Protein AF-A0A4R3YUJ3-F1 (afdb_monomer_lite)

Structure (mmCIF, N/CA/C/O backbone):
data_AF-A0A4R3YUJ3-F1
#
_entry.id   AF-A0A4R3YUJ3-F1
#
loop_
_atom_site.group_PDB
_atom_site.id
_atom_site.type_symbol
_atom_site.label_atom_id
_atom_site.label_alt_id
_atom_site.label_comp_id
_atom_site.label_asym_id
_atom_site.label_entity_id
_atom_site.label_seq_id
_atom_site.pdbx_PDB_ins_code
_atom_site.Cartn_x
_atom_site.Cartn_y
_atom_site.Cartn_z
_atom_site.occupancy
_atom_site.B_iso_or_equiv
_atom_site.auth_seq_id
_atom_site.auth_comp_id
_atom_site.auth_asym_id
_atom_site.auth_atom_id
_atom_site.pdbx_PDB_model_num
ATOM 1 N N . MET A 1 1 ? -29.426 -15.663 34.703 1.00 40.69 1 MET A N 1
ATOM 2 C CA . MET A 1 1 ? -29.293 -14.248 35.122 1.00 40.69 1 MET A CA 1
ATOM 3 C C . MET A 1 1 ? -28.447 -14.045 36.380 1.00 40.69 1 MET A C 1
ATOM 5 O O . MET A 1 1 ? -27.846 -12.992 36.484 1.00 40.69 1 MET A O 1
ATOM 9 N N . VAL A 1 2 ? -28.321 -15.019 37.295 1.00 35.12 2 VAL A N 1
ATOM 10 C CA . VAL A 1 2 ? -27.519 -14.841 38.529 1.00 35.12 2 VAL A CA 1
ATOM 11 C C . VAL A 1 2 ? -25.998 -14.960 38.296 1.00 35.12 2 VAL A C 1
ATOM 13 O O . VAL A 1 2 ? -25.248 -14.209 38.903 1.00 35.12 2 VAL A O 1
ATOM 16 N N . ASN A 1 3 ? -25.533 -15.782 37.344 1.00 33.97 3 ASN A N 1
ATOM 17 C CA . ASN A 1 3 ? -24.090 -15.915 37.060 1.00 33.97 3 ASN A CA 1
ATOM 18 C C . ASN A 1 3 ? -23.460 -14.720 36.321 1.00 33.97 3 ASN A C 1
ATOM 20 O O . ASN A 1 3 ? -22.262 -14.523 36.440 1.00 33.97 3 ASN A O 1
ATOM 24 N N . HIS A 1 4 ? -24.237 -13.906 35.595 1.00 44.59 4 HIS A N 1
ATOM 25 C CA . HIS A 1 4 ? -23.693 -12.732 34.893 1.00 44.59 4 HIS A CA 1
ATOM 26 C C . HIS A 1 4 ? -23.532 -11.504 35.806 1.00 44.59 4 HIS A C 1
ATOM 28 O O . HIS A 1 4 ? -22.666 -10.679 35.553 1.00 44.59 4 HIS A O 1
ATOM 34 N N . MET A 1 5 ? -24.327 -11.397 36.880 1.00 41.81 5 MET A N 1
ATOM 35 C CA . MET A 1 5 ? -24.236 -10.275 37.829 1.00 41.81 5 MET A CA 1
ATOM 36 C C . MET A 1 5 ? -23.053 -10.392 38.796 1.00 41.81 5 MET A C 1
ATOM 38 O O . MET A 1 5 ? -22.586 -9.380 39.309 1.00 41.81 5 MET A O 1
ATOM 42 N N . ILE A 1 6 ? -22.580 -11.614 39.065 1.00 44.22 6 ILE A N 1
ATOM 43 C CA . ILE A 1 6 ? -21.453 -11.852 39.978 1.00 44.22 6 ILE A CA 1
ATOM 44 C C . ILE A 1 6 ? -20.134 -11.410 39.327 1.00 44.22 6 ILE A C 1
ATOM 46 O O . ILE A 1 6 ? -19.320 -10.785 39.998 1.00 44.22 6 ILE A O 1
ATOM 50 N N . ASP A 1 7 ? -19.956 -11.638 38.021 1.00 56.75 7 ASP A N 1
ATOM 51 C CA . ASP A 1 7 ? -18.748 -11.208 37.302 1.00 56.75 7 ASP A CA 1
ATOM 52 C C . ASP A 1 7 ? -18.623 -9.681 37.221 1.00 56.75 7 ASP A C 1
ATOM 54 O O . ASP A 1 7 ? -17.527 -9.156 37.398 1.00 56.75 7 ASP A O 1
ATOM 58 N N . ASP A 1 8 ? -19.725 -8.950 37.019 1.00 57.44 8 ASP A N 1
ATOM 59 C CA . ASP A 1 8 ? -19.699 -7.481 36.951 1.00 57.44 8 ASP A CA 1
ATOM 60 C C . ASP A 1 8 ? -19.295 -6.828 38.282 1.00 57.44 8 ASP A C 1
ATOM 62 O O . ASP A 1 8 ? -18.583 -5.824 38.274 1.00 57.44 8 ASP A O 1
ATOM 66 N N . PHE A 1 9 ? -19.684 -7.419 39.418 1.00 62.03 9 PHE A N 1
ATOM 67 C CA . PHE A 1 9 ? -19.358 -6.907 40.755 1.00 62.03 9 PHE A CA 1
ATOM 68 C C . PHE A 1 9 ? -17.859 -6.996 41.081 1.00 62.03 9 PHE A C 1
ATOM 70 O O . PHE A 1 9 ? -17.323 -6.140 41.780 1.00 62.03 9 PHE A O 1
ATOM 77 N N . PHE A 1 10 ? -17.159 -8.009 40.559 1.00 68.81 10 PHE A N 1
ATOM 78 C CA . PHE A 1 10 ? -15.738 -8.227 40.848 1.00 68.81 10 PHE A CA 1
ATOM 79 C C . PHE A 1 10 ? -14.785 -7.617 39.816 1.00 68.81 10 PHE A C 1
ATOM 81 O O . PHE A 1 10 ? -13.573 -7.677 40.021 1.00 68.81 10 PHE A O 1
ATOM 88 N N . LYS A 1 11 ? -15.280 -6.998 38.735 1.00 73.06 11 LYS A N 1
ATOM 89 C CA . LYS A 1 11 ? -14.425 -6.416 37.680 1.00 73.06 11 LYS A CA 1
ATOM 90 C C . LYS A 1 11 ? -13.395 -5.424 38.218 1.00 73.06 11 LYS A C 1
ATOM 92 O O . LYS A 1 11 ? -12.228 -5.516 37.849 1.00 73.06 11 LYS A O 1
ATOM 97 N N . GLU A 1 12 ? -13.799 -4.537 39.126 1.00 76.62 12 GLU A N 1
ATOM 98 C CA . GLU A 1 12 ? -12.887 -3.563 39.744 1.00 76.62 12 GLU A CA 1
ATOM 99 C C . GLU A 1 12 ? -11.804 -4.252 40.584 1.00 76.62 12 GLU A C 1
ATOM 101 O O . GLU A 1 12 ? -10.620 -3.928 40.474 1.00 76.62 12 GLU A O 1
ATOM 106 N N . VAL A 1 13 ? -12.192 -5.262 41.370 1.00 82.75 13 VAL A N 1
ATOM 107 C CA . VAL A 1 13 ? -11.263 -6.060 42.183 1.00 82.75 13 VAL A CA 1
ATOM 108 C C . VAL A 1 13 ? -10.276 -6.800 41.284 1.00 82.75 13 VAL A C 1
ATOM 110 O O . VAL A 1 13 ? -9.073 -6.769 41.532 1.00 82.75 13 VAL A O 1
ATOM 113 N N . TYR A 1 14 ? -10.747 -7.423 40.203 1.00 84.38 14 TYR A N 1
ATOM 114 C CA . TYR A 1 14 ? -9.870 -8.118 39.270 1.00 84.38 14 TYR A CA 1
ATOM 115 C C . TYR A 1 14 ? -8.894 -7.160 38.576 1.00 84.38 14 TYR A C 1
ATOM 117 O O . TYR A 1 14 ? -7.732 -7.522 38.402 1.00 84.38 14 TYR A O 1
ATOM 125 N N . CYS A 1 15 ? -9.318 -5.947 38.204 1.00 85.69 15 CYS A N 1
ATOM 126 C CA . CYS A 1 15 ? -8.424 -4.942 37.622 1.00 85.69 15 CYS A CA 1
ATOM 127 C C . CYS A 1 15 ? -7.327 -4.521 38.609 1.00 85.69 15 CYS A C 1
ATOM 129 O O . CYS A 1 15 ? -6.163 -4.415 38.221 1.00 85.69 15 CYS A O 1
ATOM 131 N N . GLN A 1 16 ? -7.663 -4.357 39.893 1.00 87.19 16 GLN A N 1
ATOM 132 C CA . GLN A 1 16 ? -6.674 -4.081 40.939 1.00 87.19 16 GLN A CA 1
ATOM 133 C C . GLN A 1 16 ? -5.693 -5.245 41.129 1.00 87.19 16 GLN A C 1
ATOM 135 O O . GLN A 1 16 ? -4.483 -5.027 41.202 1.00 87.19 16 GLN A O 1
ATOM 140 N N . VAL A 1 17 ? -6.191 -6.486 41.161 1.00 90.31 17 VAL A N 1
ATOM 141 C CA . VAL A 1 17 ? -5.346 -7.687 41.264 1.00 90.31 17 VAL A CA 1
ATOM 142 C C . VAL A 1 17 ? -4.420 -7.804 40.053 1.00 90.31 17 VAL A C 1
ATOM 144 O O . VAL A 1 17 ? -3.238 -8.094 40.214 1.00 90.31 17 VAL A O 1
ATOM 147 N N . TYR A 1 18 ? -4.920 -7.525 38.850 1.00 92.62 18 TYR A N 1
ATOM 148 C CA . TYR A 1 18 ? -4.125 -7.541 37.625 1.00 92.62 18 TYR A CA 1
ATOM 149 C C . TYR A 1 18 ? -3.037 -6.459 37.632 1.00 92.62 18 TYR A C 1
ATOM 151 O O . TYR A 1 18 ? -1.883 -6.753 37.325 1.00 92.62 18 TYR A O 1
ATOM 159 N N . LYS A 1 19 ? -3.348 -5.238 38.090 1.00 92.88 19 LYS A N 1
ATOM 160 C CA . LYS A 1 19 ? -2.344 -4.181 38.290 1.00 92.88 19 LYS A CA 1
ATOM 161 C C . LYS A 1 19 ? -1.228 -4.628 39.239 1.00 92.88 19 LYS A C 1
ATOM 163 O O . LYS A 1 19 ? -0.049 -4.454 38.933 1.00 92.88 19 LYS A O 1
ATOM 168 N N . LEU A 1 20 ? -1.590 -5.203 40.387 1.00 92.38 20 LEU A N 1
ATOM 169 C CA . LEU A 1 20 ? -0.619 -5.713 41.359 1.00 92.38 20 LEU A CA 1
ATOM 170 C C . LEU A 1 20 ? 0.207 -6.866 40.783 1.00 92.38 20 LEU A C 1
ATOM 172 O O . LEU A 1 20 ? 1.405 -6.940 41.044 1.00 92.38 20 LEU A O 1
ATOM 176 N N . TRP A 1 21 ? -0.409 -7.738 39.984 1.00 95.44 21 TRP A N 1
ATOM 177 C CA . TRP A 1 21 ? 0.287 -8.818 39.295 1.00 95.44 21 TRP A CA 1
ATOM 178 C C . TRP A 1 21 ? 1.342 -8.273 38.321 1.00 95.44 21 TRP A C 1
ATOM 180 O O . TRP A 1 21 ? 2.494 -8.692 38.404 1.00 95.44 21 TRP A O 1
ATOM 190 N N . ILE A 1 22 ? 1.001 -7.270 37.499 1.00 95.44 22 ILE A N 1
ATOM 191 C CA . ILE A 1 22 ? 1.961 -6.604 36.599 1.00 95.44 22 ILE A CA 1
ATOM 192 C C . ILE A 1 22 ? 3.126 -5.998 37.391 1.00 95.44 22 ILE A C 1
ATOM 194 O O . ILE A 1 22 ? 4.281 -6.176 37.019 1.00 95.44 22 ILE A O 1
ATOM 198 N N . LEU A 1 23 ? 2.847 -5.298 38.495 1.00 94.56 23 LEU A N 1
ATOM 199 C CA . LEU A 1 23 ? 3.885 -4.662 39.319 1.00 94.56 23 LEU A CA 1
ATOM 200 C C . LEU A 1 23 ? 4.858 -5.664 39.961 1.00 94.56 23 LEU A C 1
ATOM 202 O O . LEU A 1 23 ? 5.977 -5.285 40.297 1.00 94.56 23 LEU A O 1
ATOM 206 N N . ASN A 1 24 ? 4.441 -6.919 40.137 1.00 93.56 24 ASN A N 1
ATOM 207 C CA . ASN A 1 24 ? 5.285 -7.999 40.653 1.00 93.56 24 ASN A CA 1
ATOM 208 C C . ASN A 1 24 ? 5.921 -8.848 39.545 1.00 93.56 24 ASN A C 1
ATOM 210 O O . ASN A 1 24 ? 6.686 -9.766 39.846 1.00 93.56 24 ASN A O 1
ATOM 214 N N . TYR A 1 25 ? 5.622 -8.567 38.276 1.00 93.81 25 TYR A N 1
ATOM 215 C CA . TYR A 1 25 ? 6.251 -9.252 37.160 1.00 93.81 25 TYR A CA 1
ATOM 216 C C . TYR A 1 25 ? 7.744 -8.907 37.108 1.00 93.81 25 TYR A C 1
ATOM 218 O O . TYR A 1 25 ? 8.136 -7.745 37.213 1.00 93.81 25 TYR A O 1
ATOM 226 N N . GLN A 1 26 ? 8.587 -9.925 36.947 1.00 88.75 26 GLN A N 1
ATOM 227 C CA . GLN A 1 26 ? 10.034 -9.761 36.853 1.00 88.75 26 GLN A CA 1
ATOM 228 C C . GLN A 1 26 ? 10.530 -10.256 35.505 1.00 88.75 26 GLN A C 1
ATOM 230 O O . GLN A 1 26 ? 10.209 -11.366 35.080 1.00 88.75 26 GLN A O 1
ATOM 235 N N . LYS A 1 27 ? 11.341 -9.425 34.852 1.00 83.50 27 LYS A N 1
ATOM 236 C CA . LYS A 1 27 ? 12.001 -9.752 33.595 1.00 83.50 27 LYS A CA 1
ATOM 237 C C . LYS A 1 27 ? 13.341 -9.038 33.505 1.00 83.50 27 LYS A C 1
ATOM 239 O O . LYS A 1 27 ? 13.432 -7.851 33.813 1.00 83.50 27 LYS A O 1
ATOM 244 N N . GLU A 1 28 ? 14.377 -9.772 33.116 1.00 81.19 28 GLU A N 1
ATOM 245 C CA . GLU A 1 28 ? 15.723 -9.224 32.960 1.00 81.19 28 GLU A CA 1
ATOM 246 C C . GLU A 1 28 ? 15.729 -8.105 31.904 1.00 81.19 28 GLU A C 1
ATOM 248 O O . GLU A 1 28 ? 15.028 -8.182 30.897 1.00 81.19 28 GLU A O 1
ATOM 253 N N . GLY A 1 29 ? 16.453 -7.013 32.168 1.00 79.56 29 GLY A N 1
ATOM 254 C CA . GLY A 1 29 ? 16.486 -5.838 31.286 1.00 79.56 29 GLY A CA 1
ATOM 255 C C . GLY A 1 29 ? 15.230 -4.950 31.302 1.00 79.56 29 GLY A C 1
ATOM 256 O O . GLY A 1 29 ? 15.224 -3.915 30.637 1.00 79.56 29 GLY A O 1
ATOM 257 N N . CYS A 1 30 ? 14.195 -5.298 32.078 1.00 87.88 30 CYS A N 1
ATOM 258 C CA . CYS A 1 30 ? 12.968 -4.510 32.225 1.00 87.88 30 CYS A CA 1
ATOM 259 C C . CYS A 1 30 ? 12.827 -3.937 33.640 1.00 87.88 30 CYS A C 1
ATOM 261 O O . CYS A 1 30 ? 12.844 -4.664 34.634 1.00 87.88 30 CYS A O 1
ATOM 263 N N . ARG A 1 31 ? 12.597 -2.627 33.743 1.00 91.69 31 ARG A N 1
ATOM 264 C CA . ARG A 1 31 ? 12.236 -1.952 34.991 1.00 91.69 31 ARG A CA 1
ATOM 265 C C . ARG A 1 31 ? 10.735 -1.683 35.019 1.00 91.69 31 ARG A C 1
ATOM 267 O O . ARG A 1 31 ? 10.247 -0.859 34.254 1.00 91.69 31 ARG A O 1
ATOM 274 N N . ILE A 1 32 ? 10.015 -2.322 35.938 1.00 95.19 32 ILE A N 1
ATOM 275 C CA . ILE A 1 32 ? 8.566 -2.130 36.104 1.00 95.19 32 ILE A CA 1
ATOM 276 C C . ILE A 1 32 ? 8.286 -1.281 37.341 1.00 95.19 32 ILE A C 1
ATOM 278 O O . ILE A 1 32 ? 8.838 -1.535 38.411 1.00 95.19 32 ILE A O 1
ATOM 282 N N . TYR A 1 33 ? 7.464 -0.241 37.198 1.00 94.06 33 TYR A N 1
ATOM 283 C CA . TYR A 1 33 ? 7.117 0.663 38.297 1.00 94.06 33 TYR A CA 1
ATOM 284 C C . TYR A 1 33 ? 5.779 1.374 38.068 1.00 94.06 33 TYR A C 1
ATOM 286 O O . TYR A 1 33 ? 5.358 1.588 36.936 1.00 94.06 33 TYR A O 1
ATOM 294 N N . SER A 1 34 ? 5.107 1.785 39.146 1.00 93.12 34 SER A N 1
ATOM 295 C CA . SER A 1 34 ? 3.914 2.640 39.050 1.00 93.12 34 SER A CA 1
ATOM 296 C C . SER A 1 34 ? 4.350 4.090 38.844 1.00 93.12 34 SER A C 1
ATOM 298 O O . SER A 1 34 ? 5.168 4.595 39.613 1.00 93.12 34 SER A O 1
ATOM 300 N N . ARG A 1 35 ? 3.814 4.769 37.825 1.00 87.88 35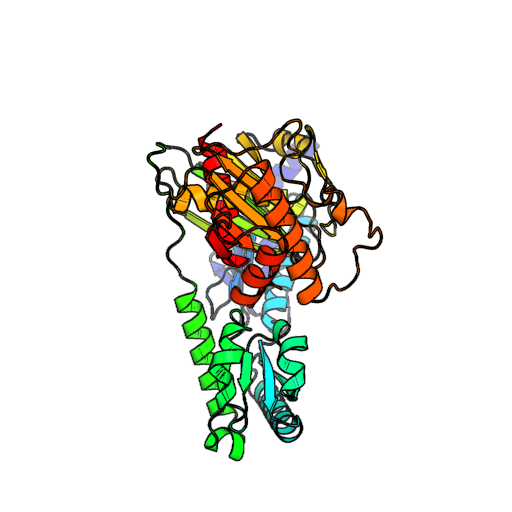 ARG A N 1
ATOM 301 C CA . ARG A 1 35 ? 4.037 6.214 37.614 1.00 87.88 35 ARG A CA 1
ATOM 302 C C . ARG A 1 35 ? 2.930 7.061 38.237 1.00 87.88 35 ARG A C 1
ATOM 304 O O . ARG A 1 35 ? 3.210 8.149 38.729 1.00 87.88 35 ARG A O 1
ATOM 311 N N . ALA A 1 36 ? 1.708 6.539 38.229 1.00 85.44 36 ALA A N 1
ATOM 312 C CA . ALA A 1 36 ? 0.522 7.109 38.859 1.00 85.44 36 ALA A CA 1
ATOM 313 C C . ALA A 1 36 ? -0.360 5.979 39.427 1.00 85.44 36 ALA A C 1
ATOM 315 O O . ALA A 1 36 ? -0.047 4.791 39.260 1.00 85.44 36 ALA A O 1
ATOM 316 N N . ASP A 1 37 ? -1.458 6.333 40.096 1.00 81.12 37 ASP A N 1
ATOM 317 C CA . ASP A 1 37 ? -2.413 5.365 40.657 1.00 81.12 37 ASP A CA 1
ATOM 318 C C . ASP A 1 37 ? -3.147 4.550 39.583 1.00 81.12 37 ASP A C 1
ATOM 320 O O . ASP A 1 37 ? -3.626 3.452 39.854 1.00 81.12 37 ASP A O 1
ATOM 324 N N . ASP A 1 38 ? -3.156 5.018 38.346 1.00 87.88 38 ASP A N 1
ATOM 325 C CA . ASP A 1 38 ? -3.818 4.420 37.191 1.00 87.88 38 ASP A CA 1
ATOM 326 C C . ASP A 1 38 ? -2.833 4.021 36.083 1.00 87.88 38 ASP A C 1
ATOM 328 O O . ASP A 1 38 ? -3.255 3.604 35.010 1.00 87.88 38 ASP A O 1
ATOM 332 N N . GLN A 1 39 ? -1.519 4.107 36.319 1.00 93.38 39 GLN A N 1
ATOM 333 C CA . GLN A 1 39 ? -0.528 3.818 35.284 1.00 93.38 39 GLN A CA 1
ATOM 334 C C . GLN A 1 39 ? 0.665 3.022 35.808 1.00 93.38 39 GLN A C 1
ATOM 336 O O . GLN A 1 39 ? 1.395 3.456 36.707 1.00 93.38 39 GLN A O 1
ATOM 341 N N . VAL A 1 40 ? 0.908 1.880 35.166 1.00 96.38 40 VAL A N 1
ATOM 342 C CA . VAL A 1 40 ? 2.117 1.072 35.337 1.00 96.38 40 VAL A CA 1
ATOM 343 C C . VAL A 1 40 ? 3.023 1.265 34.127 1.00 96.38 40 VAL A C 1
ATOM 345 O O . VAL A 1 40 ? 2.557 1.238 32.995 1.00 96.38 40 VAL A O 1
ATOM 348 N N . MET A 1 41 ? 4.315 1.462 34.364 1.00 96.00 41 MET A N 1
ATOM 349 C CA . MET A 1 41 ? 5.344 1.629 33.342 1.00 96.00 41 MET A CA 1
ATOM 350 C C . MET A 1 41 ? 6.243 0.398 33.304 1.00 96.00 41 MET A C 1
ATOM 352 O O . MET A 1 41 ? 6.596 -0.144 34.351 1.00 96.00 41 MET A O 1
ATOM 356 N N . ILE A 1 42 ? 6.635 -0.001 32.098 1.00 94.88 42 ILE A N 1
ATOM 357 C CA . ILE A 1 42 ? 7.616 -1.047 31.820 1.00 94.88 42 ILE A CA 1
ATOM 358 C C . ILE A 1 42 ? 8.710 -0.400 30.976 1.00 94.88 42 ILE A C 1
ATOM 360 O O . ILE A 1 42 ? 8.521 -0.116 29.798 1.00 94.88 42 ILE A O 1
ATOM 364 N N . GLU A 1 43 ? 9.848 -0.109 31.583 1.00 90.88 43 GLU A N 1
ATOM 365 C CA . GLU A 1 43 ? 10.921 0.650 30.957 1.00 90.88 43 GLU A CA 1
ATOM 366 C C . GLU A 1 43 ? 12.120 -0.241 30.631 1.00 90.88 43 GLU A C 1
ATOM 368 O O . GLU A 1 43 ? 12.617 -0.968 31.490 1.00 90.88 43 GLU A O 1
ATOM 373 N N . THR A 1 44 ? 12.618 -0.142 29.400 1.00 86.56 44 THR A N 1
ATOM 374 C CA . THR A 1 44 ? 13.887 -0.743 28.965 1.00 86.56 44 THR A CA 1
ATOM 375 C C . THR A 1 44 ? 14.810 0.337 28.400 1.00 86.56 44 THR A C 1
ATOM 377 O O . THR A 1 44 ? 14.471 1.525 28.404 1.00 86.56 44 THR A O 1
ATOM 380 N N . GLU A 1 45 ? 15.997 -0.039 27.921 1.00 75.06 45 GLU A N 1
ATOM 381 C CA . GLU A 1 45 ? 16.914 0.893 27.252 1.00 75.06 45 GLU A CA 1
ATOM 382 C C . GLU A 1 45 ? 16.281 1.525 25.996 1.00 75.06 45 GLU A C 1
ATOM 384 O O . GLU A 1 45 ? 16.372 2.738 25.797 1.00 75.06 45 GLU A O 1
ATOM 389 N N . TYR A 1 46 ? 15.549 0.734 25.203 1.00 74.19 46 TYR A N 1
ATOM 390 C CA . TYR A 1 46 ? 15.035 1.143 23.887 1.00 74.19 46 TYR A CA 1
ATOM 391 C C . TYR A 1 46 ? 13.522 1.391 23.846 1.00 74.19 46 TYR A C 1
ATOM 393 O O . TYR A 1 46 ? 13.044 2.190 23.031 1.00 74.19 46 TYR A O 1
ATOM 401 N N . GLY A 1 47 ? 12.766 0.731 24.725 1.00 84.19 47 GLY A N 1
ATOM 402 C CA . GLY A 1 47 ? 11.308 0.761 24.767 1.00 84.19 47 GLY A CA 1
ATOM 403 C C . GLY A 1 47 ? 10.761 1.365 26.058 1.00 84.19 47 GLY A C 1
ATOM 404 O O . GLY A 1 47 ? 11.370 1.300 27.127 1.00 84.19 47 GLY A O 1
ATOM 405 N N . LEU A 1 48 ? 9.578 1.958 25.951 1.00 91.75 48 LEU A N 1
ATOM 406 C CA . LEU A 1 48 ? 8.764 2.396 27.072 1.00 91.75 48 LEU A CA 1
ATOM 407 C C . LEU A 1 48 ? 7.358 1.822 26.909 1.00 91.75 48 LEU A C 1
ATOM 409 O O . LEU A 1 48 ? 6.552 2.335 26.137 1.00 91.75 48 LEU A O 1
ATOM 413 N N . GLY A 1 49 ? 7.089 0.743 27.631 1.00 94.12 49 GLY A N 1
ATOM 414 C CA . GLY A 1 49 ? 5.762 0.185 27.821 1.00 94.12 49 GLY A CA 1
ATOM 415 C C . GLY A 1 49 ? 4.979 0.932 28.895 1.00 94.12 49 GLY A C 1
ATOM 416 O O . GLY A 1 49 ? 5.544 1.385 29.893 1.00 94.12 49 GLY A O 1
ATOM 417 N N . SER A 1 50 ? 3.666 1.012 28.737 1.00 95.88 50 SER A N 1
ATOM 418 C CA . SER A 1 50 ? 2.754 1.461 29.778 1.00 95.88 50 SER A CA 1
ATOM 419 C C . SER A 1 50 ? 1.440 0.699 29.733 1.00 95.88 50 SER A C 1
ATOM 421 O O . SER A 1 50 ? 0.904 0.465 28.654 1.00 95.88 50 SER A O 1
ATOM 423 N N . VAL A 1 51 ? 0.908 0.391 30.911 1.00 96.25 51 VAL A N 1
ATOM 424 C CA . VAL A 1 51 ? -0.455 -0.094 31.125 1.00 96.25 51 VAL A CA 1
ATOM 425 C C . VAL A 1 51 ? -1.229 0.997 31.851 1.00 96.25 51 VAL A C 1
ATOM 427 O O . VAL A 1 51 ? -0.918 1.300 33.005 1.00 96.25 51 VAL A O 1
ATOM 430 N N . MET A 1 52 ? -2.203 1.602 31.179 1.00 93.38 52 MET A N 1
ATOM 431 C CA . MET A 1 52 ? -3.090 2.615 31.747 1.00 93.38 52 MET A CA 1
ATOM 432 C C . MET A 1 52 ? -4.445 1.997 32.085 1.00 93.38 52 MET A C 1
ATOM 434 O O . MET A 1 52 ? -4.989 1.219 31.307 1.00 93.38 52 MET A O 1
ATOM 438 N N . PHE A 1 53 ? -4.973 2.330 33.255 1.00 91.31 53 PHE A N 1
ATOM 439 C CA . PHE A 1 53 ? -6.220 1.814 33.802 1.00 91.31 53 PHE A CA 1
ATOM 440 C C . PHE A 1 53 ? -7.264 2.929 33.787 1.00 91.31 53 PHE A C 1
ATOM 442 O O . PHE A 1 53 ? -7.282 3.799 34.652 1.00 91.31 53 PHE A O 1
ATOM 449 N N . HIS A 1 54 ? -8.143 2.898 32.795 1.00 85.31 54 HIS A N 1
ATOM 450 C CA . HIS A 1 54 ? -9.195 3.889 32.600 1.00 85.31 54 HIS A CA 1
ATOM 451 C C . HIS A 1 54 ? -10.474 3.535 33.385 1.00 85.31 54 HIS A C 1
ATOM 453 O O . HIS A 1 54 ? -10.676 2.374 33.772 1.00 85.31 54 HIS A O 1
ATOM 459 N N . PRO A 1 55 ? -11.397 4.501 33.581 1.00 77.81 55 PRO A N 1
ATOM 460 C CA . PRO A 1 55 ? -12.743 4.220 34.078 1.00 77.81 55 PRO A CA 1
ATOM 461 C C . PRO A 1 55 ? -13.453 3.129 33.260 1.00 77.81 55 PRO A C 1
ATOM 463 O O . PRO A 1 55 ? -13.137 2.895 32.096 1.00 77.81 55 PRO A O 1
ATOM 466 N N . LEU A 1 56 ? -14.451 2.469 33.861 1.00 78.19 56 LEU A N 1
ATOM 467 C CA . LEU A 1 56 ? -15.175 1.330 33.265 1.00 78.19 56 LEU A CA 1
ATOM 468 C C . LEU A 1 56 ? -14.311 0.072 33.026 1.00 78.19 56 LEU A C 1
ATOM 470 O O . LEU A 1 56 ? -14.710 -0.815 32.265 1.00 78.19 56 LEU A O 1
ATOM 474 N N . ASN A 1 57 ? -13.174 -0.053 33.722 1.00 79.25 57 ASN A N 1
ATOM 475 C CA . ASN A 1 57 ? -12.283 -1.221 33.677 1.00 79.25 57 ASN A CA 1
ATOM 476 C C . ASN A 1 57 ? -11.658 -1.468 32.293 1.00 79.25 57 ASN A C 1
ATOM 478 O O . ASN A 1 57 ? -11.422 -2.614 31.897 1.00 79.25 57 ASN A O 1
ATOM 482 N N . ILE A 1 58 ? -11.417 -0.387 31.548 1.00 83.44 58 ILE A N 1
ATOM 483 C CA . ILE A 1 58 ? -10.693 -0.423 30.278 1.00 83.44 58 ILE A CA 1
ATOM 484 C C . ILE A 1 58 ? -9.205 -0.281 30.585 1.00 83.44 58 ILE A C 1
ATOM 486 O O . ILE A 1 58 ? -8.799 0.621 31.311 1.00 83.44 58 ILE A O 1
ATOM 490 N N . MET A 1 59 ? -8.391 -1.167 30.028 1.00 92.06 59 MET A N 1
ATOM 491 C CA . MET A 1 59 ? -6.939 -1.076 30.110 1.00 92.06 59 MET A CA 1
ATOM 492 C C . MET A 1 59 ? -6.379 -0.740 28.743 1.00 92.06 59 MET A C 1
ATOM 494 O O . MET A 1 59 ? -6.833 -1.288 27.745 1.00 92.06 59 MET A O 1
ATOM 498 N N . GLU A 1 60 ? -5.384 0.130 28.709 1.00 91.75 60 GLU A N 1
ATOM 499 C CA . GLU A 1 60 ? -4.645 0.510 27.512 1.00 91.75 60 GLU A CA 1
ATOM 500 C C . GLU A 1 60 ? -3.193 0.058 27.675 1.00 91.75 60 GLU A C 1
ATOM 502 O O . GLU A 1 60 ? -2.531 0.439 28.640 1.00 91.75 60 GLU A O 1
ATOM 507 N N . LEU A 1 61 ? -2.709 -0.769 26.751 1.00 93.88 61 LEU A N 1
ATOM 508 C CA . LEU A 1 61 ? -1.312 -1.163 26.648 1.00 93.88 61 LEU A CA 1
ATOM 509 C C . LEU A 1 61 ? -0.675 -0.389 25.500 1.00 93.88 61 LEU A C 1
ATOM 511 O O . LEU A 1 61 ? -1.097 -0.495 24.350 1.00 93.88 61 LEU A O 1
ATOM 515 N N . THR A 1 62 ? 0.378 0.345 25.820 1.00 92.19 62 THR A N 1
ATOM 516 C CA . THR A 1 62 ? 1.123 1.153 24.859 1.00 92.19 62 THR A CA 1
ATOM 517 C C . THR A 1 62 ? 2.597 0.803 24.964 1.00 92.19 62 THR A C 1
ATOM 519 O O . THR A 1 62 ? 3.120 0.703 26.068 1.00 92.19 62 THR A O 1
ATOM 522 N N . VAL A 1 63 ? 3.286 0.638 23.839 1.00 91.12 63 VAL A N 1
ATOM 523 C CA . VAL A 1 63 ? 4.746 0.513 23.776 1.00 91.12 63 VAL A CA 1
ATOM 524 C C . VAL A 1 63 ? 5.271 1.569 22.822 1.00 91.12 63 VAL A C 1
ATOM 526 O O . VAL A 1 63 ? 4.904 1.599 21.651 1.00 91.12 63 VAL A O 1
ATOM 529 N N . ILE A 1 64 ? 6.139 2.440 23.327 1.00 81.00 64 ILE A N 1
ATOM 530 C CA . ILE A 1 64 ? 6.769 3.515 22.563 1.00 81.00 64 ILE A CA 1
ATOM 531 C C . ILE A 1 64 ? 8.260 3.238 22.449 1.00 81.00 64 ILE A C 1
ATOM 533 O O . ILE A 1 64 ? 8.938 2.947 23.434 1.00 81.00 64 ILE A O 1
ATOM 537 N N . HIS A 1 65 ? 8.800 3.400 21.251 1.00 74.00 65 HIS A N 1
ATOM 538 C CA . HIS A 1 65 ? 10.233 3.408 21.038 1.00 74.00 65 HIS A CA 1
ATOM 539 C C . HIS A 1 65 ? 10.833 4.746 21.497 1.00 74.00 65 HIS A C 1
ATOM 541 O O . HIS A 1 65 ? 10.500 5.810 20.976 1.00 74.00 65 HIS A O 1
ATOM 547 N N . LYS A 1 66 ? 11.779 4.707 22.441 1.00 74.19 66 LYS A N 1
ATOM 548 C CA . LYS A 1 66 ? 12.346 5.912 23.071 1.00 74.19 66 LYS A CA 1
ATOM 549 C C . LYS A 1 66 ? 13.063 6.864 22.107 1.00 74.19 66 LYS A C 1
ATOM 551 O O . LYS A 1 66 ? 12.902 8.075 22.237 1.00 74.19 66 LYS A O 1
ATOM 556 N N . SER A 1 67 ? 13.838 6.359 21.144 1.00 57.09 67 SER A N 1
ATOM 557 C CA . SER A 1 67 ? 14.596 7.223 20.224 1.00 57.09 67 SER A CA 1
ATOM 558 C C . SER A 1 67 ? 13.751 7.756 19.066 1.00 57.09 67 SER A C 1
ATOM 560 O O . SER A 1 67 ? 13.906 8.912 18.679 1.00 57.09 67 SER A O 1
ATOM 562 N N . THR A 1 68 ? 12.847 6.946 18.510 1.00 55.97 68 THR A N 1
ATOM 563 C CA . THR A 1 68 ? 12.040 7.340 17.342 1.00 55.97 68 THR A CA 1
ATOM 564 C C . THR A 1 68 ? 10.702 7.968 17.710 1.00 55.97 68 THR A C 1
ATOM 566 O O . THR A 1 68 ? 10.085 8.593 16.851 1.00 55.97 68 THR A O 1
ATOM 569 N N . GLN A 1 69 ? 10.252 7.801 18.958 1.00 67.94 69 GLN A N 1
ATOM 570 C CA . GLN A 1 69 ? 8.910 8.157 19.433 1.00 67.94 69 GLN A CA 1
ATOM 571 C C . GLN A 1 69 ? 7.779 7.433 18.677 1.00 67.94 69 GLN A C 1
ATOM 573 O O . GLN A 1 69 ? 6.619 7.833 18.762 1.00 67.94 69 GLN A O 1
ATOM 578 N N . LYS A 1 70 ? 8.095 6.359 17.939 1.00 61.84 70 LYS A N 1
ATOM 579 C CA . LYS A 1 70 ? 7.105 5.523 17.254 1.00 61.84 70 LYS A CA 1
ATOM 580 C C . LYS A 1 70 ? 6.348 4.673 18.273 1.00 61.84 70 LYS A C 1
ATOM 582 O O . LYS A 1 70 ? 6.952 4.114 19.186 1.00 61.84 70 LYS A O 1
ATOM 587 N N . ILE A 1 71 ? 5.035 4.573 18.094 1.00 75.94 71 ILE A N 1
ATOM 588 C CA . ILE A 1 71 ? 4.182 3.646 18.837 1.00 75.94 71 ILE A CA 1
ATOM 589 C C . ILE A 1 71 ? 4.298 2.277 18.160 1.00 75.94 71 ILE A C 1
ATOM 591 O O . ILE A 1 71 ? 3.949 2.128 16.991 1.00 75.94 71 ILE A O 1
ATOM 595 N N . GLU A 1 72 ? 4.844 1.308 18.882 1.00 73.62 72 GLU A N 1
ATOM 596 C CA . GLU A 1 72 ? 5.139 -0.049 18.403 1.00 73.62 72 GLU A CA 1
ATOM 597 C C . GLU A 1 72 ? 4.052 -1.042 18.820 1.00 73.62 72 GLU A C 1
ATOM 599 O O . GLU A 1 72 ? 3.812 -2.034 18.139 1.00 73.62 72 GLU A O 1
ATOM 604 N N . LEU A 1 73 ? 3.347 -0.733 19.908 1.00 76.38 73 LEU A N 1
ATOM 605 C CA . LEU A 1 73 ? 2.122 -1.401 20.316 1.00 76.38 73 LEU A CA 1
ATOM 606 C C . LEU A 1 73 ? 1.156 -0.353 20.849 1.00 76.38 73 LEU A C 1
ATOM 608 O O . LEU A 1 73 ? 1.550 0.500 21.644 1.00 76.38 73 LEU A O 1
ATOM 612 N N . TYR A 1 74 ? -0.097 -0.437 20.431 1.00 84.94 74 TYR A N 1
ATOM 613 C CA . TYR A 1 74 ? -1.199 0.270 21.063 1.00 84.94 74 TYR A CA 1
ATOM 614 C C . TYR A 1 74 ? -2.418 -0.626 20.993 1.00 84.94 74 TYR A C 1
ATOM 616 O O . TYR A 1 74 ? -2.895 -0.941 19.905 1.00 84.94 74 TYR A O 1
ATOM 624 N N . LEU A 1 75 ? -2.896 -1.061 22.147 1.00 79.94 75 LEU A N 1
ATOM 625 C CA . LEU A 1 75 ? -4.123 -1.828 22.255 1.00 79.94 75 LEU A CA 1
ATOM 626 C C . LEU A 1 75 ? -4.871 -1.377 23.497 1.00 79.94 75 LEU A C 1
ATOM 628 O O . LEU A 1 75 ? -4.273 -0.992 24.498 1.00 79.94 75 LEU A O 1
ATOM 632 N N . HIS A 1 76 ? -6.188 -1.470 23.462 1.00 86.12 76 HIS A N 1
ATOM 633 C CA . HIS A 1 76 ? -6.992 -1.312 24.657 1.00 86.12 76 HIS A CA 1
ATOM 634 C C . HIS A 1 76 ? -8.015 -2.435 24.731 1.00 86.12 76 HIS A C 1
ATOM 636 O O . HIS A 1 76 ? -8.517 -2.916 23.717 1.00 86.12 76 HIS A O 1
ATOM 642 N N . PHE A 1 77 ? -8.329 -2.875 25.941 1.00 83.88 77 PHE A N 1
ATOM 643 C CA . PHE A 1 77 ? -9.252 -3.976 26.154 1.00 83.88 77 PHE A CA 1
ATOM 644 C C . PHE A 1 77 ? -9.976 -3.833 27.485 1.00 83.88 77 PHE A C 1
ATOM 646 O O . PHE A 1 77 ? -9.447 -3.302 28.460 1.00 83.88 77 PHE A O 1
ATOM 653 N N . GLN A 1 78 ? -11.198 -4.353 27.538 1.00 84.50 78 GLN A N 1
ATOM 654 C CA . GLN A 1 78 ? -11.882 -4.590 28.799 1.00 84.50 78 GLN A CA 1
ATOM 655 C C . GLN A 1 78 ? -11.619 -6.032 29.228 1.00 84.50 78 GLN A C 1
ATOM 657 O O . GLN A 1 78 ? -11.706 -6.962 28.418 1.00 84.50 78 GLN A O 1
ATOM 662 N N . MET A 1 79 ? -11.292 -6.240 30.500 1.00 78.25 79 MET A N 1
ATOM 663 C CA . MET A 1 79 ? -11.002 -7.585 30.982 1.00 78.25 79 MET A CA 1
ATOM 664 C C . MET A 1 79 ? -12.250 -8.469 30.925 1.00 78.25 79 MET A C 1
ATOM 666 O O . MET A 1 79 ? -13.226 -8.233 31.635 1.00 78.25 79 MET A O 1
ATOM 670 N N . LYS A 1 80 ? -12.194 -9.524 30.107 1.00 77.69 80 LYS A N 1
ATOM 671 C CA . LYS A 1 80 ? -13.203 -10.593 30.102 1.00 77.69 80 LYS A CA 1
ATOM 672 C C . LYS A 1 80 ? -12.920 -11.633 31.183 1.00 77.69 80 LYS A C 1
ATOM 674 O O . LYS A 1 80 ? -13.827 -12.082 31.866 1.00 77.69 80 LYS A O 1
ATOM 679 N N . ASN A 1 81 ? -11.654 -12.017 31.317 1.00 81.62 81 ASN A N 1
ATOM 680 C CA . ASN A 1 81 ? -11.141 -12.892 32.363 1.00 81.62 81 ASN A CA 1
ATOM 681 C C . ASN A 1 81 ? -9.640 -12.622 32.561 1.00 81.62 81 ASN A C 1
ATOM 683 O O . ASN A 1 81 ? -9.003 -11.976 31.727 1.00 81.62 81 ASN A O 1
ATOM 687 N N . PHE A 1 82 ? -9.083 -13.125 33.663 1.00 84.56 82 PHE A N 1
ATOM 688 C CA . PHE A 1 82 ? -7.698 -12.851 34.054 1.00 84.56 82 PHE A CA 1
ATOM 689 C C . PHE A 1 82 ? -6.670 -13.424 33.069 1.00 84.56 82 PHE A C 1
ATOM 691 O O . PHE A 1 82 ? -5.660 -12.785 32.796 1.00 84.56 82 PHE A O 1
ATOM 698 N N . LYS A 1 83 ? -6.948 -14.601 32.490 1.00 83.50 83 LYS A N 1
ATOM 699 C CA . LYS A 1 83 ? -6.068 -15.231 31.498 1.00 83.50 83 LYS A CA 1
ATOM 700 C C . LYS A 1 83 ? -5.914 -14.353 30.256 1.00 83.50 83 LYS A C 1
ATOM 702 O O . LYS A 1 83 ? -4.797 -14.059 29.870 1.00 83.50 83 LYS A O 1
ATOM 707 N N . HIS A 1 84 ? -7.022 -13.867 29.704 1.00 85.56 84 HIS A N 1
ATOM 708 C CA . HIS A 1 84 ? -7.017 -12.960 28.557 1.00 85.56 84 HIS A CA 1
ATOM 709 C C . HIS A 1 84 ? -6.207 -11.683 28.825 1.00 85.56 84 HIS A C 1
ATOM 711 O O . HIS A 1 84 ? -5.474 -11.228 27.956 1.00 85.56 84 HIS A O 1
ATOM 717 N N . ALA A 1 85 ? -6.311 -11.113 30.031 1.00 88.44 85 ALA A N 1
ATOM 718 C CA . ALA A 1 85 ? -5.515 -9.945 30.402 1.00 88.44 85 ALA A CA 1
ATOM 719 C C . ALA A 1 85 ? -4.013 -10.268 30.464 1.00 88.44 85 ALA A C 1
ATOM 721 O O . ALA A 1 85 ? -3.208 -9.509 29.937 1.00 88.44 85 ALA A O 1
ATOM 722 N N . ILE A 1 86 ? -3.645 -11.411 31.051 1.00 90.94 86 ILE A N 1
ATOM 723 C CA . ILE A 1 86 ? -2.256 -11.891 31.083 1.00 90.94 86 ILE A CA 1
ATOM 724 C C . ILE A 1 86 ? -1.717 -12.148 29.672 1.00 90.94 86 ILE A C 1
ATOM 726 O O . ILE A 1 86 ? -0.591 -11.756 29.387 1.00 90.94 86 ILE A O 1
ATOM 730 N N . ASP A 1 87 ? -2.498 -12.775 28.792 1.00 87.00 87 ASP A N 1
ATOM 731 C CA . ASP A 1 87 ? -2.073 -13.066 27.420 1.00 87.00 87 ASP A CA 1
ATOM 732 C C . ASP A 1 87 ? -1.739 -11.754 26.675 1.00 87.00 87 ASP A C 1
ATOM 734 O O . ASP A 1 87 ? -0.663 -11.627 26.096 1.00 87.00 87 ASP A O 1
ATOM 738 N N . LEU A 1 88 ? -2.581 -10.720 26.809 1.00 89.62 88 LEU A N 1
ATOM 739 C CA . LEU A 1 88 ? -2.317 -9.385 26.250 1.00 89.62 88 LEU A CA 1
ATOM 740 C C . LEU A 1 88 ? -1.139 -8.665 26.926 1.00 89.62 88 LEU A C 1
ATOM 742 O O . LEU A 1 88 ? -0.399 -7.925 26.277 1.00 89.62 88 LEU A O 1
ATOM 746 N N . PHE A 1 89 ? -0.924 -8.877 28.228 1.00 94.06 89 PHE A N 1
ATOM 747 C CA . PHE A 1 89 ? 0.286 -8.388 28.887 1.00 94.06 89 PHE A CA 1
ATOM 748 C C . PHE A 1 89 ? 1.544 -9.016 28.292 1.00 94.06 89 PHE A C 1
ATOM 750 O O . PHE A 1 89 ? 2.534 -8.317 28.081 1.00 94.06 89 PHE A O 1
ATOM 757 N N . TYR A 1 90 ? 1.513 -10.321 28.017 1.00 92.06 90 TYR A N 1
ATOM 758 C CA . TYR A 1 90 ? 2.630 -10.994 27.374 1.00 92.06 90 TYR A CA 1
ATOM 759 C C . TYR A 1 90 ? 2.865 -10.470 25.962 1.00 92.06 90 TYR A C 1
ATOM 761 O O . TYR A 1 90 ? 4.018 -10.273 25.613 1.00 92.06 90 TYR A O 1
ATOM 769 N N . GLU A 1 91 ? 1.833 -10.098 25.203 1.00 84.62 91 GLU A N 1
ATOM 770 C CA . GLU A 1 91 ? 2.027 -9.397 23.924 1.00 84.62 91 GLU A CA 1
ATOM 771 C C . GLU A 1 91 ? 2.743 -8.043 24.087 1.00 84.62 91 GLU A C 1
ATOM 773 O O . GLU A 1 91 ? 3.617 -7.698 23.282 1.00 84.62 91 GLU A O 1
ATOM 778 N N . LEU A 1 92 ? 2.429 -7.281 25.145 1.00 92.50 92 LEU A N 1
ATOM 779 C CA . LEU A 1 92 ? 3.174 -6.063 25.490 1.00 92.50 92 LEU A CA 1
ATOM 780 C C . LEU A 1 92 ? 4.634 -6.375 25.814 1.00 92.50 92 LEU A C 1
ATOM 782 O O . LEU A 1 92 ? 5.528 -5.696 25.306 1.00 92.50 92 LEU A O 1
ATOM 786 N N . ILE A 1 93 ? 4.888 -7.403 26.621 1.00 91.69 93 ILE A N 1
ATOM 787 C CA . ILE A 1 93 ? 6.245 -7.809 26.985 1.00 91.69 93 ILE A CA 1
ATOM 788 C C . ILE A 1 93 ? 7.023 -8.303 25.763 1.00 91.69 93 ILE A C 1
ATOM 790 O O . ILE A 1 93 ? 8.155 -7.871 25.572 1.00 91.69 93 ILE A O 1
ATOM 794 N N . ASP A 1 94 ? 6.423 -9.128 24.912 1.00 83.69 94 ASP A N 1
ATOM 795 C CA . ASP A 1 94 ? 7.026 -9.636 23.681 1.00 83.69 94 ASP A CA 1
ATOM 796 C C . ASP A 1 94 ? 7.332 -8.496 22.708 1.00 83.69 94 ASP A C 1
ATOM 798 O O . ASP A 1 94 ? 8.355 -8.505 22.026 1.00 83.69 94 ASP A O 1
ATOM 802 N N . THR A 1 95 ? 6.476 -7.472 22.644 1.00 79.31 95 THR A N 1
ATOM 803 C CA . THR A 1 95 ? 6.740 -6.292 21.813 1.00 79.31 95 THR A CA 1
ATOM 804 C C . THR A 1 95 ? 7.899 -5.467 22.367 1.00 79.31 95 THR A C 1
ATOM 806 O O . THR A 1 95 ? 8.764 -5.035 21.608 1.00 79.31 95 THR A O 1
ATOM 809 N N . ILE A 1 96 ? 7.976 -5.294 23.689 1.00 84.38 96 ILE A N 1
ATOM 810 C CA . ILE A 1 96 ? 9.123 -4.655 24.348 1.00 84.38 96 ILE A CA 1
ATOM 811 C C . ILE A 1 96 ? 10.401 -5.472 24.125 1.00 84.38 96 ILE A C 1
ATOM 813 O O . ILE A 1 96 ? 11.446 -4.892 23.840 1.00 84.38 96 ILE A O 1
ATOM 817 N N . GLU A 1 97 ? 10.331 -6.800 24.179 1.00 78.44 97 GLU A N 1
ATOM 818 C CA . GLU A 1 97 ? 11.460 -7.676 23.864 1.00 78.44 97 GLU A CA 1
ATOM 819 C C . GLU A 1 97 ? 11.880 -7.591 22.406 1.00 78.44 97 GLU A C 1
ATOM 821 O O . GLU A 1 97 ? 13.071 -7.571 22.129 1.00 78.44 97 GLU A O 1
ATOM 826 N N . LYS A 1 98 ? 10.945 -7.482 21.462 1.00 70.19 98 LYS A N 1
ATOM 827 C CA . LYS A 1 98 ? 11.271 -7.214 20.054 1.00 70.19 98 LYS A CA 1
ATOM 828 C C . LYS A 1 98 ? 11.951 -5.856 19.876 1.00 70.19 98 LYS A C 1
ATOM 830 O O . LYS A 1 98 ? 12.730 -5.700 18.943 1.00 70.19 98 LYS A O 1
ATOM 835 N N . LEU A 1 99 ? 11.710 -4.891 20.769 1.00 67.75 99 LEU A N 1
ATOM 836 C CA . LEU A 1 99 ? 12.478 -3.641 20.809 1.00 67.75 99 LEU A CA 1
ATOM 837 C C . LEU A 1 99 ? 13.852 -3.795 21.463 1.00 67.75 99 LEU A C 1
ATOM 839 O O . LEU A 1 99 ? 14.776 -3.087 21.076 1.00 67.75 99 LEU A O 1
ATOM 843 N N . MET A 1 100 ? 14.003 -4.703 22.429 1.00 62.41 100 MET A N 1
ATOM 844 C CA . MET A 1 100 ? 15.314 -5.087 22.971 1.00 62.41 100 MET A CA 1
ATOM 845 C C . MET A 1 100 ? 16.136 -5.889 21.950 1.00 62.41 100 MET A C 1
ATOM 847 O O . MET A 1 100 ? 17.351 -5.754 21.901 1.00 62.41 100 MET A O 1
ATOM 851 N N . ASN A 1 101 ? 15.458 -6.670 21.110 1.00 60.34 101 ASN A N 1
ATOM 852 C CA . ASN A 1 101 ? 16.011 -7.542 20.078 1.00 60.34 101 ASN A CA 1
ATOM 853 C C . ASN A 1 101 ? 15.740 -6.992 18.673 1.00 60.34 101 ASN A C 1
ATOM 855 O O . ASN A 1 101 ? 15.435 -7.776 17.771 1.00 60.34 101 ASN A O 1
ATOM 859 N N . GLN A 1 102 ? 15.767 -5.664 18.486 1.00 54.53 102 GLN A N 1
ATOM 860 C CA . GLN A 1 102 ? 15.435 -5.082 17.184 1.00 54.53 102 GLN A CA 1
ATOM 861 C C . GLN A 1 102 ? 16.206 -5.777 16.058 1.00 54.53 102 GLN A C 1
ATOM 863 O O . GLN A 1 102 ? 17.369 -6.143 16.252 1.00 54.53 102 GLN A O 1
ATOM 868 N N . PRO A 1 103 ? 15.597 -5.919 14.865 1.00 55.41 103 PRO A N 1
ATOM 869 C CA . PRO A 1 103 ? 16.360 -6.297 13.692 1.00 55.41 103 PRO A CA 1
ATOM 870 C C . PRO A 1 103 ? 17.525 -5.317 13.576 1.00 55.41 103 PRO A C 1
ATOM 872 O O . PRO A 1 103 ? 17.335 -4.095 13.622 1.00 55.41 103 PRO A O 1
ATOM 875 N N . LYS A 1 104 ? 18.739 -5.860 13.523 1.00 68.44 104 LYS A N 1
ATOM 876 C CA . LYS A 1 104 ? 19.937 -5.054 13.345 1.00 68.44 104 LYS A CA 1
ATOM 877 C C . LYS A 1 104 ? 19.792 -4.271 12.050 1.00 68.44 104 LYS A C 1
ATOM 879 O O . LYS A 1 104 ? 19.307 -4.815 11.061 1.00 68.44 104 LYS A O 1
ATOM 884 N N . ILE A 1 105 ? 20.205 -3.006 12.054 1.00 81.38 105 ILE A N 1
ATOM 885 C CA . ILE A 1 105 ? 20.324 -2.238 10.817 1.00 81.38 105 ILE A CA 1
ATOM 886 C C . ILE A 1 105 ? 21.360 -2.967 9.970 1.00 81.38 105 ILE A C 1
ATOM 888 O O . ILE A 1 105 ? 22.543 -3.013 10.326 1.00 81.38 105 ILE A O 1
ATOM 892 N N . LYS A 1 106 ? 20.896 -3.559 8.872 1.00 86.00 106 LYS A N 1
ATOM 893 C CA . LYS A 1 106 ? 21.717 -4.387 7.998 1.00 86.00 106 LYS A CA 1
ATOM 894 C C . LYS A 1 106 ? 22.499 -3.490 7.049 1.00 86.00 106 LYS A C 1
ATOM 896 O O . LYS A 1 106 ? 21.936 -2.728 6.263 1.00 86.00 106 LYS A O 1
ATOM 901 N N . ILE A 1 107 ? 23.818 -3.585 7.123 1.00 94.06 107 ILE A N 1
ATOM 902 C CA . ILE A 1 107 ? 24.783 -2.801 6.364 1.00 94.06 107 ILE A CA 1
ATOM 903 C C . ILE A 1 107 ? 25.481 -3.722 5.364 1.00 94.06 107 ILE A C 1
ATOM 905 O O . ILE A 1 107 ? 26.203 -4.641 5.740 1.00 94.06 107 ILE A O 1
ATOM 909 N N . LEU A 1 108 ? 25.323 -3.437 4.078 1.00 94.19 108 LEU A N 1
ATOM 910 C CA . LEU A 1 108 ? 26.056 -4.113 3.017 1.00 94.19 108 LEU A CA 1
ATOM 911 C C . LEU A 1 108 ? 27.283 -3.294 2.631 1.00 94.19 108 LEU A C 1
ATOM 913 O O . LEU A 1 108 ? 27.156 -2.194 2.092 1.00 94.19 108 LEU A O 1
ATOM 917 N N . LEU A 1 109 ? 28.479 -3.829 2.844 1.00 93.38 109 LEU A N 1
ATOM 918 C CA . LEU A 1 109 ? 29.712 -3.261 2.314 1.00 93.38 109 LEU A CA 1
ATOM 919 C C . LEU A 1 109 ? 30.024 -3.879 0.955 1.00 93.38 109 LEU A C 1
ATOM 921 O O . LEU A 1 109 ? 29.888 -5.085 0.750 1.00 93.38 109 LEU A O 1
ATOM 925 N N . SER A 1 110 ? 30.499 -3.062 0.019 1.00 89.00 110 SER A N 1
ATOM 926 C CA . SER A 1 110 ? 30.874 -3.569 -1.297 1.00 89.00 110 SER A CA 1
ATOM 927 C C . SER A 1 110 ? 32.146 -2.944 -1.855 1.00 89.00 110 SER A C 1
ATOM 929 O O . SER A 1 110 ? 32.367 -1.735 -1.768 1.00 89.00 110 SER A O 1
ATOM 931 N N . CYS A 1 111 ? 33.000 -3.792 -2.432 1.00 83.38 111 CYS A N 1
ATOM 932 C CA . CYS A 1 111 ? 34.176 -3.402 -3.212 1.00 83.38 111 CYS A CA 1
ATOM 933 C C . CYS A 1 111 ? 34.341 -4.310 -4.444 1.00 83.38 111 CYS A C 1
ATOM 935 O O . CYS A 1 111 ? 33.485 -5.143 -4.745 1.00 83.38 111 CYS A O 1
ATOM 937 N N . SER A 1 112 ? 35.451 -4.170 -5.176 1.00 70.94 112 SER A N 1
ATOM 938 C CA . SER A 1 112 ? 35.698 -4.934 -6.405 1.00 70.94 112 SER A CA 1
ATOM 939 C C . SER A 1 112 ? 35.792 -6.453 -6.192 1.00 70.94 112 SER A C 1
ATOM 941 O O . SER A 1 112 ? 35.377 -7.198 -7.073 1.00 70.94 112 SER A O 1
ATOM 943 N N . GLY A 1 113 ? 36.302 -6.913 -5.041 1.00 64.25 113 GLY A N 1
ATOM 944 C CA . GLY A 1 113 ? 36.558 -8.337 -4.768 1.00 64.25 113 GLY A CA 1
ATOM 945 C C . GLY A 1 113 ? 36.091 -8.861 -3.404 1.00 64.25 113 GLY A C 1
ATOM 946 O O . GLY A 1 113 ? 36.408 -9.992 -3.057 1.00 64.25 113 GLY A O 1
ATOM 947 N N . GLY A 1 114 ? 35.381 -8.064 -2.602 1.00 61.75 114 GLY A N 1
ATOM 948 C CA . GLY A 1 114 ? 34.771 -8.475 -1.325 1.00 61.75 114 GLY A CA 1
ATOM 949 C C . GLY A 1 114 ? 35.715 -8.645 -0.118 1.00 61.75 114 GLY A C 1
ATOM 950 O O . GLY A 1 114 ? 35.280 -8.422 1.008 1.00 61.75 114 GLY A O 1
ATOM 951 N N . LEU A 1 115 ? 36.999 -8.969 -0.320 1.00 72.38 115 LEU A N 1
ATOM 952 C CA . LEU A 1 115 ? 37.941 -9.328 0.760 1.00 72.38 115 LEU A CA 1
ATOM 953 C C . LEU A 1 115 ? 38.207 -8.203 1.778 1.00 72.38 115 LEU A C 1
ATOM 955 O O . LEU A 1 115 ? 38.025 -8.392 2.975 1.00 72.38 115 LEU A O 1
ATOM 959 N N . THR A 1 116 ? 38.623 -7.014 1.331 1.00 72.44 116 THR A N 1
ATOM 960 C CA . THR A 1 116 ? 38.948 -5.900 2.249 1.00 72.44 116 THR A CA 1
ATOM 961 C C . THR A 1 116 ? 37.704 -5.352 2.952 1.00 72.44 116 THR A C 1
ATOM 963 O O . THR A 1 116 ? 37.770 -4.906 4.093 1.00 72.44 116 THR A O 1
ATOM 966 N N . THR A 1 117 ? 36.547 -5.412 2.290 1.00 81.25 117 THR A N 1
ATOM 967 C CA . THR A 1 117 ? 35.262 -5.018 2.879 1.00 81.25 117 THR A CA 1
ATOM 968 C C . THR A 1 117 ? 34.748 -6.019 3.905 1.00 81.25 117 THR A C 1
ATOM 970 O O . THR A 1 117 ? 34.119 -5.588 4.861 1.00 81.25 117 THR A O 1
ATOM 973 N N . MET A 1 118 ? 35.051 -7.315 3.760 1.00 85.69 118 MET A N 1
ATOM 974 C CA . MET A 1 118 ? 34.714 -8.338 4.758 1.00 85.69 118 MET A CA 1
ATOM 975 C C . MET A 1 118 ? 35.406 -8.050 6.090 1.00 85.69 118 MET A C 1
ATOM 977 O O . MET A 1 118 ? 34.748 -8.017 7.123 1.00 85.69 118 MET A O 1
ATOM 981 N N . PHE A 1 119 ? 36.697 -7.710 6.060 1.00 83.62 119 PHE A N 1
ATOM 982 C CA . PHE A 1 119 ? 37.423 -7.329 7.275 1.00 83.62 119 PHE A CA 1
ATOM 983 C C . PHE A 1 119 ? 36.850 -6.064 7.936 1.00 83.62 119 PHE A C 1
ATOM 985 O O . PHE A 1 119 ? 36.762 -5.974 9.160 1.00 83.62 119 PHE A O 1
ATOM 992 N N . PHE A 1 120 ? 36.416 -5.077 7.144 1.00 88.75 120 PHE A N 1
ATOM 993 C CA . PHE A 1 120 ? 35.779 -3.888 7.713 1.00 88.75 120 PHE A CA 1
ATOM 994 C C . PHE A 1 120 ? 34.384 -4.196 8.289 1.00 88.75 120 PHE A C 1
ATOM 996 O O . PHE A 1 120 ? 34.031 -3.665 9.339 1.00 88.75 120 PHE A O 1
ATOM 1003 N N . ALA A 1 121 ? 33.619 -5.090 7.655 1.00 90.81 121 ALA A N 1
ATOM 1004 C CA . ALA A 1 121 ? 32.341 -5.576 8.173 1.00 90.81 121 ALA A CA 1
ATOM 1005 C C . ALA A 1 121 ? 32.512 -6.290 9.528 1.00 90.81 121 ALA A C 1
ATOM 1007 O O . ALA A 1 121 ? 31.782 -5.999 10.472 1.00 90.81 121 ALA A O 1
ATOM 1008 N N . GLU A 1 122 ? 33.538 -7.138 9.672 1.00 88.19 122 GLU A N 1
ATOM 1009 C CA . GLU A 1 122 ? 33.886 -7.770 10.953 1.00 88.19 122 GLU A CA 1
ATOM 1010 C C . GLU A 1 122 ? 34.180 -6.733 12.045 1.00 88.19 122 GLU A C 1
ATOM 1012 O O . GLU A 1 122 ? 33.667 -6.848 13.158 1.00 88.19 122 GLU A O 1
ATOM 1017 N N . LYS A 1 123 ? 34.948 -5.681 11.726 1.00 87.62 123 LYS A N 1
ATOM 1018 C CA . LYS A 1 123 ? 35.249 -4.590 12.669 1.00 87.62 123 LYS A CA 1
ATOM 1019 C C . LYS A 1 123 ? 34.011 -3.793 13.069 1.00 87.62 123 LYS A C 1
ATOM 1021 O O . LYS A 1 123 ? 33.886 -3.413 14.232 1.00 87.62 123 LYS A O 1
ATOM 1026 N N . ILE A 1 124 ? 33.094 -3.563 12.128 1.00 92.00 124 ILE A N 1
ATOM 1027 C CA . ILE A 1 124 ? 31.792 -2.958 12.412 1.00 92.00 124 ILE A CA 1
ATOM 1028 C C . ILE A 1 124 ? 31.002 -3.843 13.379 1.00 92.00 124 ILE A C 1
ATOM 1030 O O . ILE A 1 124 ? 30.525 -3.335 14.389 1.00 92.00 124 ILE A O 1
ATOM 1034 N N . ASN A 1 125 ? 30.913 -5.150 13.131 1.00 88.50 125 ASN A N 1
ATOM 1035 C CA . ASN A 1 125 ? 30.184 -6.082 13.995 1.00 88.50 125 ASN A CA 1
ATOM 1036 C C . ASN A 1 125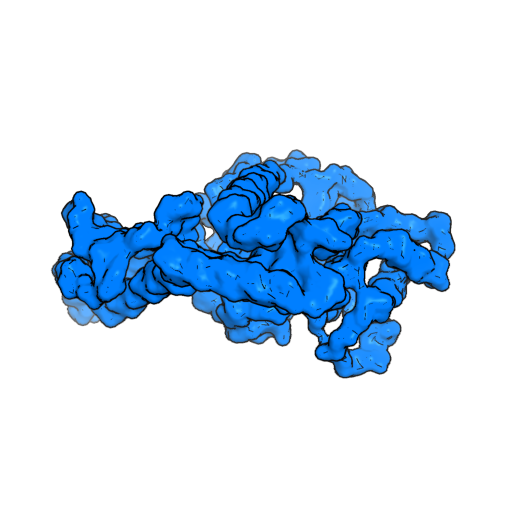 ? 30.792 -6.175 15.403 1.00 88.50 125 ASN A C 1
ATOM 1038 O O . ASN A 1 125 ? 30.063 -6.137 16.392 1.00 88.50 125 ASN A O 1
ATOM 1042 N N . GLU A 1 126 ? 32.122 -6.241 15.513 1.00 85.25 126 GLU A N 1
ATOM 1043 C CA . GLU A 1 126 ? 32.842 -6.258 16.793 1.00 85.25 126 GLU A CA 1
ATOM 1044 C C . GLU A 1 126 ? 32.555 -4.990 17.612 1.00 85.25 126 GLU A C 1
ATOM 1046 O O . GLU A 1 126 ? 32.139 -5.073 18.768 1.00 85.25 126 GLU A O 1
ATOM 1051 N N . ALA A 1 127 ? 32.710 -3.814 16.999 1.00 81.31 127 ALA A N 1
ATOM 1052 C CA . ALA A 1 127 ? 32.428 -2.542 17.656 1.00 81.31 127 ALA A CA 1
ATOM 1053 C C . ALA A 1 127 ? 30.943 -2.387 18.009 1.00 81.31 127 ALA A C 1
ATOM 1055 O O . ALA A 1 127 ? 30.631 -1.871 19.078 1.00 81.31 127 ALA A O 1
ATOM 1056 N N . SER A 1 128 ? 30.037 -2.862 17.148 1.00 78.44 128 SER A N 1
ATOM 1057 C CA . SER A 1 128 ? 28.591 -2.818 17.396 1.00 78.44 128 SER A CA 1
ATOM 1058 C C . SER A 1 128 ? 28.217 -3.646 18.618 1.00 78.44 128 SER A C 1
ATOM 1060 O O . SER A 1 128 ? 27.498 -3.160 19.483 1.00 78.44 128 SER A O 1
ATOM 1062 N N . ASN A 1 129 ? 28.792 -4.844 18.754 1.00 73.12 129 ASN A N 1
ATOM 1063 C CA . ASN A 1 129 ? 28.581 -5.694 19.924 1.00 73.12 129 ASN A CA 1
ATOM 1064 C C . ASN A 1 129 ? 29.175 -5.079 21.205 1.00 73.12 129 ASN A C 1
ATOM 1066 O O . ASN A 1 129 ? 28.532 -5.109 22.248 1.00 73.12 129 ASN A O 1
ATOM 1070 N N . ILE A 1 130 ? 30.386 -4.506 21.146 1.00 71.88 130 ILE A N 1
ATOM 1071 C CA . ILE A 1 130 ? 31.049 -3.898 22.319 1.00 71.88 130 ILE A CA 1
ATOM 1072 C C . ILE A 1 130 ? 30.320 -2.633 22.787 1.00 71.88 130 ILE A C 1
ATOM 1074 O O . ILE A 1 130 ? 30.195 -2.396 23.987 1.00 71.88 130 ILE A O 1
ATOM 1078 N N . MET A 1 131 ? 29.877 -1.801 21.845 1.00 70.81 131 MET A N 1
ATOM 1079 C CA . MET A 1 131 ? 29.245 -0.508 22.123 1.00 70.81 131 MET A CA 1
ATOM 1080 C C . MET A 1 131 ? 27.717 -0.594 22.217 1.00 70.81 131 MET A C 1
ATOM 1082 O O . MET A 1 131 ? 27.070 0.436 22.383 1.00 70.81 131 MET A O 1
ATOM 1086 N N . ASN A 1 132 ? 27.148 -1.800 22.119 1.00 60.22 132 ASN A N 1
ATOM 1087 C CA . ASN A 1 132 ? 25.707 -2.056 22.120 1.00 60.22 132 ASN A CA 1
ATOM 1088 C C . ASN A 1 132 ? 24.941 -1.257 21.039 1.00 60.22 132 ASN A C 1
ATOM 1090 O O . ASN A 1 132 ? 23.834 -0.763 21.263 1.00 60.22 132 ASN A O 1
ATOM 1094 N N . PHE A 1 133 ? 25.549 -1.096 19.857 1.00 70.75 133 PHE A N 1
ATOM 1095 C CA . PHE A 1 133 ? 24.886 -0.517 18.689 1.00 70.75 133 PHE A CA 1
ATOM 1096 C C . PHE A 1 133 ? 24.143 -1.588 17.892 1.00 70.75 133 PHE A C 1
ATOM 1098 O O . PHE A 1 133 ? 24.626 -2.704 17.707 1.00 70.75 133 PHE A O 1
ATOM 1105 N N . ASN A 1 134 ? 22.986 -1.214 17.350 1.00 71.94 134 ASN A N 1
ATOM 1106 C CA . ASN A 1 134 ? 22.110 -2.122 16.619 1.00 71.94 134 ASN A CA 1
ATOM 1107 C C . ASN A 1 134 ? 22.472 -2.219 15.121 1.00 71.94 134 ASN A C 1
ATOM 1109 O O . ASN A 1 134 ? 21.640 -1.943 14.259 1.00 71.94 134 ASN A O 1
ATOM 1113 N N . TYR A 1 135 ? 23.724 -2.564 14.809 1.00 84.81 135 TYR A N 1
ATOM 1114 C CA . TYR A 1 135 ? 24.230 -2.714 13.439 1.00 84.81 135 TYR A CA 1
ATOM 1115 C C . TYR A 1 135 ? 24.676 -4.153 13.154 1.00 84.81 135 TYR A C 1
ATOM 1117 O O . TYR A 1 135 ? 25.256 -4.823 14.009 1.00 84.81 135 TYR A O 1
ATOM 1125 N N . GLU A 1 136 ? 24.438 -4.608 11.927 1.00 88.12 136 GLU A N 1
ATOM 1126 C CA . GLU A 1 136 ? 24.957 -5.864 11.382 1.00 88.12 136 GLU A CA 1
ATOM 1127 C C . GLU A 1 136 ? 25.537 -5.605 10.007 1.00 88.12 136 GLU A C 1
ATOM 1129 O O . GLU A 1 136 ? 24.846 -5.091 9.137 1.00 88.12 136 GLU A O 1
ATOM 1134 N N . ALA A 1 137 ? 26.802 -5.940 9.806 1.00 92.94 137 ALA A N 1
ATOM 1135 C CA . ALA A 1 137 ? 27.501 -5.698 8.563 1.00 92.94 137 ALA A CA 1
ATOM 1136 C C . ALA A 1 137 ? 27.904 -7.001 7.875 1.00 92.94 137 ALA A C 1
ATOM 1138 O O . ALA A 1 137 ? 28.533 -7.870 8.479 1.00 92.94 137 ALA A O 1
ATOM 1139 N N . GLU A 1 138 ? 27.631 -7.073 6.577 1.00 92.19 138 GLU A N 1
ATOM 1140 C CA . GLU A 1 138 ? 28.146 -8.099 5.673 1.00 92.19 138 GLU A CA 1
ATOM 1141 C C . GLU A 1 138 ? 28.855 -7.445 4.486 1.00 92.19 138 GLU A C 1
ATOM 1143 O O . GLU A 1 138 ? 28.712 -6.248 4.228 1.00 92.19 138 GLU A O 1
ATOM 1148 N N . ALA A 1 139 ? 29.648 -8.225 3.750 1.00 89.75 139 ALA A N 1
ATOM 1149 C CA . ALA A 1 139 ? 30.378 -7.725 2.596 1.00 89.75 139 ALA A CA 1
ATOM 1150 C C . ALA A 1 139 ? 30.237 -8.629 1.376 1.00 89.75 139 ALA A C 1
ATOM 1152 O O . ALA A 1 139 ? 30.420 -9.843 1.454 1.00 89.75 139 ALA A O 1
ATOM 1153 N N . VAL A 1 140 ? 30.012 -8.012 0.217 1.00 84.44 140 VAL A N 1
ATOM 1154 C CA . VAL A 1 140 ? 29.925 -8.704 -1.073 1.00 84.44 140 VAL A CA 1
ATOM 1155 C C . VAL A 1 140 ? 30.766 -8.007 -2.140 1.00 84.44 140 VAL A C 1
ATOM 1157 O O . VAL A 1 140 ? 31.202 -6.865 -1.992 1.00 84.44 140 VAL A O 1
ATOM 1160 N N . ALA A 1 141 ? 31.021 -8.708 -3.243 1.00 80.06 141 ALA A N 1
ATOM 1161 C CA . ALA A 1 141 ? 31.571 -8.076 -4.437 1.00 80.06 141 ALA A CA 1
ATOM 1162 C C . ALA A 1 141 ? 30.512 -7.190 -5.113 1.00 80.06 141 ALA A C 1
ATOM 1164 O O . ALA A 1 141 ? 29.315 -7.474 -5.041 1.00 80.06 141 ALA A O 1
ATOM 1165 N N . TYR A 1 142 ? 30.950 -6.152 -5.829 1.00 79.62 142 TYR A N 1
ATOM 1166 C CA . TYR A 1 142 ? 30.045 -5.201 -6.489 1.00 79.62 142 TYR A CA 1
ATOM 1167 C C . TYR A 1 142 ? 29.028 -5.858 -7.433 1.00 79.62 142 TYR A C 1
ATOM 1169 O O . TYR A 1 142 ? 27.899 -5.385 -7.541 1.00 79.62 142 TYR A O 1
ATOM 1177 N N . THR A 1 143 ? 29.399 -6.969 -8.072 1.00 73.38 143 THR A N 1
ATOM 1178 C CA . THR A 1 143 ? 28.527 -7.722 -8.981 1.00 73.38 143 THR A CA 1
ATOM 1179 C C . THR A 1 143 ? 27.281 -8.276 -8.297 1.00 73.38 143 THR A C 1
ATOM 1181 O O . THR A 1 143 ? 26.275 -8.465 -8.965 1.00 73.38 143 THR A O 1
ATOM 1184 N N . LYS A 1 144 ? 27.327 -8.491 -6.976 1.00 77.44 144 LYS A N 1
ATOM 1185 C CA . LYS A 1 144 ? 26.225 -9.054 -6.187 1.00 77.44 144 LYS A CA 1
ATOM 1186 C C . LYS A 1 144 ? 25.349 -8.010 -5.504 1.00 77.44 144 LYS A C 1
ATOM 1188 O O . LYS A 1 144 ? 24.335 -8.384 -4.930 1.00 77.44 144 LYS A O 1
ATOM 1193 N N . ILE A 1 145 ? 25.703 -6.717 -5.554 1.00 81.56 145 ILE A N 1
ATOM 1194 C CA . ILE A 1 145 ? 24.926 -5.657 -4.880 1.00 81.56 145 ILE A CA 1
ATOM 1195 C C . ILE A 1 145 ? 23.452 -5.755 -5.280 1.00 81.56 145 ILE A C 1
ATOM 1197 O O . ILE A 1 145 ? 22.587 -5.758 -4.420 1.00 81.56 145 ILE A O 1
ATOM 1201 N N . TYR A 1 146 ? 23.161 -5.885 -6.573 1.00 76.62 146 TYR A N 1
ATOM 1202 C CA . TYR A 1 146 ? 21.786 -5.866 -7.074 1.00 76.62 146 TYR A CA 1
ATOM 1203 C C . TYR A 1 146 ? 20.973 -7.122 -6.740 1.00 76.62 146 TYR A C 1
ATOM 1205 O O . TYR A 1 146 ? 19.754 -7.089 -6.848 1.00 76.62 146 TYR A O 1
ATOM 1213 N N . GLU A 1 147 ? 21.632 -8.213 -6.349 1.00 72.00 147 GLU A N 1
ATOM 1214 C CA . GLU A 1 147 ? 20.968 -9.461 -5.962 1.00 72.00 147 GLU A CA 1
ATOM 1215 C C . GLU A 1 147 ? 20.515 -9.425 -4.502 1.00 72.00 147 GLU A C 1
ATOM 1217 O O . GLU A 1 147 ? 19.469 -9.977 -4.179 1.00 72.00 147 GLU A O 1
ATOM 1222 N N . VAL A 1 148 ? 21.309 -8.787 -3.632 1.00 75.50 148 VAL A N 1
ATOM 1223 C CA . VAL A 1 148 ? 21.148 -8.904 -2.173 1.00 75.50 148 VAL A CA 1
ATOM 1224 C C . VAL A 1 148 ? 20.838 -7.590 -1.472 1.00 75.50 148 VAL A C 1
ATOM 1226 O O . VAL A 1 148 ? 20.364 -7.623 -0.348 1.00 75.50 148 VAL A O 1
ATOM 1229 N N . ALA A 1 149 ? 21.087 -6.426 -2.084 1.00 76.50 149 ALA A N 1
ATOM 1230 C CA . ALA A 1 149 ? 20.948 -5.129 -1.407 1.00 76.50 149 ALA A CA 1
ATOM 1231 C C . ALA A 1 149 ? 19.526 -4.824 -0.917 1.00 76.50 149 ALA A C 1
ATOM 1233 O O . ALA A 1 149 ? 19.355 -3.943 -0.078 1.00 76.50 149 ALA A O 1
ATOM 1234 N N . ASP A 1 150 ? 18.521 -5.544 -1.413 1.00 72.06 150 ASP A N 1
ATOM 1235 C CA . ASP A 1 150 ? 17.149 -5.450 -0.922 1.00 72.06 150 ASP A CA 1
ATOM 1236 C C . ASP A 1 150 ? 16.965 -5.943 0.511 1.00 72.06 150 ASP A C 1
ATOM 1238 O O . ASP A 1 150 ? 16.087 -5.437 1.206 1.00 72.06 150 ASP A O 1
ATOM 1242 N N . ASP A 1 151 ? 17.852 -6.819 0.979 1.00 76.00 151 ASP A N 1
ATOM 1243 C CA . ASP A 1 151 ? 17.834 -7.354 2.340 1.00 76.00 151 ASP A CA 1
ATOM 1244 C C . ASP A 1 151 ? 18.569 -6.444 3.343 1.00 76.00 151 ASP A C 1
ATOM 1246 O O . ASP A 1 151 ? 18.722 -6.807 4.511 1.00 76.00 151 ASP A O 1
ATOM 1250 N N . TYR A 1 152 ? 19.051 -5.275 2.898 1.00 84.62 152 TYR A N 1
ATOM 1251 C CA . TYR A 1 152 ? 19.888 -4.362 3.677 1.00 84.62 152 TYR A CA 1
ATOM 1252 C C . TYR A 1 152 ? 19.308 -2.947 3.729 1.00 84.62 152 TYR A C 1
ATOM 1254 O O . TYR A 1 152 ? 18.797 -2.417 2.744 1.00 84.62 152 TYR A O 1
ATOM 1262 N N . ASP A 1 153 ? 19.462 -2.284 4.872 1.00 83.75 153 ASP A N 1
ATOM 1263 C CA . ASP A 1 153 ? 19.000 -0.911 5.093 1.00 83.75 153 ASP A CA 1
ATOM 1264 C C . ASP A 1 153 ? 19.961 0.130 4.500 1.00 83.75 153 ASP A C 1
ATOM 1266 O O . ASP A 1 153 ? 19.556 1.204 4.022 1.00 83.75 153 ASP A O 1
ATOM 1270 N N . VAL A 1 154 ? 21.260 -0.183 4.555 1.00 92.38 154 VAL A N 1
ATOM 1271 C CA . VAL A 1 154 ? 22.362 0.704 4.177 1.00 92.38 154 VAL A CA 1
ATOM 1272 C C . VAL A 1 154 ? 23.339 -0.041 3.276 1.00 92.38 154 VAL A C 1
ATOM 1274 O O . VAL A 1 154 ? 23.800 -1.125 3.610 1.00 92.38 154 VAL A O 1
ATOM 1277 N N . VAL A 1 155 ? 23.721 0.573 2.159 1.00 94.12 155 VAL A N 1
ATOM 1278 C CA . VAL A 1 155 ? 24.776 0.084 1.267 1.00 94.12 155 VAL A CA 1
ATOM 1279 C C . VAL A 1 155 ? 25.950 1.056 1.302 1.00 94.12 155 VAL A C 1
ATOM 1281 O O . VAL A 1 155 ? 25.824 2.226 0.934 1.00 94.12 155 VAL A O 1
ATOM 1284 N N . LEU A 1 156 ? 27.110 0.568 1.733 1.00 95.44 156 LEU A N 1
ATOM 1285 C CA . LEU A 1 156 ? 28.355 1.319 1.810 1.00 95.44 156 LEU A CA 1
ATOM 1286 C C . LEU A 1 156 ? 29.311 0.896 0.691 1.00 95.44 156 LEU A C 1
ATOM 1288 O O . LEU A 1 156 ? 29.829 -0.222 0.653 1.00 95.44 156 LEU A O 1
ATOM 1292 N N . LEU A 1 157 ? 29.587 1.827 -0.214 1.00 93.94 157 LEU A N 1
ATOM 1293 C CA . LEU A 1 157 ? 30.495 1.635 -1.335 1.00 93.94 157 LEU A CA 1
ATOM 1294 C C . LEU A 1 157 ? 31.923 1.987 -0.921 1.00 93.94 157 LEU A C 1
ATOM 1296 O O . LEU A 1 157 ? 32.198 3.117 -0.506 1.00 93.94 157 LEU A O 1
ATOM 1300 N N . ALA A 1 158 ? 32.847 1.041 -1.068 1.00 90.19 158 ALA A N 1
ATOM 1301 C CA . ALA A 1 158 ? 34.262 1.293 -0.839 1.00 90.19 158 ALA A CA 1
ATOM 1302 C C . ALA A 1 158 ? 34.809 2.355 -1.822 1.00 90.19 158 ALA A C 1
ATOM 1304 O O . ALA A 1 158 ? 34.275 2.515 -2.929 1.00 90.19 158 ALA A O 1
ATOM 1305 N N . PRO A 1 159 ? 35.899 3.066 -1.469 1.00 89.12 159 PRO A N 1
ATOM 1306 C CA . PRO A 1 159 ? 36.421 4.179 -2.265 1.00 89.12 159 PRO A CA 1
ATOM 1307 C C . PRO A 1 159 ? 36.668 3.826 -3.739 1.00 89.12 159 PRO A C 1
ATOM 1309 O O . PRO A 1 159 ? 36.410 4.645 -4.621 1.00 89.12 159 PRO A O 1
ATOM 1312 N N . GLN A 1 160 ? 37.115 2.595 -4.011 1.00 86.38 160 GLN A N 1
ATOM 1313 C CA . GLN A 1 160 ? 37.470 2.108 -5.349 1.00 86.38 160 GLN A CA 1
ATOM 1314 C C . GLN A 1 160 ? 36.270 2.028 -6.307 1.00 86.38 160 GLN A C 1
ATOM 1316 O O . GLN A 1 160 ? 36.462 2.084 -7.518 1.00 86.38 160 GLN A O 1
ATOM 1321 N N . ILE A 1 161 ? 35.046 1.903 -5.784 1.00 87.50 161 ILE A N 1
ATOM 1322 C CA . ILE A 1 161 ? 33.809 1.804 -6.581 1.00 87.50 161 ILE A CA 1
ATOM 1323 C C . ILE A 1 161 ? 32.876 3.007 -6.371 1.00 87.50 161 ILE A C 1
ATOM 1325 O O . ILE A 1 161 ? 31.735 3.006 -6.826 1.00 87.50 161 ILE A O 1
ATOM 1329 N N . SER A 1 162 ? 33.359 4.061 -5.705 1.00 89.44 162 SER A N 1
ATOM 1330 C CA . SER A 1 162 ? 32.566 5.250 -5.357 1.00 89.44 162 SER A CA 1
ATOM 1331 C C . SER A 1 162 ? 31.953 5.969 -6.567 1.00 89.44 162 SER A C 1
ATOM 1333 O O . SER A 1 162 ? 30.868 6.537 -6.458 1.00 89.44 162 SER A O 1
ATOM 1335 N N . TYR A 1 163 ? 32.591 5.883 -7.739 1.00 85.00 163 TYR A N 1
ATOM 1336 C CA . TYR A 1 163 ? 32.083 6.443 -8.997 1.00 85.00 163 TYR A CA 1
ATOM 1337 C C . TYR A 1 163 ? 30.731 5.847 -9.436 1.00 85.00 163 TYR A C 1
ATOM 1339 O O . TYR A 1 163 ? 30.013 6.473 -10.212 1.00 85.00 163 TYR A O 1
ATOM 1347 N N . MET A 1 164 ? 30.362 4.663 -8.932 1.00 82.25 164 MET A N 1
ATOM 1348 C CA . MET A 1 164 ? 29.098 3.984 -9.242 1.00 82.25 164 MET A CA 1
ATOM 1349 C C . MET A 1 164 ? 27.914 4.495 -8.412 1.00 82.25 164 MET A C 1
ATOM 1351 O O . MET A 1 164 ? 26.774 4.116 -8.681 1.00 82.25 164 MET A O 1
ATOM 1355 N N . LEU A 1 165 ? 28.155 5.363 -7.422 1.00 85.38 165 LEU A N 1
ATOM 1356 C CA . LEU A 1 165 ? 27.124 5.886 -6.524 1.00 85.38 165 LEU A CA 1
ATOM 1357 C C . LEU A 1 165 ? 25.876 6.412 -7.263 1.00 85.38 165 LEU A C 1
ATOM 1359 O O . LEU A 1 165 ? 24.781 5.999 -6.883 1.00 85.38 165 LEU A O 1
ATOM 1363 N N . PRO A 1 166 ? 25.979 7.239 -8.329 1.00 79.62 166 PRO A N 1
ATOM 1364 C CA . PRO A 1 166 ? 24.791 7.767 -9.005 1.00 79.62 166 PRO A CA 1
ATOM 1365 C C . PRO A 1 166 ? 23.938 6.685 -9.674 1.00 79.62 166 PRO A C 1
ATOM 1367 O O . PRO A 1 166 ? 22.726 6.843 -9.792 1.00 79.62 166 PRO A O 1
ATOM 1370 N N . GLN A 1 167 ? 24.559 5.595 -10.133 1.00 78.50 167 GLN A N 1
ATOM 1371 C CA . GLN A 1 167 ? 23.856 4.466 -10.738 1.00 78.50 167 GLN A CA 1
ATOM 1372 C C . GLN A 1 167 ? 23.169 3.625 -9.661 1.00 78.50 167 GLN A C 1
ATOM 1374 O O . GLN A 1 167 ? 21.981 3.338 -9.770 1.00 78.50 167 GLN A O 1
ATOM 1379 N N . ILE A 1 168 ? 23.896 3.285 -8.597 1.00 80.00 168 ILE A N 1
ATOM 1380 C CA . ILE A 1 168 ? 23.381 2.438 -7.518 1.00 80.00 168 ILE A CA 1
ATOM 1381 C C . ILE A 1 168 ? 22.262 3.160 -6.756 1.00 80.00 168 ILE A C 1
ATOM 1383 O O . ILE A 1 168 ? 21.249 2.545 -6.458 1.00 80.00 168 ILE A O 1
ATOM 1387 N N . GLN A 1 169 ? 22.373 4.472 -6.526 1.00 79.69 169 GLN A N 1
ATOM 1388 C CA . GLN A 1 169 ? 21.311 5.269 -5.894 1.00 79.69 169 GLN A CA 1
ATOM 1389 C C . GLN A 1 169 ? 20.008 5.306 -6.698 1.00 79.69 169 GLN A C 1
ATOM 1391 O O . GLN A 1 169 ? 18.939 5.362 -6.101 1.00 79.69 169 GLN A O 1
ATOM 1396 N N . LYS A 1 170 ? 20.080 5.269 -8.035 1.00 72.38 170 LYS A N 1
ATOM 1397 C CA . LYS A 1 170 ? 18.881 5.162 -8.883 1.00 72.38 170 LYS A CA 1
ATOM 1398 C C . LYS A 1 170 ? 18.223 3.788 -8.788 1.00 72.38 170 LYS A C 1
ATOM 1400 O O . LYS A 1 170 ? 17.021 3.682 -8.962 1.00 72.38 170 LYS A O 1
ATOM 1405 N N . MET A 1 171 ? 19.013 2.740 -8.566 1.00 66.50 171 MET A N 1
ATOM 1406 C CA . MET A 1 171 ? 18.519 1.362 -8.503 1.00 66.50 171 MET A CA 1
ATOM 1407 C C . MET A 1 171 ? 18.025 0.988 -7.101 1.00 66.50 171 MET A C 1
ATOM 1409 O O . MET A 1 171 ? 17.095 0.202 -6.966 1.00 66.50 171 MET A O 1
ATOM 1413 N N . LEU A 1 172 ? 18.628 1.575 -6.069 1.00 75.56 172 LEU A N 1
ATOM 1414 C CA . LEU A 1 172 ? 18.358 1.320 -4.658 1.00 75.56 172 LEU A CA 1
ATOM 1415 C C . LEU A 1 172 ? 17.700 2.541 -3.999 1.00 75.56 172 LEU A C 1
ATOM 1417 O O . LEU A 1 172 ? 18.218 3.109 -3.038 1.00 75.56 172 LEU A O 1
ATOM 1421 N N . GLU A 1 173 ? 16.554 2.977 -4.530 1.00 65.50 173 GLU A N 1
ATOM 1422 C CA . GLU A 1 173 ? 15.837 4.164 -4.027 1.00 65.50 173 GLU A CA 1
ATOM 1423 C C . GLU A 1 173 ? 15.334 3.993 -2.582 1.00 65.50 173 GLU A C 1
ATOM 1425 O O . GLU A 1 173 ? 15.089 4.972 -1.870 1.00 65.50 173 GLU A O 1
ATOM 1430 N N . GLN A 1 174 ? 15.171 2.740 -2.146 1.00 63.22 174 GLN A N 1
ATOM 1431 C CA . GLN A 1 174 ? 14.706 2.390 -0.810 1.00 63.22 174 GLN A CA 1
ATOM 1432 C C . GLN A 1 174 ? 15.832 2.198 0.194 1.00 63.22 174 GLN A C 1
ATOM 1434 O O . GLN A 1 174 ? 15.537 2.206 1.383 1.00 63.22 174 GLN A O 1
ATOM 1439 N N . GLN A 1 175 ? 17.090 2.082 -0.223 1.00 79.88 175 GLN A N 1
ATOM 1440 C CA . GLN A 1 175 ? 18.235 1.891 0.662 1.00 79.88 175 GLN A CA 1
ATOM 1441 C C . GLN A 1 175 ? 19.009 3.193 0.816 1.00 79.88 175 GLN A C 1
ATOM 1443 O O . GLN A 1 175 ? 18.938 4.114 0.003 1.00 79.88 175 GLN A O 1
ATOM 1448 N N . ILE A 1 176 ? 19.734 3.318 1.919 1.00 89.44 176 ILE A N 1
ATOM 1449 C CA . ILE A 1 176 ? 20.689 4.411 2.071 1.00 89.44 176 ILE A CA 1
ATOM 1450 C C . ILE A 1 176 ? 21.980 3.990 1.387 1.00 89.44 176 ILE A C 1
ATOM 1452 O O . ILE A 1 176 ? 22.706 3.157 1.911 1.00 89.44 176 ILE A O 1
ATOM 1456 N N . VAL A 1 177 ? 22.280 4.565 0.224 1.00 92.06 177 VAL A N 1
ATOM 1457 C CA . VAL A 1 177 ? 23.540 4.288 -0.477 1.00 92.06 177 VAL A CA 1
ATOM 1458 C C . VAL A 1 177 ? 24.530 5.418 -0.220 1.00 92.06 177 VAL A C 1
ATOM 1460 O O . VAL A 1 177 ? 24.277 6.572 -0.582 1.00 92.06 177 VAL A O 1
ATOM 1463 N N . LEU A 1 178 ? 25.664 5.079 0.392 1.00 94.38 178 LEU A N 1
ATOM 1464 C CA . LEU A 1 178 ? 26.732 6.006 0.762 1.00 94.38 178 LEU A CA 1
ATOM 1465 C C . LEU A 1 178 ? 28.074 5.508 0.230 1.00 94.38 178 LEU A C 1
ATOM 1467 O O . LEU A 1 178 ? 28.280 4.317 0.017 1.00 94.38 178 LEU A O 1
ATOM 1471 N N . THR A 1 179 ? 29.024 6.421 0.069 1.00 94.38 179 THR A N 1
ATOM 1472 C CA . THR A 1 179 ? 30.428 6.077 -0.181 1.00 94.38 179 THR A CA 1
ATOM 1473 C C . THR A 1 179 ? 31.236 6.211 1.096 1.00 94.38 179 THR A C 1
ATOM 1475 O O . THR A 1 179 ? 31.074 7.193 1.827 1.00 94.38 179 THR A O 1
ATOM 1478 N N . ILE A 1 180 ? 32.155 5.277 1.321 1.00 93.81 180 ILE A N 1
ATOM 1479 C CA . ILE A 1 180 ? 33.129 5.349 2.405 1.00 93.81 180 ILE A CA 1
ATOM 1480 C C . ILE A 1 180 ? 34.314 6.218 1.951 1.00 93.81 180 ILE A C 1
ATOM 1482 O O . ILE A 1 180 ? 34.933 5.915 0.927 1.00 93.81 180 ILE A O 1
ATOM 1486 N N . PRO A 1 181 ? 34.692 7.272 2.695 1.00 92.75 181 PRO A N 1
ATOM 1487 C CA . PRO A 1 181 ? 35.901 8.041 2.413 1.00 92.75 181 PRO A CA 1
ATOM 1488 C C . PRO A 1 181 ? 37.175 7.190 2.496 1.00 92.75 181 PRO A C 1
ATOM 1490 O O . PRO A 1 181 ? 37.340 6.393 3.417 1.00 92.75 181 PRO A O 1
ATOM 1493 N N . ALA A 1 182 ? 38.132 7.414 1.587 1.00 90.94 182 ALA A N 1
ATOM 1494 C CA . ALA A 1 182 ? 39.372 6.628 1.510 1.00 90.94 182 ALA A CA 1
ATOM 1495 C C . ALA A 1 182 ? 40.171 6.597 2.820 1.00 90.94 182 ALA A C 1
ATOM 1497 O O . ALA A 1 182 ? 40.713 5.557 3.183 1.00 90.94 182 ALA A O 1
ATOM 1498 N N . LYS A 1 183 ? 40.193 7.717 3.553 1.00 91.62 183 LYS A N 1
ATOM 1499 C CA . LYS A 1 183 ? 40.837 7.802 4.868 1.00 91.62 183 LYS A CA 1
ATOM 1500 C C . LYS A 1 183 ? 40.175 6.862 5.880 1.00 91.62 183 LYS A C 1
ATOM 1502 O O . LYS A 1 183 ? 40.877 6.080 6.500 1.00 91.62 183 LYS A O 1
ATOM 1507 N N . ILE A 1 184 ? 38.845 6.910 5.984 1.00 91.19 184 ILE A N 1
ATOM 1508 C CA . ILE A 1 184 ? 38.052 6.079 6.904 1.00 91.19 184 ILE A CA 1
ATOM 1509 C C . ILE A 1 184 ? 38.205 4.595 6.558 1.00 91.19 184 ILE A C 1
ATOM 1511 O O . ILE A 1 184 ? 38.425 3.778 7.446 1.00 91.19 184 ILE A O 1
ATOM 1515 N N . PHE A 1 185 ? 38.151 4.260 5.264 1.00 90.06 185 PHE A N 1
ATOM 1516 C CA . PHE A 1 185 ? 38.338 2.892 4.781 1.00 90.06 185 PHE A CA 1
ATOM 1517 C C . PHE A 1 185 ? 39.745 2.358 5.080 1.00 90.06 185 PHE A C 1
ATOM 1519 O O . PHE A 1 185 ? 39.895 1.222 5.511 1.00 90.06 185 PHE A O 1
ATOM 1526 N N . GLY A 1 186 ? 40.781 3.179 4.873 1.00 84.06 186 GLY A N 1
ATOM 1527 C CA . GLY A 1 186 ? 42.174 2.788 5.100 1.00 84.06 186 GLY A CA 1
ATOM 1528 C C . GLY A 1 186 ? 42.559 2.653 6.575 1.00 84.06 186 GLY A C 1
ATOM 1529 O O . GLY A 1 186 ? 43.487 1.911 6.885 1.00 84.06 186 GLY A O 1
ATOM 1530 N N . THR A 1 187 ? 41.864 3.348 7.481 1.00 89.06 187 THR A N 1
ATOM 1531 C CA . THR A 1 187 ? 42.104 3.274 8.934 1.00 89.06 187 THR A CA 1
ATOM 1532 C C . THR A 1 187 ? 41.091 2.410 9.683 1.00 89.06 187 THR A C 1
ATOM 1534 O O . THR A 1 187 ? 41.220 2.279 10.896 1.00 89.06 187 THR A O 1
ATOM 1537 N N . TYR A 1 188 ? 40.093 1.846 8.994 1.00 88.00 188 TYR A N 1
ATOM 1538 C CA . TYR A 1 188 ? 38.966 1.117 9.591 1.00 88.00 188 TYR A CA 1
ATOM 1539 C C . TYR A 1 188 ? 38.277 1.902 10.718 1.00 88.00 188 TYR A C 1
ATOM 1541 O O . TYR A 1 188 ? 37.964 1.361 11.777 1.00 88.00 188 TYR A O 1
ATOM 1549 N N . ASP A 1 189 ? 38.067 3.204 10.504 1.00 89.19 189 ASP A N 1
ATOM 1550 C CA . ASP A 1 189 ? 37.463 4.086 11.507 1.00 89.19 189 ASP A CA 1
ATOM 1551 C C . ASP A 1 189 ? 35.948 3.838 11.601 1.00 89.19 189 ASP A C 1
ATOM 1553 O O . ASP A 1 189 ? 35.139 4.441 10.891 1.00 89.19 189 ASP A O 1
ATOM 1557 N N . VAL A 1 190 ? 35.573 2.893 12.465 1.00 91.25 190 VAL A N 1
ATOM 1558 C CA . VAL A 1 190 ? 34.181 2.475 12.666 1.00 91.25 190 VAL A CA 1
ATOM 1559 C C . VAL A 1 190 ? 33.331 3.599 13.269 1.00 91.25 190 VAL A C 1
ATOM 1561 O O . VAL A 1 190 ? 32.179 3.769 12.876 1.00 91.25 190 VAL A O 1
ATOM 1564 N N . ALA A 1 191 ? 33.895 4.417 14.164 1.00 84.94 191 ALA A N 1
ATOM 1565 C CA . ALA A 1 191 ? 33.162 5.513 14.798 1.00 84.94 191 ALA A CA 1
ATOM 1566 C C . ALA A 1 191 ? 32.723 6.566 13.767 1.00 84.94 191 ALA A C 1
ATOM 1568 O O . ALA A 1 191 ? 31.579 7.027 13.785 1.00 84.94 191 ALA A O 1
ATOM 1569 N N . ALA A 1 192 ? 33.607 6.905 12.824 1.00 88.62 192 ALA A N 1
ATOM 1570 C CA . ALA A 1 192 ? 33.273 7.817 11.738 1.00 88.62 192 ALA A CA 1
ATOM 1571 C C . ALA A 1 192 ? 32.206 7.237 10.787 1.00 88.62 192 ALA A C 1
ATOM 1573 O O . ALA A 1 192 ? 31.346 7.983 10.312 1.00 88.62 192 ALA A O 1
ATOM 1574 N N . ILE A 1 193 ? 32.220 5.918 10.542 1.00 93.62 193 ILE A N 1
ATOM 1575 C CA . ILE A 1 193 ? 31.173 5.231 9.767 1.00 93.62 193 ILE A CA 1
ATOM 1576 C C . ILE A 1 193 ? 29.822 5.281 10.476 1.00 93.62 193 ILE A C 1
ATOM 1578 O O . ILE A 1 193 ? 28.839 5.648 9.835 1.00 93.62 193 ILE A O 1
ATOM 1582 N N . PHE A 1 194 ? 29.754 4.970 11.772 1.00 89.94 194 PHE A N 1
ATOM 1583 C CA . PHE A 1 194 ? 28.496 5.024 12.525 1.00 89.94 194 PHE A CA 1
ATOM 1584 C C . PHE A 1 194 ? 27.860 6.406 12.457 1.00 89.94 194 PHE A C 1
ATOM 1586 O O . PHE A 1 194 ? 26.712 6.525 12.037 1.00 89.94 194 PHE A O 1
ATOM 1593 N N . HIS A 1 195 ? 28.641 7.462 12.699 1.00 87.06 195 HIS A N 1
ATOM 1594 C CA . HIS A 1 195 ? 28.146 8.831 12.568 1.00 87.06 195 HIS A CA 1
ATOM 1595 C C . HIS A 1 195 ? 27.604 9.130 11.156 1.00 87.06 195 HIS A C 1
ATOM 1597 O O . HIS A 1 195 ? 26.593 9.817 10.998 1.00 87.06 195 HIS A O 1
ATOM 1603 N N . GLN A 1 196 ? 28.259 8.622 10.107 1.00 91.69 196 GLN A N 1
ATOM 1604 C CA . GLN A 1 196 ? 27.806 8.800 8.726 1.00 91.69 196 GLN A CA 1
ATOM 1605 C C . GLN A 1 196 ? 26.476 8.071 8.454 1.00 91.69 196 GLN A C 1
ATOM 1607 O O . GLN A 1 196 ? 25.601 8.630 7.785 1.00 91.69 196 GLN A O 1
ATOM 1612 N N . ILE A 1 197 ? 26.319 6.853 8.977 1.00 90.88 197 ILE A N 1
ATOM 1613 C CA . ILE A 1 197 ? 25.098 6.046 8.857 1.00 90.88 197 ILE A CA 1
ATOM 1614 C C . ILE A 1 197 ? 23.942 6.705 9.614 1.00 90.88 197 ILE A C 1
ATOM 1616 O O . ILE A 1 197 ? 22.890 6.954 9.018 1.00 90.88 197 ILE A O 1
ATOM 1620 N N . ASP A 1 198 ? 24.154 7.067 10.881 1.00 82.06 198 ASP A N 1
ATOM 1621 C CA . ASP A 1 198 ? 23.160 7.723 11.737 1.00 82.06 198 ASP A CA 1
ATOM 1622 C C . ASP A 1 198 ? 22.629 9.009 11.097 1.00 82.06 198 ASP A C 1
ATOM 1624 O O . ASP A 1 198 ? 21.417 9.232 10.997 1.00 82.06 198 ASP A O 1
ATOM 1628 N N . TYR A 1 199 ? 23.538 9.844 10.586 1.00 82.19 199 TYR A N 1
ATOM 1629 C CA . TYR A 1 199 ? 23.185 11.087 9.907 1.00 82.19 199 TYR A CA 1
ATOM 1630 C C . TYR A 1 199 ? 22.327 10.846 8.655 1.00 82.19 199 TYR A C 1
ATOM 1632 O O . TYR A 1 199 ? 21.362 11.574 8.390 1.00 82.19 199 TYR A O 1
ATOM 1640 N N . ALA A 1 200 ? 22.647 9.816 7.870 1.00 83.50 200 ALA A N 1
ATOM 1641 C CA . ALA A 1 200 ? 21.887 9.476 6.674 1.00 83.50 200 ALA A CA 1
ATOM 1642 C C . ALA A 1 200 ? 20.497 8.908 7.011 1.00 83.50 200 ALA A C 1
ATOM 1644 O O . ALA A 1 200 ? 19.509 9.292 6.373 1.00 83.50 200 ALA A O 1
ATOM 1645 N N . LEU A 1 201 ? 20.400 8.058 8.039 1.00 80.38 201 LEU A N 1
ATOM 1646 C CA . LEU A 1 201 ? 19.137 7.516 8.549 1.00 80.38 201 LEU A CA 1
ATOM 1647 C C . LEU A 1 201 ? 18.212 8.634 9.042 1.00 80.38 201 LEU A C 1
ATOM 1649 O O . LEU A 1 201 ? 17.032 8.667 8.678 1.00 80.38 201 LEU A O 1
ATOM 1653 N N . ALA A 1 202 ? 18.749 9.594 9.800 1.00 70.50 202 ALA A N 1
ATOM 1654 C CA . ALA A 1 202 ? 18.001 10.753 10.282 1.00 70.50 202 ALA A CA 1
ATOM 1655 C C . ALA A 1 202 ? 17.460 11.622 9.128 1.00 70.50 202 ALA A C 1
ATOM 1657 O O . ALA A 1 202 ? 16.279 11.981 9.106 1.00 70.50 202 ALA A O 1
ATOM 1658 N N . ASN A 1 203 ? 18.288 11.905 8.117 1.00 72.81 203 ASN A N 1
ATOM 1659 C CA . ASN A 1 203 ? 17.887 12.710 6.958 1.00 72.81 203 ASN A CA 1
ATOM 1660 C C . ASN A 1 203 ? 16.848 12.026 6.064 1.00 72.81 203 ASN A C 1
ATOM 1662 O O . ASN A 1 203 ? 15.967 12.691 5.511 1.00 72.81 203 ASN A O 1
ATOM 1666 N N . LYS A 1 204 ? 16.929 10.703 5.908 1.00 68.19 204 LYS A N 1
ATOM 1667 C CA . LYS A 1 204 ? 15.942 9.941 5.137 1.00 68.19 204 LYS A CA 1
ATOM 1668 C C . LYS A 1 204 ? 14.568 9.970 5.805 1.00 68.19 204 LYS A C 1
ATOM 1670 O O . LYS A 1 204 ? 13.582 10.237 5.120 1.00 68.19 204 LYS A O 1
ATOM 1675 N N . LYS A 1 205 ? 14.508 9.819 7.135 1.00 55.50 205 LYS A N 1
ATOM 1676 C CA . LYS A 1 205 ? 13.266 9.972 7.918 1.00 55.50 205 LYS A CA 1
ATOM 1677 C C . LYS A 1 205 ? 12.656 11.371 7.763 1.00 55.50 205 LYS A C 1
ATOM 1679 O O . LYS A 1 205 ? 11.448 11.499 7.583 1.00 55.50 205 LYS A O 1
ATOM 1684 N N . ALA A 1 206 ? 13.480 12.422 7.753 1.00 48.06 206 ALA A N 1
ATOM 1685 C CA . ALA A 1 206 ? 13.013 13.794 7.532 1.00 48.06 206 ALA A CA 1
ATOM 1686 C C . ALA A 1 206 ? 12.462 14.027 6.108 1.00 48.06 206 ALA A C 1
ATOM 1688 O O . ALA A 1 206 ? 11.458 14.718 5.948 1.00 48.06 206 ALA A O 1
ATOM 1689 N N . LYS A 1 207 ? 13.071 13.421 5.075 1.00 50.72 207 LYS A N 1
ATOM 1690 C CA . LYS A 1 207 ? 12.599 13.498 3.676 1.00 50.72 207 LYS A CA 1
ATOM 1691 C C . LYS A 1 207 ? 11.346 12.657 3.392 1.00 50.72 207 LYS A C 1
ATOM 1693 O O . LYS A 1 207 ? 10.597 12.999 2.480 1.00 50.72 207 LYS A O 1
ATOM 1698 N N . GLN A 1 208 ? 11.112 11.585 4.151 1.00 48.69 208 GLN A N 1
ATOM 1699 C CA . GLN A 1 208 ? 9.918 10.735 4.033 1.00 48.69 208 GLN A CA 1
ATOM 1700 C C . GLN A 1 208 ? 8.644 11.372 4.609 1.00 48.69 208 GLN A C 1
ATOM 1702 O O . GLN A 1 208 ? 7.555 10.966 4.218 1.00 48.69 208 GLN A O 1
ATOM 1707 N N . LYS A 1 209 ? 8.739 12.437 5.422 1.00 42.62 209 LYS A N 1
ATOM 1708 C CA . LYS A 1 209 ? 7.604 13.336 5.724 1.00 42.62 209 LYS A CA 1
ATOM 1709 C C . LYS A 1 209 ? 7.216 14.180 4.492 1.00 42.62 209 LYS A C 1
ATOM 1711 O O . LYS A 1 209 ? 7.200 15.410 4.537 1.00 42.62 209 LYS A O 1
ATOM 1716 N N . LYS A 1 210 ? 6.940 13.538 3.353 1.00 47.16 210 LYS A N 1
ATOM 1717 C CA . LYS A 1 210 ? 6.356 14.202 2.182 1.00 47.16 210 LYS A CA 1
ATOM 1718 C C . LYS A 1 210 ? 4.936 14.653 2.526 1.00 47.16 210 LYS A C 1
ATOM 1720 O O . LYS A 1 210 ? 4.192 13.943 3.193 1.00 47.16 210 LYS A O 1
ATOM 1725 N N . LYS A 1 211 ? 4.562 15.840 2.039 1.00 50.78 211 LYS A N 1
ATOM 1726 C CA . LYS A 1 211 ? 3.190 16.361 2.084 1.00 50.78 211 LYS A CA 1
ATOM 1727 C C . LYS A 1 211 ? 2.266 15.321 1.441 1.00 50.78 211 LYS A C 1
ATOM 1729 O O . LYS A 1 211 ? 2.484 14.971 0.281 1.00 50.78 211 LYS A O 1
ATOM 1734 N N . ALA A 1 212 ? 1.299 14.809 2.198 1.00 60.41 212 ALA A N 1
ATOM 1735 C CA . ALA A 1 212 ? 0.376 13.796 1.706 1.00 60.41 212 ALA A CA 1
ATOM 1736 C C . ALA A 1 212 ? -0.341 14.268 0.432 1.00 60.41 212 ALA A C 1
ATOM 1738 O O . ALA A 1 212 ? -0.599 15.466 0.266 1.00 60.41 212 ALA A O 1
ATOM 1739 N N . LEU A 1 213 ? -0.635 13.330 -0.474 1.00 71.75 213 LEU A N 1
ATOM 1740 C CA . LEU A 1 213 ? -1.356 13.622 -1.711 1.00 71.75 213 LEU A CA 1
ATOM 1741 C C . LEU A 1 213 ? -2.694 14.293 -1.377 1.00 71.75 213 LEU A C 1
ATOM 1743 O O . LEU A 1 213 ? -3.528 13.712 -0.686 1.00 71.75 213 LEU A O 1
ATOM 1747 N N . SER A 1 214 ? -2.896 15.515 -1.867 1.00 73.00 214 SER A N 1
ATOM 1748 C CA . SER A 1 214 ? -4.151 16.244 -1.691 1.00 73.00 214 SER A CA 1
ATOM 1749 C C . SER A 1 214 ? -5.119 15.920 -2.820 1.00 73.00 214 SER A C 1
ATOM 1751 O O . SER A 1 214 ? -4.725 15.900 -3.990 1.00 73.00 214 SER A O 1
ATOM 1753 N N . LEU A 1 215 ? -6.395 15.763 -2.481 1.00 81.06 215 LEU A N 1
ATOM 1754 C CA . LEU A 1 215 ? -7.475 15.680 -3.456 1.00 81.06 215 LEU A CA 1
ATOM 1755 C C . LEU A 1 215 ? -7.549 16.994 -4.256 1.00 81.06 215 LEU A C 1
ATOM 1757 O O . LEU A 1 215 ? -7.657 18.068 -3.667 1.00 81.06 215 LEU A O 1
ATOM 1761 N N . LYS A 1 216 ? -7.482 16.931 -5.590 1.00 79.69 216 LYS A N 1
ATOM 1762 C CA . LYS A 1 216 ? -7.581 18.109 -6.474 1.00 79.69 216 LYS A CA 1
ATOM 1763 C C . LYS A 1 216 ? -8.965 18.230 -7.110 1.00 79.69 216 LYS A C 1
ATOM 1765 O O . LYS A 1 216 ? -9.090 18.478 -8.311 1.00 79.69 216 LYS A O 1
ATOM 1770 N N . THR A 1 217 ? -10.013 18.006 -6.324 1.00 69.38 217 THR A N 1
ATOM 1771 C CA . THR A 1 217 ? -11.397 18.078 -6.806 1.00 69.38 217 THR A CA 1
ATOM 1772 C C . THR A 1 217 ? -12.330 18.696 -5.784 1.00 69.38 217 THR A C 1
ATOM 1774 O O . THR A 1 217 ? -12.211 18.399 -4.599 1.00 69.38 217 THR A O 1
ATOM 1777 N N . ASP A 1 218 ? -13.318 19.440 -6.278 1.00 66.94 218 ASP A N 1
ATOM 1778 C CA . ASP A 1 218 ? -14.404 20.046 -5.502 1.00 66.94 218 ASP A CA 1
ATOM 1779 C C . ASP A 1 218 ? -15.483 19.007 -5.167 1.00 66.94 218 ASP A C 1
ATOM 1781 O O . ASP A 1 218 ? -16.644 19.123 -5.553 1.00 66.94 218 ASP A O 1
ATOM 1785 N N . ILE A 1 219 ? -15.084 17.916 -4.516 1.00 71.12 219 ILE A N 1
ATOM 1786 C CA . ILE A 1 219 ? -16.055 17.034 -3.877 1.00 71.12 219 ILE A CA 1
ATOM 1787 C C . ILE A 1 219 ? -16.302 17.663 -2.508 1.00 71.12 219 ILE A C 1
ATOM 1789 O O . ILE A 1 219 ? -15.359 17.838 -1.741 1.00 71.12 219 ILE A O 1
ATOM 1793 N N . GLU A 1 220 ? -17.531 18.063 -2.203 1.00 68.56 22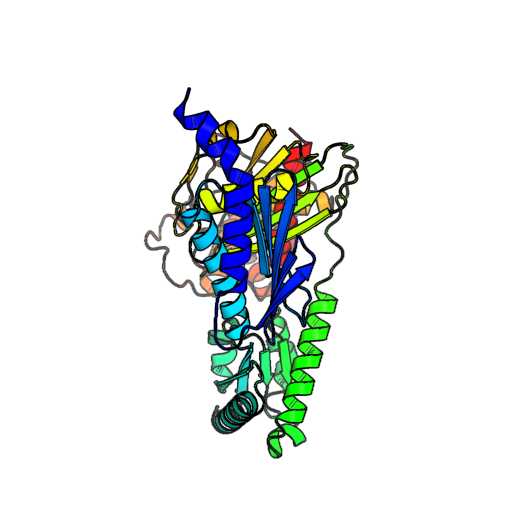0 GLU A N 1
ATOM 1794 C CA . GLU A 1 220 ? -17.889 18.467 -0.843 1.00 68.56 220 GLU A CA 1
ATOM 1795 C C . GLU A 1 220 ? -18.124 17.215 0.000 1.00 68.56 220 GLU A C 1
ATOM 1797 O O . GLU A 1 220 ? -18.830 16.291 -0.415 1.00 68.56 220 GLU A O 1
ATOM 1802 N N . TYR A 1 221 ? -17.515 17.172 1.182 1.00 72.75 221 TYR A N 1
ATOM 1803 C CA . TYR A 1 221 ? -17.689 16.070 2.112 1.00 72.75 221 TYR A CA 1
ATOM 1804 C C . TYR A 1 221 ? -17.632 16.543 3.553 1.00 72.75 221 TYR A C 1
ATOM 1806 O O . TYR A 1 221 ? -16.931 17.497 3.875 1.00 72.75 221 TYR A O 1
ATOM 1814 N N . TYR A 1 222 ? -18.398 15.875 4.413 1.00 80.56 222 TYR A N 1
ATOM 1815 C CA . TYR A 1 222 ? -18.599 16.313 5.793 1.00 80.56 222 TYR A CA 1
ATOM 1816 C C . TYR A 1 222 ? -18.471 15.193 6.827 1.00 80.56 222 TYR A C 1
ATOM 1818 O O . TYR A 1 222 ? -18.776 15.410 7.996 1.00 80.56 222 TYR A O 1
ATOM 1826 N N . GLU A 1 223 ? -18.034 13.998 6.428 1.00 87.94 223 GLU A N 1
ATOM 1827 C CA . GLU A 1 223 ? -17.914 12.862 7.347 1.00 87.94 223 GLU A CA 1
ATOM 1828 C C . GLU A 1 223 ? -16.444 12.474 7.578 1.00 87.94 223 GLU A C 1
ATOM 1830 O O . GLU A 1 223 ? -15.553 12.867 6.827 1.00 87.94 223 GLU A O 1
ATOM 1835 N N . THR A 1 224 ? -16.170 11.694 8.622 1.00 94.06 224 THR A N 1
ATOM 1836 C CA . THR A 1 224 ? -14.843 11.100 8.838 1.00 94.06 224 THR A CA 1
ATOM 1837 C C . THR A 1 224 ? -14.793 9.739 8.134 1.00 94.06 224 THR A C 1
ATOM 1839 O O . THR A 1 224 ? -15.700 8.918 8.303 1.00 94.06 224 THR A O 1
ATOM 1842 N N . ILE A 1 225 ? -13.755 9.478 7.333 1.00 96.44 225 ILE A N 1
ATOM 1843 C CA . ILE A 1 225 ? -13.585 8.217 6.585 1.00 96.44 225 ILE A CA 1
ATOM 1844 C C . ILE A 1 225 ? -12.324 7.497 7.034 1.00 96.44 225 ILE A C 1
ATOM 1846 O O . ILE A 1 225 ? -11.250 8.089 7.073 1.00 96.44 225 ILE A O 1
ATOM 1850 N N . LEU A 1 226 ? -12.430 6.187 7.236 1.00 97.81 226 LEU A N 1
ATOM 1851 C CA . LEU A 1 226 ? -11.281 5.289 7.288 1.00 97.81 226 LEU A CA 1
ATOM 1852 C C . LEU A 1 226 ? -11.063 4.648 5.914 1.00 97.81 226 LEU A C 1
ATOM 1854 O O . LEU A 1 226 ? -11.973 4.038 5.363 1.00 97.81 226 LEU A O 1
ATOM 1858 N N . SER A 1 227 ? -9.863 4.773 5.356 1.00 97.62 227 SER A N 1
ATOM 1859 C CA . SER A 1 227 ? -9.421 4.002 4.190 1.00 97.62 227 SER A CA 1
ATOM 1860 C C . SER A 1 227 ? -8.355 3.004 4.610 1.00 97.62 227 SER A C 1
ATOM 1862 O O . SER A 1 227 ? -7.386 3.384 5.260 1.00 97.62 227 SER A O 1
ATOM 1864 N N . ILE A 1 228 ? -8.525 1.750 4.215 1.00 97.06 228 ILE A N 1
ATOM 1865 C CA . ILE A 1 228 ? -7.611 0.638 4.467 1.00 97.06 228 ILE A CA 1
ATOM 1866 C C . ILE A 1 228 ? -7.169 0.093 3.112 1.00 97.06 228 ILE A C 1
ATOM 1868 O O . ILE A 1 228 ? -8.001 -0.119 2.232 1.00 97.06 228 ILE A O 1
ATOM 1872 N N . ALA A 1 229 ? -5.876 -0.147 2.936 1.00 94.25 229 ALA A N 1
ATOM 1873 C CA . ALA A 1 229 ? -5.303 -0.812 1.781 1.00 94.25 229 ALA A CA 1
ATOM 1874 C C . ALA A 1 229 ? -4.513 -2.043 2.226 1.00 94.25 229 ALA A C 1
ATOM 1876 O O . ALA A 1 229 ? -3.562 -1.940 2.997 1.00 94.25 229 ALA A O 1
ATOM 1877 N N . ILE A 1 230 ? -4.911 -3.206 1.719 1.00 90.88 230 ILE A N 1
ATOM 1878 C CA . ILE A 1 230 ? -4.169 -4.456 1.859 1.00 90.88 230 ILE A CA 1
ATOM 1879 C C . ILE A 1 230 ? -3.220 -4.544 0.668 1.00 90.88 230 ILE A C 1
ATOM 1881 O O . ILE A 1 230 ? -3.658 -4.493 -0.478 1.00 90.88 230 ILE A O 1
ATOM 1885 N N . ILE A 1 231 ? -1.923 -4.654 0.930 1.00 84.00 231 ILE A N 1
ATOM 1886 C CA . ILE A 1 231 ? -0.884 -4.680 -0.100 1.00 84.00 231 ILE A CA 1
ATOM 1887 C C . ILE A 1 231 ? -0.005 -5.900 0.145 1.00 84.00 231 ILE A C 1
ATOM 1889 O O . ILE A 1 231 ? 0.551 -6.067 1.227 1.00 84.00 231 ILE A O 1
ATOM 1893 N N . ARG A 1 232 ? 0.147 -6.757 -0.864 1.00 75.12 232 ARG A N 1
ATOM 1894 C CA . ARG A 1 232 ? 1.072 -7.892 -0.814 1.00 75.12 232 ARG A CA 1
ATOM 1895 C C . ARG A 1 232 ? 2.431 -7.459 -1.362 1.00 75.12 232 ARG A C 1
ATOM 1897 O O . ARG A 1 232 ? 2.521 -6.949 -2.476 1.00 75.12 232 ARG A O 1
ATOM 1904 N N . THR A 1 233 ? 3.484 -7.681 -0.589 1.00 68.38 233 THR A N 1
ATOM 1905 C CA . THR A 1 233 ? 4.872 -7.671 -1.063 1.00 68.38 233 THR A CA 1
ATOM 1906 C C . THR A 1 233 ? 5.364 -9.116 -1.203 1.00 68.38 233 THR A C 1
ATOM 1908 O O . THR A 1 233 ? 4.617 -10.057 -0.934 1.00 68.38 233 THR A O 1
ATOM 1911 N N . LYS A 1 234 ? 6.606 -9.315 -1.664 1.00 65.12 234 LYS A N 1
ATOM 1912 C CA . LYS A 1 234 ? 7.176 -10.655 -1.894 1.00 65.12 234 LYS A CA 1
ATOM 1913 C C . LYS A 1 234 ? 7.082 -11.551 -0.648 1.00 65.12 234 LYS A C 1
ATOM 1915 O O . LYS A 1 234 ? 6.743 -12.723 -0.769 1.00 65.12 234 LYS A O 1
ATOM 1920 N N . GLU A 1 235 ? 7.337 -10.983 0.530 1.00 64.50 235 GLU A N 1
ATOM 1921 C CA . GLU A 1 235 ? 7.452 -11.732 1.792 1.00 64.50 235 GLU A CA 1
ATOM 1922 C C . GLU A 1 235 ? 6.381 -11.348 2.816 1.00 64.50 235 GLU A C 1
ATOM 1924 O O . GLU A 1 235 ? 5.995 -12.170 3.641 1.00 64.50 235 GLU A O 1
ATOM 1929 N N . ASN A 1 236 ? 5.842 -10.130 2.723 1.00 75.38 236 ASN A N 1
ATOM 1930 C CA . ASN A 1 236 ? 4.958 -9.572 3.735 1.00 75.38 236 ASN A CA 1
ATOM 1931 C C . ASN A 1 236 ? 3.630 -9.090 3.153 1.00 75.38 236 ASN A C 1
ATOM 1933 O O . ASN A 1 236 ? 3.462 -8.853 1.958 1.00 75.38 236 ASN A O 1
ATOM 1937 N N . ILE A 1 237 ? 2.668 -8.906 4.041 1.00 80.06 237 ILE A N 1
ATOM 1938 C CA . ILE A 1 237 ? 1.388 -8.266 3.796 1.00 80.06 237 ILE A CA 1
ATOM 1939 C C . ILE A 1 237 ? 1.387 -6.979 4.607 1.00 80.06 237 ILE A C 1
ATOM 1941 O O . ILE A 1 237 ? 1.724 -6.974 5.790 1.00 80.06 237 ILE A O 1
ATOM 1945 N N . VAL A 1 238 ? 1.021 -5.883 3.962 1.00 83.19 238 VAL A N 1
ATOM 1946 C CA . VAL A 1 238 ? 0.925 -4.567 4.580 1.00 83.19 238 VAL A CA 1
ATOM 1947 C C . VAL A 1 238 ? -0.543 -4.175 4.651 1.00 83.19 238 VAL A C 1
ATOM 1949 O O . VAL A 1 238 ? -1.224 -4.140 3.628 1.00 83.19 238 VAL A O 1
ATOM 1952 N N . ILE A 1 239 ? -1.026 -3.872 5.854 1.00 86.88 239 ILE A N 1
ATOM 1953 C CA . ILE A 1 239 ? -2.293 -3.174 6.085 1.00 86.88 239 ILE A CA 1
ATOM 1954 C C . ILE A 1 239 ? -1.946 -1.702 6.268 1.00 86.88 239 ILE A C 1
ATOM 1956 O O . ILE A 1 239 ? -1.580 -1.270 7.360 1.00 86.88 239 ILE A O 1
ATOM 1960 N N . ALA A 1 240 ? -2.023 -0.940 5.187 1.00 88.00 240 ALA A N 1
ATOM 1961 C CA . ALA A 1 240 ? -1.884 0.505 5.238 1.00 88.00 240 ALA A CA 1
ATOM 1962 C C . ALA A 1 240 ? -3.245 1.128 5.545 1.00 88.00 240 ALA A C 1
ATOM 1964 O O . ALA A 1 240 ? -4.257 0.692 4.995 1.00 88.00 240 ALA A O 1
ATOM 1965 N N . TYR A 1 241 ? -3.305 2.158 6.383 1.00 93.25 241 TYR A N 1
ATOM 1966 C CA . TYR A 1 241 ? -4.565 2.845 6.652 1.00 93.25 241 TYR A CA 1
ATOM 1967 C C . TYR A 1 241 ? -4.403 4.347 6.858 1.00 93.25 241 TYR A C 1
ATOM 1969 O O . TYR A 1 241 ? -3.361 4.834 7.295 1.00 93.25 241 TYR A O 1
ATOM 1977 N N . ARG A 1 242 ? -5.476 5.082 6.549 1.00 95.25 242 ARG A N 1
ATOM 1978 C CA . ARG A 1 242 ? -5.611 6.524 6.770 1.00 95.25 242 ARG A CA 1
ATOM 1979 C C . ARG A 1 242 ? -6.997 6.879 7.287 1.00 95.25 242 ARG A C 1
ATOM 1981 O O . ARG A 1 242 ? -7.997 6.406 6.746 1.00 95.25 242 ARG A O 1
ATOM 1988 N N . VAL A 1 243 ? -7.045 7.766 8.276 1.00 93.94 243 VAL A N 1
ATOM 1989 C CA . VAL A 1 243 ? -8.277 8.416 8.737 1.00 93.94 243 VAL A CA 1
ATOM 1990 C C . VAL A 1 243 ? -8.316 9.827 8.171 1.00 93.94 243 VAL A C 1
ATOM 1992 O O . VAL A 1 243 ? -7.412 10.622 8.420 1.00 93.94 243 VAL A O 1
ATOM 1995 N N . TYR A 1 244 ? -9.368 10.131 7.422 1.00 93.00 244 TYR A N 1
ATOM 1996 C CA . TYR A 1 244 ? -9.606 11.428 6.807 1.00 93.00 244 TYR A CA 1
ATOM 1997 C C . TYR A 1 244 ? -10.701 12.172 7.559 1.00 93.00 244 TYR A C 1
ATOM 1999 O O . TYR A 1 244 ? -11.792 11.636 7.761 1.00 93.00 244 TYR A O 1
ATOM 2007 N N . ALA A 1 245 ? -10.415 13.410 7.942 1.00 89.38 245 ALA A N 1
ATOM 2008 C CA . ALA A 1 245 ? -11.393 14.353 8.458 1.00 89.38 245 ALA A CA 1
ATOM 2009 C C . ALA A 1 245 ? -12.364 14.828 7.357 1.00 89.38 245 ALA A C 1
ATOM 2011 O O . ALA A 1 245 ? -12.065 14.691 6.167 1.00 89.38 245 ALA A O 1
ATOM 2012 N N . PRO A 1 246 ? -13.487 15.468 7.737 1.00 87.50 246 PRO A N 1
ATOM 2013 C CA . PRO A 1 246 ? -14.418 16.119 6.810 1.00 87.50 246 PRO A CA 1
ATOM 2014 C C . PRO A 1 246 ? -13.761 17.036 5.764 1.00 87.50 246 PRO A C 1
ATOM 2016 O O . PRO A 1 246 ? -14.180 17.078 4.617 1.00 87.50 246 PRO A O 1
ATOM 2019 N N . ASN A 1 247 ? -12.686 17.736 6.132 1.00 83.25 247 ASN A N 1
ATOM 2020 C CA . ASN A 1 247 ? -11.910 18.618 5.250 1.00 83.25 247 ASN A CA 1
ATOM 2021 C C . ASN A 1 247 ? -10.806 17.890 4.449 1.00 83.25 247 ASN A C 1
ATOM 2023 O O . ASN A 1 247 ? -9.919 18.548 3.906 1.00 83.25 247 ASN A O 1
ATOM 2027 N N . TYR A 1 248 ? -10.823 16.554 4.408 1.00 83.62 248 TYR A N 1
ATOM 2028 C CA . TYR A 1 248 ? -9.806 15.682 3.804 1.00 83.62 248 TYR A CA 1
ATOM 2029 C C . TYR A 1 248 ? -8.428 15.698 4.469 1.00 83.62 248 TYR A C 1
ATOM 2031 O O . TYR A 1 248 ? -7.485 15.098 3.946 1.00 83.62 248 TYR A O 1
ATOM 2039 N N . GLU A 1 249 ? -8.289 16.347 5.624 1.00 85.38 249 GLU A N 1
ATOM 2040 C CA . GLU A 1 249 ? -7.057 16.286 6.398 1.00 85.38 249 GLU A CA 1
ATOM 2041 C C . GLU A 1 249 ? -6.831 14.867 6.924 1.00 85.38 249 GLU A C 1
ATOM 2043 O O . GLU A 1 249 ? -7.759 14.197 7.380 1.00 85.38 249 GLU A O 1
ATOM 2048 N N . ILE A 1 250 ? -5.588 14.398 6.852 1.00 88.00 250 ILE A N 1
ATOM 2049 C CA . ILE A 1 250 ? -5.214 13.097 7.398 1.00 88.00 250 ILE A CA 1
ATOM 2050 C C . ILE A 1 250 ? -5.038 13.260 8.904 1.00 88.00 250 ILE A C 1
ATOM 2052 O O . ILE A 1 250 ? -4.069 13.861 9.359 1.00 88.00 250 ILE A O 1
ATOM 2056 N N . LEU A 1 251 ? -5.975 12.703 9.664 1.00 83.81 251 LEU A N 1
ATOM 2057 C CA . LEU A 1 251 ? -5.932 12.674 11.125 1.00 83.81 251 LEU A CA 1
ATOM 2058 C C . LEU A 1 251 ? -4.963 11.610 11.644 1.00 83.81 251 LEU A C 1
ATOM 2060 O O . LEU A 1 251 ? -4.351 11.785 12.694 1.00 83.81 251 LEU A O 1
ATOM 2064 N N . MET A 1 252 ? -4.842 10.503 10.910 1.00 82.62 252 MET A N 1
ATOM 2065 C CA . MET A 1 252 ? -3.989 9.373 11.253 1.00 82.62 252 MET A CA 1
ATOM 2066 C C . MET A 1 252 ? -3.566 8.629 9.995 1.00 82.62 252 MET A C 1
ATOM 2068 O O . MET A 1 252 ? -4.360 8.464 9.070 1.00 82.62 252 MET A O 1
ATOM 2072 N N . GLU A 1 253 ? -2.335 8.132 10.002 1.00 85.31 253 GLU A N 1
ATOM 2073 C CA . GLU A 1 253 ? -1.789 7.254 8.978 1.00 85.31 253 GLU A CA 1
ATOM 2074 C C . GLU A 1 253 ? -0.815 6.263 9.608 1.00 85.31 253 GLU A C 1
ATOM 2076 O O . GLU A 1 253 ? 0.029 6.667 10.410 1.00 85.31 253 GLU A O 1
ATOM 2081 N N . ASN A 1 254 ? -0.909 4.986 9.237 1.00 78.44 254 ASN A N 1
ATOM 2082 C CA . ASN A 1 254 ? 0.073 3.985 9.640 1.00 78.44 254 ASN A CA 1
ATOM 2083 C C . ASN A 1 254 ? 0.069 2.768 8.707 1.00 78.44 254 ASN A C 1
ATOM 2085 O O . ASN A 1 254 ? -0.869 2.577 7.930 1.00 78.44 254 ASN A O 1
ATOM 2089 N N . ASP A 1 255 ? 1.100 1.935 8.858 1.00 79.62 255 ASP A N 1
ATOM 2090 C CA . ASP A 1 255 ? 1.256 0.649 8.183 1.00 79.62 255 ASP A CA 1
ATOM 2091 C C . ASP A 1 255 ? 1.478 -0.463 9.208 1.00 79.62 255 ASP A C 1
ATOM 2093 O O . ASP A 1 255 ? 2.335 -0.354 10.087 1.00 79.62 255 ASP A O 1
ATOM 2097 N N . ILE A 1 256 ? 0.743 -1.563 9.062 1.00 77.56 256 ILE A N 1
ATOM 2098 C CA . ILE A 1 256 ? 0.956 -2.793 9.828 1.00 77.56 256 ILE A CA 1
ATOM 2099 C C . ILE A 1 256 ? 1.537 -3.832 8.877 1.00 77.56 256 ILE A C 1
ATOM 2101 O O . ILE A 1 256 ? 0.898 -4.194 7.891 1.00 77.56 256 ILE A O 1
ATOM 2105 N N . VAL A 1 257 ? 2.741 -4.317 9.170 1.00 77.88 257 VAL A N 1
ATOM 2106 C CA . VAL A 1 257 ? 3.428 -5.335 8.365 1.00 77.88 257 VAL A CA 1
ATOM 2107 C C . VAL A 1 257 ? 3.286 -6.692 9.047 1.00 77.88 257 VAL A C 1
ATOM 2109 O O . VAL A 1 257 ? 3.587 -6.814 10.234 1.00 77.88 257 VAL A O 1
ATOM 2112 N N . LYS A 1 258 ? 2.830 -7.705 8.306 1.00 72.25 258 LYS A N 1
ATOM 2113 C CA . LYS A 1 258 ? 2.682 -9.084 8.787 1.00 72.25 258 LYS A CA 1
ATOM 2114 C C . LYS A 1 258 ? 3.128 -10.100 7.744 1.00 72.25 258 LYS A C 1
ATOM 2116 O O . LYS A 1 258 ? 2.855 -9.929 6.563 1.00 72.25 258 LYS A O 1
ATOM 2121 N N . GLU A 1 259 ? 3.716 -11.205 8.184 1.00 73.88 259 GLU A N 1
ATOM 2122 C CA . GLU A 1 259 ? 3.997 -12.358 7.312 1.00 73.88 259 GLU A CA 1
ATOM 2123 C C . GLU A 1 259 ? 2.716 -13.149 6.985 1.00 73.88 259 GLU A C 1
ATOM 2125 O O . GLU A 1 259 ? 2.524 -13.625 5.861 1.00 73.88 259 GLU A O 1
ATOM 2130 N N . ILE A 1 260 ? 1.819 -13.253 7.975 1.00 77.06 260 ILE A N 1
ATOM 2131 C CA . ILE A 1 260 ? 0.537 -13.964 7.919 1.00 77.06 260 ILE A CA 1
ATOM 2132 C C . ILE A 1 260 ? -0.569 -13.009 8.377 1.00 77.06 260 ILE A C 1
ATOM 2134 O O . ILE A 1 260 ? -0.434 -12.354 9.410 1.00 77.06 260 ILE A O 1
ATOM 2138 N N . MET A 1 261 ? -1.655 -12.936 7.610 1.00 82.56 261 MET A N 1
ATOM 2139 C CA . MET A 1 261 ? -2.830 -12.117 7.910 1.00 82.56 261 MET A CA 1
ATOM 2140 C C . MET A 1 261 ? -4.030 -12.997 8.238 1.00 82.56 261 MET A C 1
ATOM 2142 O O . MET A 1 261 ? -4.259 -14.011 7.585 1.00 82.56 261 MET A O 1
ATOM 2146 N N . THR A 1 262 ? -4.830 -12.557 9.201 1.00 85.62 262 THR A N 1
ATOM 2147 C CA . THR A 1 262 ? -6.096 -13.175 9.602 1.00 85.62 262 THR A CA 1
ATOM 2148 C C . THR A 1 262 ? -7.244 -12.160 9.568 1.00 85.62 262 THR A C 1
ATOM 2150 O O . THR A 1 262 ? -7.025 -10.951 9.476 1.00 85.62 262 THR A O 1
ATOM 2153 N N . MET A 1 263 ? -8.489 -12.640 9.663 1.00 84.81 263 MET A N 1
ATOM 2154 C CA . MET A 1 263 ? -9.659 -11.763 9.825 1.00 84.81 263 MET A CA 1
ATOM 2155 C C . MET A 1 263 ? -9.596 -10.940 11.117 1.00 84.81 263 MET A C 1
ATOM 2157 O O . MET A 1 263 ? -9.982 -9.773 11.109 1.00 84.81 263 MET A O 1
ATOM 2161 N N . ASP A 1 264 ? -9.072 -11.517 12.199 1.00 82.81 264 ASP A N 1
ATOM 2162 C CA . ASP A 1 264 ? -8.956 -10.834 13.490 1.00 82.81 264 ASP A CA 1
ATOM 2163 C C . ASP A 1 264 ? -8.010 -9.635 13.406 1.00 82.81 264 ASP A C 1
ATOM 2165 O O . ASP A 1 264 ? -8.264 -8.609 14.025 1.00 82.81 264 ASP A O 1
ATOM 2169 N N . ASP A 1 265 ? -6.973 -9.696 12.568 1.00 83.44 265 ASP A N 1
ATOM 2170 C CA . ASP A 1 265 ? -6.088 -8.551 12.333 1.00 83.44 265 ASP A CA 1
ATOM 2171 C C . ASP A 1 265 ? -6.835 -7.365 11.725 1.00 83.44 265 ASP A C 1
ATOM 2173 O O . ASP A 1 265 ? -6.593 -6.212 12.088 1.00 83.44 265 ASP A O 1
ATOM 2177 N N . ILE A 1 266 ? -7.760 -7.650 10.808 1.00 88.31 266 ILE A N 1
ATOM 2178 C CA . ILE A 1 266 ? -8.602 -6.641 10.170 1.00 88.31 266 ILE A CA 1
ATOM 2179 C C . ILE A 1 266 ? -9.577 -6.063 11.197 1.00 88.31 266 ILE A C 1
ATOM 2181 O O . ILE A 1 266 ? -9.675 -4.840 11.303 1.00 88.31 266 ILE A O 1
ATOM 2185 N N . PHE A 1 267 ? -10.240 -6.918 11.984 1.00 86.62 267 PHE A N 1
ATOM 2186 C CA . PHE A 1 267 ? -11.165 -6.476 13.027 1.00 86.62 267 PHE A CA 1
ATOM 2187 C C . PHE A 1 267 ? -10.467 -5.635 14.099 1.00 86.62 267 PHE A C 1
ATOM 2189 O O . PHE A 1 267 ? -10.867 -4.500 14.338 1.00 86.62 267 PHE A O 1
ATOM 2196 N N . ASN A 1 268 ? -9.350 -6.114 14.648 1.00 78.69 268 ASN A N 1
ATOM 2197 C CA . ASN A 1 268 ? -8.558 -5.393 15.644 1.00 78.69 268 ASN A CA 1
ATOM 2198 C C . ASN A 1 268 ? -8.087 -4.028 15.125 1.00 78.69 268 ASN A C 1
ATOM 2200 O O . ASN A 1 268 ? -8.129 -3.037 15.857 1.00 78.69 268 ASN A O 1
ATOM 2204 N N . THR A 1 269 ? -7.670 -3.957 13.854 1.00 84.12 269 THR A N 1
ATOM 2205 C CA . THR A 1 269 ? -7.259 -2.692 13.226 1.00 84.12 269 THR A CA 1
ATOM 2206 C C . THR A 1 269 ? -8.423 -1.704 13.183 1.00 84.12 269 THR A C 1
ATOM 2208 O O . THR A 1 269 ? -8.276 -0.552 13.588 1.00 84.12 269 THR A O 1
ATOM 2211 N N . ILE A 1 270 ? -9.595 -2.140 12.719 1.00 90.88 270 ILE A N 1
ATOM 2212 C CA . ILE A 1 270 ? -10.775 -1.276 12.606 1.00 90.88 270 ILE A CA 1
ATOM 2213 C C . ILE A 1 270 ? -11.275 -0.852 13.984 1.00 90.88 270 ILE A C 1
ATOM 2215 O O . ILE A 1 270 ? -11.518 0.334 14.187 1.00 90.88 270 ILE A O 1
ATOM 2219 N N . ASP A 1 271 ? -11.399 -1.784 14.926 1.00 83.00 271 ASP A N 1
ATOM 2220 C CA . ASP A 1 271 ? -11.914 -1.530 16.273 1.00 83.00 271 ASP A CA 1
ATOM 2221 C C . ASP A 1 271 ? -11.062 -0.487 17.000 1.00 83.00 271 ASP A C 1
ATOM 2223 O O . ASP A 1 271 ? -11.596 0.470 17.564 1.00 83.00 271 ASP A O 1
ATOM 2227 N N . THR A 1 272 ? -9.735 -0.614 16.895 1.00 74.69 272 THR A N 1
ATOM 2228 C CA . THR A 1 272 ? -8.780 0.354 17.452 1.00 74.69 272 THR A CA 1
ATOM 2229 C C . THR A 1 272 ? -8.994 1.743 16.853 1.00 74.69 272 THR A C 1
ATOM 2231 O O . THR A 1 272 ? -9.062 2.745 17.565 1.00 74.69 272 THR A O 1
ATOM 2234 N N . ILE A 1 273 ? -9.139 1.828 15.529 1.00 82.69 273 ILE A N 1
ATOM 2235 C CA . ILE A 1 273 ? -9.310 3.113 14.848 1.00 82.69 273 ILE A CA 1
ATOM 2236 C C . ILE A 1 273 ? -10.680 3.731 15.162 1.00 82.69 273 ILE A C 1
ATOM 2238 O O . ILE A 1 273 ? -10.769 4.941 15.363 1.00 82.69 273 ILE A O 1
ATOM 2242 N N . LEU A 1 274 ? -11.741 2.926 15.240 1.00 84.94 274 LEU A N 1
ATOM 2243 C CA . LEU A 1 274 ? -13.082 3.385 15.605 1.00 84.94 274 LEU A CA 1
ATOM 2244 C C . LEU A 1 274 ? -13.154 3.862 17.059 1.00 84.94 274 LEU A C 1
ATOM 2246 O O . LEU A 1 274 ? -13.910 4.789 17.347 1.00 84.94 274 LEU A O 1
ATOM 2250 N N . ALA A 1 275 ? -12.369 3.275 17.965 1.00 72.00 275 ALA A N 1
ATOM 2251 C CA . ALA A 1 275 ? -12.258 3.752 19.339 1.00 72.00 275 ALA A CA 1
ATOM 2252 C C . ALA A 1 275 ? -11.578 5.130 19.415 1.00 72.00 275 ALA A C 1
ATOM 2254 O O . ALA A 1 275 ? -12.042 6.002 20.150 1.00 72.00 275 ALA A O 1
ATOM 2255 N N . LEU A 1 276 ? -10.523 5.349 18.621 1.00 70.06 276 LEU A N 1
ATOM 2256 C CA . LEU A 1 276 ? -9.806 6.629 18.552 1.00 70.06 276 LEU A CA 1
ATOM 2257 C C . LEU A 1 276 ? -10.594 7.710 17.797 1.00 70.06 276 LEU A C 1
ATOM 2259 O O . LEU A 1 276 ? -10.544 8.885 18.160 1.00 70.06 276 LEU A O 1
ATOM 2263 N N . TYR A 1 277 ? -11.359 7.317 16.777 1.00 82.75 277 TYR A N 1
ATOM 2264 C CA . TYR A 1 277 ? -12.173 8.217 15.960 1.00 82.75 277 TYR A CA 1
ATOM 2265 C C . TYR A 1 277 ? -13.621 7.710 15.828 1.00 82.75 277 TYR A C 1
ATOM 2267 O O . TYR A 1 277 ? -14.035 7.278 14.747 1.00 82.75 277 TYR A O 1
ATOM 2275 N N . PRO A 1 278 ? -14.453 7.845 16.882 1.00 85.12 278 PRO A N 1
ATOM 2276 C CA . PRO A 1 278 ? -15.849 7.390 16.859 1.00 85.12 278 PRO A CA 1
ATOM 2277 C C . PRO A 1 278 ? -16.731 8.094 15.818 1.00 85.12 278 PRO A C 1
ATOM 2279 O O . PRO A 1 278 ? -17.836 7.641 15.532 1.00 85.12 278 PRO A O 1
ATOM 2282 N N . SER A 1 279 ? -16.260 9.213 15.254 1.00 91.00 279 SER A N 1
ATOM 2283 C CA . SER A 1 279 ? -16.942 9.972 14.202 1.00 91.00 279 SER A CA 1
ATOM 2284 C C . SER A 1 279 ? -16.849 9.333 12.812 1.00 91.00 279 SER A C 1
ATOM 2286 O O . SER A 1 279 ? -17.472 9.843 11.881 1.00 91.00 279 SER A O 1
ATOM 2288 N N . ILE A 1 280 ? -16.087 8.244 12.642 1.00 96.50 280 ILE A N 1
ATOM 2289 C CA . ILE A 1 280 ? -15.998 7.521 11.368 1.00 96.50 280 ILE A CA 1
ATOM 2290 C C . ILE A 1 280 ? -17.366 6.953 10.989 1.00 96.50 280 ILE A C 1
ATOM 2292 O O . ILE A 1 280 ? -17.929 6.114 11.696 1.00 96.50 280 ILE A O 1
ATOM 2296 N N . THR A 1 281 ? -17.871 7.363 9.826 1.00 95.38 281 THR A N 1
ATOM 2297 C CA . THR A 1 281 ? -19.162 6.897 9.293 1.00 95.38 281 THR A CA 1
ATOM 2298 C C . THR A 1 281 ? -19.005 5.887 8.156 1.00 95.38 281 THR A C 1
ATOM 2300 O O . THR A 1 281 ? -19.903 5.069 7.930 1.00 95.38 281 THR A O 1
ATOM 2303 N N . LYS A 1 282 ? -17.861 5.899 7.455 1.00 96.50 282 LYS A N 1
ATOM 2304 C CA . LYS A 1 282 ? -17.557 4.971 6.355 1.00 96.50 282 LYS A CA 1
ATOM 2305 C C . LYS A 1 282 ? -16.162 4.378 6.474 1.00 96.50 282 LYS A C 1
ATOM 2307 O O . LYS A 1 282 ? -15.209 5.065 6.843 1.00 96.50 282 LYS A O 1
ATOM 2312 N N . ILE A 1 283 ? -16.056 3.115 6.077 1.00 97.69 283 ILE A N 1
ATOM 2313 C CA . ILE A 1 283 ? -14.797 2.374 6.020 1.00 97.69 283 ILE A CA 1
ATOM 2314 C C . ILE A 1 283 ? -14.629 1.833 4.604 1.00 97.69 283 ILE A C 1
ATOM 2316 O O . ILE A 1 283 ? -15.491 1.130 4.074 1.00 97.69 283 ILE A O 1
ATOM 2320 N N . GLY A 1 284 ? -13.519 2.192 3.980 1.00 96.81 284 GLY A N 1
ATOM 2321 C CA . GLY A 1 284 ? -13.149 1.768 2.647 1.00 96.81 284 GLY A CA 1
ATOM 2322 C C . GLY A 1 284 ? -12.033 0.734 2.667 1.00 96.81 284 GLY A C 1
ATOM 2323 O O . GLY A 1 284 ? -11.046 0.928 3.366 1.00 96.81 284 GLY A O 1
ATOM 2324 N N . PHE A 1 285 ? -12.150 -0.309 1.853 1.00 95.25 285 PHE A N 1
ATOM 2325 C CA . PHE A 1 285 ? -11.139 -1.347 1.677 1.00 95.25 285 PHE A CA 1
ATOM 2326 C C . PHE A 1 285 ? -10.649 -1.390 0.239 1.00 95.25 285 PHE A C 1
ATOM 2328 O O . PHE A 1 285 ? -11.407 -1.738 -0.661 1.00 95.25 285 PHE A O 1
ATOM 2335 N N . SER A 1 286 ? -9.368 -1.113 0.052 1.00 94.00 286 SER A N 1
ATOM 2336 C CA . SER A 1 286 ? -8.605 -1.434 -1.142 1.00 94.00 286 SER A CA 1
ATOM 2337 C C . SER A 1 286 ? -7.955 -2.798 -0.937 1.00 94.00 286 SER A C 1
ATOM 2339 O O . SER A 1 286 ? -7.103 -2.945 -0.065 1.00 94.00 286 SER A O 1
ATOM 2341 N N . SER A 1 287 ? -8.356 -3.803 -1.707 1.00 89.44 287 SER A N 1
ATOM 2342 C CA . SER A 1 287 ? -7.900 -5.182 -1.519 1.00 89.44 287 SER A CA 1
ATOM 2343 C C . SER A 1 287 ? -7.463 -5.800 -2.849 1.00 89.44 287 SER A C 1
ATOM 2345 O O . SER A 1 287 ? -8.098 -5.516 -3.871 1.00 89.44 287 SER A O 1
ATOM 2347 N N . PRO A 1 288 ? -6.399 -6.624 -2.868 1.00 82.75 288 PRO A N 1
ATOM 2348 C CA . PRO A 1 288 ? -6.033 -7.364 -4.062 1.00 82.75 288 PRO A CA 1
ATOM 2349 C C . PRO A 1 288 ? -7.092 -8.426 -4.367 1.00 82.75 288 PRO A C 1
ATOM 2351 O O . PRO A 1 288 ? -7.862 -8.840 -3.504 1.00 82.75 288 PRO A O 1
ATOM 2354 N N . GLY A 1 289 ? -7.118 -8.895 -5.609 1.00 77.62 289 GLY A N 1
ATOM 2355 C CA . GLY A 1 289 ? -7.997 -9.988 -6.014 1.00 77.62 289 GLY A CA 1
ATOM 2356 C C . GLY A 1 289 ? -9.390 -9.564 -6.483 1.00 77.62 289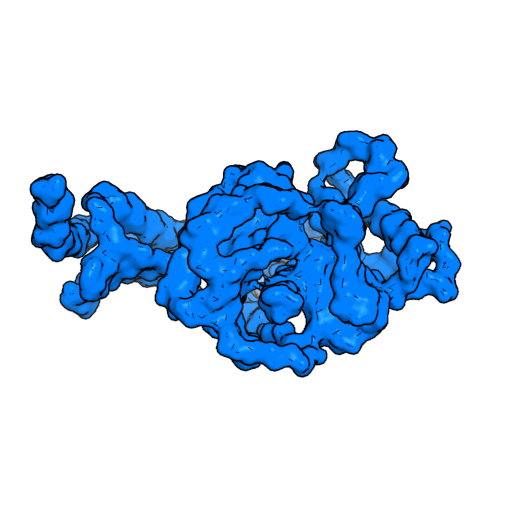 GLY A C 1
ATOM 2357 O O . GLY A 1 289 ? -9.719 -8.383 -6.629 1.00 77.62 289 GLY A O 1
ATOM 2358 N N . ILE A 1 290 ? -10.198 -10.582 -6.795 1.00 76.19 290 ILE A N 1
ATOM 2359 C CA . ILE A 1 290 ? -11.474 -10.425 -7.501 1.00 76.19 290 ILE A CA 1
ATOM 2360 C C . ILE A 1 290 ? -12.602 -10.302 -6.480 1.00 76.19 290 ILE A C 1
ATOM 2362 O O . ILE A 1 290 ? -12.894 -11.240 -5.733 1.00 76.19 290 ILE A O 1
ATOM 2366 N N . ILE A 1 291 ? -13.265 -9.147 -6.496 1.00 79.38 291 ILE A N 1
ATOM 2367 C CA . ILE A 1 291 ? -14.411 -8.845 -5.635 1.00 79.38 291 ILE A CA 1
ATOM 2368 C C . ILE A 1 291 ? -15.666 -9.499 -6.215 1.00 79.38 291 ILE A C 1
ATOM 2370 O O . ILE A 1 291 ? -16.155 -9.098 -7.277 1.00 79.38 291 ILE A O 1
ATOM 2374 N N . GLN A 1 292 ? -16.210 -10.471 -5.487 1.00 77.06 292 GLN A N 1
ATOM 2375 C CA . GLN A 1 292 ? -17.524 -11.058 -5.739 1.00 77.06 292 GLN A CA 1
ATOM 2376 C C . GLN A 1 292 ? -18.537 -10.532 -4.712 1.00 77.06 292 GLN A C 1
ATOM 2378 O O . GLN A 1 292 ? -18.189 -9.742 -3.838 1.00 77.06 292 GLN A O 1
ATOM 2383 N N . GLU A 1 293 ? -19.811 -10.916 -4.828 1.00 74.25 293 GLU A N 1
ATOM 2384 C CA . GLU A 1 293 ? -20.881 -10.324 -4.006 1.00 74.25 293 GLU A CA 1
ATOM 2385 C C . GLU A 1 293 ? -20.649 -10.480 -2.494 1.00 74.25 293 GLU A C 1
ATOM 2387 O O . GLU A 1 293 ? -20.847 -9.515 -1.752 1.00 74.25 293 GLU A O 1
ATOM 2392 N N . ASN A 1 294 ? -20.180 -11.654 -2.052 1.00 79.69 294 ASN A N 1
ATOM 2393 C CA . ASN A 1 294 ? -20.053 -11.987 -0.627 1.00 79.69 294 ASN A CA 1
ATOM 2394 C C . ASN A 1 294 ? -18.611 -12.186 -0.141 1.00 79.69 294 ASN A C 1
ATOM 2396 O O . ASN A 1 294 ? -18.390 -12.223 1.065 1.00 79.69 294 ASN A O 1
ATOM 2400 N N . TYR A 1 295 ? -17.627 -12.288 -1.036 1.00 81.56 295 TYR A N 1
ATOM 2401 C CA . TYR A 1 295 ? -16.228 -12.477 -0.649 1.00 81.56 295 TYR A CA 1
ATOM 2402 C C . TYR A 1 295 ? -15.250 -11.848 -1.648 1.00 81.56 295 TYR A C 1
ATOM 2404 O O . TYR A 1 295 ? -15.584 -11.631 -2.818 1.00 81.56 295 TYR A O 1
ATOM 2412 N N . ILE A 1 296 ? -14.024 -11.588 -1.189 1.00 81.25 296 ILE A N 1
ATOM 2413 C CA . ILE A 1 296 ? -12.867 -11.279 -2.041 1.00 81.25 296 ILE A CA 1
ATOM 2414 C C . ILE A 1 296 ? -11.949 -12.490 -2.030 1.00 81.25 296 ILE A C 1
ATOM 2416 O O . ILE A 1 296 ? -11.473 -12.874 -0.966 1.00 81.25 296 ILE A O 1
ATOM 2420 N N . ARG A 1 297 ? -11.685 -13.071 -3.204 1.00 78.38 297 ARG A N 1
ATOM 2421 C CA . ARG A 1 297 ? -10.678 -14.133 -3.329 1.00 78.38 297 ARG A CA 1
ATOM 2422 C C . ARG A 1 297 ? -9.290 -13.527 -3.241 1.00 78.38 297 ARG A C 1
ATOM 2424 O O . ARG A 1 297 ? -8.911 -12.740 -4.109 1.00 78.38 297 ARG A O 1
ATOM 2431 N N . LEU A 1 298 ? -8.537 -13.960 -2.241 1.00 73.81 298 LEU A N 1
ATOM 2432 C CA . LEU A 1 298 ? -7.184 -13.529 -1.914 1.00 73.81 298 LEU A CA 1
ATOM 2433 C C . LEU A 1 298 ? -6.201 -14.705 -2.043 1.00 73.81 298 LEU A C 1
ATOM 2435 O O . LEU A 1 298 ? -5.512 -15.035 -1.081 1.00 73.81 298 LEU A O 1
ATOM 2439 N N . PRO A 1 299 ? -6.064 -15.336 -3.228 1.00 61.50 299 PRO A N 1
ATOM 2440 C CA . PRO A 1 299 ? -5.237 -16.539 -3.401 1.00 61.50 299 PRO A CA 1
ATOM 2441 C C . PRO A 1 299 ? -3.743 -16.318 -3.108 1.00 61.50 299 PRO A C 1
ATOM 2443 O O . PRO A 1 299 ? -2.960 -17.258 -3.125 1.00 61.50 299 PRO A O 1
ATOM 2446 N N . VAL A 1 300 ? -3.346 -15.069 -2.869 1.00 64.75 300 VAL A N 1
ATOM 2447 C CA . VAL A 1 300 ? -1.966 -14.623 -2.708 1.00 64.75 300 VAL A CA 1
ATOM 2448 C C . VAL A 1 300 ? -1.658 -14.108 -1.294 1.00 64.75 300 VAL A C 1
ATOM 2450 O O . VAL A 1 300 ? -0.556 -13.629 -1.026 1.00 64.75 300 VAL A O 1
ATOM 2453 N N . ILE A 1 301 ? -2.627 -14.146 -0.377 1.00 66.56 301 ILE A N 1
ATOM 2454 C CA . ILE A 1 301 ? -2.456 -13.666 0.997 1.00 66.56 301 ILE A CA 1
ATOM 2455 C C . ILE A 1 301 ? -2.254 -14.870 1.919 1.00 66.56 301 ILE A C 1
ATOM 2457 O O . ILE A 1 301 ? -3.172 -15.645 2.177 1.00 66.56 301 ILE A O 1
ATOM 2461 N N . ASN A 1 302 ? -1.038 -15.016 2.451 1.00 66.31 302 ASN A N 1
ATOM 2462 C CA . ASN A 1 302 ? -0.740 -16.056 3.435 1.00 66.31 302 ASN A CA 1
ATOM 2463 C C . ASN A 1 302 ? -1.623 -15.881 4.684 1.00 66.31 302 ASN A C 1
ATOM 2465 O O . ASN A 1 302 ? -1.598 -14.826 5.319 1.00 66.31 302 ASN A O 1
ATOM 2469 N N . GLY A 1 303 ? -2.371 -16.927 5.045 1.00 65.50 303 GLY A N 1
ATOM 2470 C CA . GLY A 1 303 ? -3.251 -16.954 6.221 1.00 65.50 303 GLY A CA 1
ATOM 2471 C C . GLY A 1 303 ? -4.712 -16.587 5.960 1.00 65.50 303 GLY A C 1
ATOM 2472 O O . GLY A 1 303 ? -5.560 -16.907 6.791 1.00 65.50 303 GLY A O 1
ATOM 2473 N N . LEU A 1 304 ? -5.031 -15.995 4.802 1.00 75.81 304 LEU A N 1
ATOM 2474 C CA . LEU A 1 304 ? -6.389 -15.564 4.477 1.00 75.81 304 LEU A CA 1
ATOM 2475 C C . LEU A 1 304 ? -6.683 -15.731 2.982 1.00 75.81 304 LEU A C 1
ATOM 2477 O O . LEU A 1 304 ? -6.429 -14.837 2.183 1.00 75.81 304 LEU A O 1
ATOM 2481 N N . ASN A 1 305 ? -7.259 -16.877 2.617 1.00 76.12 305 ASN A N 1
ATOM 2482 C CA . ASN A 1 305 ? -7.585 -17.190 1.221 1.00 76.12 305 ASN A CA 1
ATOM 2483 C C . ASN A 1 305 ? -8.782 -16.395 0.688 1.00 76.12 305 ASN A C 1
ATOM 2485 O O . ASN A 1 305 ? -8.854 -16.129 -0.510 1.00 76.12 305 ASN A O 1
ATOM 2489 N N . ASP A 1 306 ? -9.714 -16.025 1.567 1.00 82.12 306 ASP A N 1
ATOM 2490 C CA . ASP A 1 306 ? -10.920 -15.284 1.221 1.00 82.12 306 ASP A CA 1
ATOM 2491 C C . ASP A 1 306 ? -11.237 -14.257 2.311 1.00 82.12 306 ASP A C 1
ATOM 2493 O O . ASP A 1 306 ? -11.187 -14.563 3.503 1.00 82.12 306 ASP A O 1
ATOM 2497 N N . LEU A 1 307 ? -11.601 -13.044 1.897 1.00 82.88 307 LEU A N 1
ATOM 2498 C CA . LEU A 1 307 ? -12.144 -12.018 2.783 1.00 82.88 307 LEU A CA 1
ATOM 2499 C C . LEU A 1 307 ? -13.671 -12.071 2.741 1.00 82.88 307 LEU A C 1
ATOM 2501 O O . LEU A 1 307 ? -14.258 -11.769 1.700 1.00 82.88 307 LEU A O 1
ATOM 2505 N N . ASP A 1 308 ? -14.321 -12.408 3.853 1.00 87.44 308 ASP A N 1
ATOM 2506 C CA . ASP A 1 308 ? -15.785 -12.435 3.938 1.00 87.44 308 ASP A CA 1
ATOM 2507 C C . ASP A 1 308 ? -16.349 -11.009 4.070 1.00 87.44 308 ASP A C 1
ATOM 2509 O O . ASP A 1 308 ? -16.354 -10.387 5.137 1.00 87.44 308 ASP A O 1
ATOM 2513 N N . ILE A 1 309 ? -16.842 -10.477 2.949 1.00 87.31 309 ILE A N 1
ATOM 2514 C CA . ILE A 1 309 ? -17.447 -9.143 2.863 1.00 87.31 309 ILE A CA 1
ATOM 2515 C C . ILE A 1 309 ? -18.721 -9.075 3.711 1.00 87.31 309 ILE A C 1
ATOM 2517 O O . ILE A 1 309 ? -19.017 -8.027 4.294 1.00 87.31 309 ILE A O 1
ATOM 2521 N N . GLY A 1 310 ? -19.492 -10.164 3.745 1.00 86.75 310 GLY A N 1
ATOM 2522 C CA . GLY A 1 310 ? -20.742 -10.255 4.490 1.00 86.75 310 GLY A CA 1
ATOM 2523 C C . GLY A 1 310 ? -20.497 -10.153 5.990 1.00 86.75 310 GLY A C 1
ATOM 2524 O O . GLY A 1 310 ? -21.146 -9.346 6.656 1.00 86.75 310 GLY A O 1
ATOM 2525 N N . ALA A 1 311 ? -19.508 -10.890 6.496 1.00 88.38 311 ALA A N 1
ATOM 2526 C CA . ALA A 1 311 ? -19.103 -10.845 7.895 1.00 88.38 311 ALA A CA 1
ATOM 2527 C C . ALA A 1 311 ? -18.658 -9.437 8.315 1.00 88.38 311 ALA A C 1
ATOM 2529 O O . ALA A 1 311 ? -19.150 -8.916 9.314 1.00 88.38 311 ALA A O 1
ATOM 2530 N N . ILE A 1 312 ? -17.805 -8.773 7.523 1.00 91.38 312 ILE A N 1
ATOM 2531 C CA . ILE A 1 312 ? -17.333 -7.409 7.828 1.00 91.38 312 ILE A CA 1
ATOM 2532 C C . ILE A 1 312 ? -18.501 -6.416 7.844 1.00 91.38 312 ILE A C 1
ATOM 2534 O O . ILE A 1 312 ? -18.632 -5.621 8.774 1.00 91.38 312 ILE A O 1
ATOM 2538 N N . LYS A 1 313 ? -19.382 -6.471 6.838 1.00 92.38 313 LYS A N 1
ATOM 2539 C CA . LYS A 1 313 ? -20.563 -5.596 6.766 1.00 92.38 313 LYS A CA 1
ATOM 2540 C C . LYS A 1 313 ? -21.554 -5.833 7.903 1.00 92.38 313 LYS A C 1
ATOM 2542 O O . LYS A 1 313 ? -22.225 -4.893 8.305 1.00 92.38 313 LYS A O 1
ATOM 2547 N N . ALA A 1 314 ? -21.681 -7.067 8.385 1.00 90.56 314 ALA A N 1
ATOM 2548 C CA . ALA A 1 314 ? -22.555 -7.394 9.506 1.00 90.56 314 ALA A CA 1
ATOM 2549 C C . ALA A 1 314 ? -21.955 -6.969 10.856 1.00 90.56 314 ALA A C 1
ATOM 2551 O O . ALA A 1 314 ? -22.704 -6.640 11.775 1.00 90.56 314 ALA A O 1
ATOM 2552 N N . HIS A 1 315 ? -20.623 -6.972 10.975 1.00 93.06 315 HIS A N 1
ATOM 2553 C CA . HIS A 1 315 ? -19.921 -6.623 12.209 1.00 93.06 315 HIS A CA 1
ATOM 2554 C C . HIS A 1 315 ? -19.945 -5.114 12.495 1.00 93.06 315 HIS A C 1
ATOM 2556 O O . HIS A 1 315 ? -20.090 -4.698 13.645 1.00 93.06 315 HIS A O 1
ATOM 2562 N N . TYR A 1 316 ? -19.854 -4.289 11.449 1.00 94.75 316 TYR A N 1
ATOM 2563 C CA . TYR A 1 316 ? -19.734 -2.837 11.572 1.00 94.75 316 TYR A CA 1
ATOM 2564 C C . TYR A 1 316 ? -21.002 -2.093 11.163 1.00 94.75 316 TYR A C 1
ATOM 2566 O O . TYR A 1 316 ? -21.619 -2.377 10.142 1.00 94.75 316 TYR A O 1
ATOM 2574 N N . LYS A 1 317 ? -21.362 -1.068 11.944 1.00 94.25 317 LYS A N 1
ATOM 2575 C CA . LYS A 1 317 ? -22.493 -0.174 11.630 1.00 94.25 317 LYS A CA 1
ATOM 2576 C C . LYS A 1 317 ? -22.147 0.843 10.540 1.00 94.25 317 LYS A C 1
ATOM 2578 O O . LYS A 1 317 ? -23.045 1.403 9.916 1.00 94.25 317 LYS A O 1
ATOM 2583 N N . GLN A 1 318 ? -20.857 1.115 10.351 1.00 96.25 318 GLN A N 1
ATOM 2584 C CA . GLN A 1 318 ? -20.334 2.016 9.334 1.00 96.25 318 GLN A CA 1
ATOM 2585 C C . GLN A 1 318 ? -20.652 1.490 7.935 1.00 96.25 318 GLN A C 1
ATOM 2587 O O . GLN A 1 318 ? -20.701 0.285 7.690 1.00 96.25 318 GLN A O 1
ATOM 2592 N N . LYS A 1 319 ? -20.805 2.398 6.970 1.00 95.19 319 LYS A N 1
ATOM 2593 C CA . LYS A 1 319 ? -20.951 1.996 5.569 1.00 95.19 319 LYS A CA 1
ATOM 2594 C C . LYS A 1 319 ? -19.620 1.438 5.064 1.00 95.19 319 LYS A C 1
ATOM 2596 O O . LYS A 1 319 ? -18.647 2.182 4.940 1.00 95.19 319 LYS A O 1
ATOM 2601 N N . ILE A 1 320 ? -19.592 0.144 4.746 1.00 95.00 320 ILE A N 1
ATOM 2602 C CA . ILE A 1 320 ? -18.389 -0.532 4.248 1.00 95.00 320 ILE A CA 1
ATOM 2603 C C . ILE A 1 320 ? -18.361 -0.556 2.718 1.00 95.00 320 ILE A C 1
ATOM 2605 O O . ILE A 1 320 ? -19.311 -1.012 2.071 1.00 95.00 320 ILE A O 1
ATOM 2609 N N . ILE A 1 321 ? -17.257 -0.091 2.132 1.00 93.62 321 ILE A N 1
ATOM 2610 C CA . ILE A 1 321 ? -17.071 0.026 0.683 1.00 93.62 321 ILE A CA 1
ATOM 2611 C C . ILE A 1 321 ? -15.806 -0.720 0.272 1.00 93.62 321 ILE A C 1
ATOM 2613 O O . ILE A 1 321 ? -14.727 -0.433 0.769 1.00 93.62 321 ILE A O 1
ATOM 2617 N N . PHE A 1 322 ? -15.931 -1.642 -0.680 1.00 91.81 322 PHE A N 1
ATOM 2618 C CA . PHE A 1 322 ? -14.805 -2.418 -1.203 1.00 91.81 322 PHE A CA 1
ATOM 2619 C C . PHE A 1 322 ? -14.406 -1.942 -2.603 1.00 91.81 322 PHE A C 1
ATOM 2621 O O . PHE A 1 322 ? -15.260 -1.677 -3.459 1.00 91.81 322 PHE A O 1
ATOM 2628 N N . GLY A 1 323 ? -13.101 -1.849 -2.824 1.00 89.88 323 GLY A N 1
ATOM 2629 C CA . GLY A 1 323 ? -12.435 -1.518 -4.072 1.00 89.88 323 GLY A CA 1
ATOM 2630 C C . GLY A 1 323 ? -11.266 -2.471 -4.320 1.00 89.88 323 GLY A C 1
ATOM 2631 O O . GLY A 1 323 ? -10.648 -2.981 -3.389 1.00 89.88 323 GLY A O 1
ATOM 2632 N N . ASN A 1 324 ? -10.999 -2.743 -5.594 1.00 89.00 324 ASN A N 1
ATOM 2633 C CA . ASN A 1 324 ? -9.828 -3.516 -6.002 1.00 89.00 324 ASN A CA 1
ATOM 2634 C C . ASN A 1 324 ? -8.579 -2.613 -5.956 1.00 89.00 324 ASN A C 1
ATOM 2636 O O . ASN A 1 324 ? -8.689 -1.428 -6.263 1.00 89.00 324 ASN A O 1
ATOM 2640 N N . ASP A 1 325 ? -7.428 -3.172 -5.597 1.00 89.31 325 ASP A N 1
ATOM 2641 C CA . ASP A 1 325 ? -6.138 -2.489 -5.433 1.00 89.31 325 ASP A CA 1
ATOM 2642 C C . ASP A 1 325 ? -5.676 -1.641 -6.629 1.00 89.31 325 ASP A C 1
ATOM 2644 O O . ASP A 1 325 ? -5.274 -0.488 -6.448 1.00 89.31 325 ASP A O 1
ATOM 2648 N N . VAL A 1 326 ? -5.772 -2.159 -7.854 1.00 92.88 326 VAL A N 1
ATOM 2649 C CA . VAL A 1 326 ? -5.396 -1.405 -9.062 1.00 92.88 326 VAL A CA 1
ATOM 2650 C C . VAL A 1 326 ? -6.415 -0.304 -9.348 1.00 92.88 326 VAL A C 1
ATOM 2652 O O . VAL A 1 326 ? -6.063 0.828 -9.684 1.00 92.88 326 VAL A O 1
ATOM 2655 N N . ASN A 1 327 ? -7.696 -0.615 -9.160 1.00 94.00 327 ASN A N 1
ATOM 2656 C CA . ASN A 1 327 ? -8.802 0.311 -9.388 1.00 94.00 327 ASN A CA 1
ATOM 2657 C C . ASN A 1 327 ? -8.821 1.486 -8.395 1.00 94.00 327 ASN A C 1
ATOM 2659 O O . ASN A 1 327 ? -9.108 2.626 -8.773 1.00 94.00 327 ASN A O 1
ATOM 2663 N N . THR A 1 328 ? -8.519 1.234 -7.124 1.00 94.81 328 THR A N 1
ATOM 2664 C CA . THR A 1 328 ? -8.355 2.284 -6.113 1.00 94.81 328 THR A CA 1
ATOM 2665 C C . THR A 1 328 ? -7.115 3.109 -6.423 1.00 94.81 328 THR A C 1
ATOM 2667 O O . THR A 1 328 ? -7.213 4.332 -6.447 1.00 94.81 328 THR A O 1
ATOM 2670 N N . ALA A 1 329 ? -5.987 2.485 -6.772 1.00 95.12 329 ALA A N 1
ATOM 2671 C CA . ALA A 1 329 ? -4.767 3.206 -7.116 1.00 95.12 329 ALA A CA 1
ATOM 2672 C C . ALA A 1 329 ? -4.953 4.153 -8.315 1.00 95.12 329 ALA A C 1
ATOM 2674 O O . ALA A 1 329 ? -4.644 5.339 -8.203 1.00 95.12 329 ALA A O 1
ATOM 2675 N N . ILE A 1 330 ? -5.531 3.705 -9.438 1.00 95.56 330 ILE A N 1
ATOM 2676 C CA . ILE A 1 330 ? -5.771 4.617 -10.573 1.00 95.56 330 ILE A CA 1
ATOM 2677 C C . ILE A 1 330 ? -6.746 5.745 -10.207 1.00 95.56 330 ILE A C 1
ATOM 2679 O O . ILE A 1 330 ? -6.579 6.881 -10.650 1.00 95.56 330 ILE A O 1
ATOM 2683 N N . THR A 1 331 ? -7.721 5.469 -9.332 1.00 95.00 331 THR A N 1
ATOM 2684 C CA . THR A 1 331 ? -8.635 6.493 -8.807 1.00 95.00 331 THR A CA 1
ATOM 2685 C C . THR A 1 331 ? -7.883 7.546 -8.004 1.00 95.00 331 THR A C 1
ATOM 2687 O O . THR A 1 331 ? -8.077 8.737 -8.242 1.00 95.00 331 THR A O 1
ATOM 2690 N N . GLY A 1 332 ? -6.988 7.149 -7.100 1.00 94.50 332 GLY A N 1
ATOM 2691 C CA . GLY A 1 332 ? -6.180 8.103 -6.345 1.00 94.50 332 GLY A CA 1
ATOM 2692 C C . GLY A 1 332 ? -5.245 8.909 -7.237 1.00 94.50 332 GLY A C 1
ATOM 2693 O O . GLY A 1 332 ? -5.166 10.126 -7.080 1.00 94.50 332 GLY A O 1
ATOM 2694 N N . TYR A 1 333 ? -4.592 8.262 -8.206 1.00 93.94 333 TYR A N 1
ATOM 2695 C CA . TYR A 1 333 ? -3.737 8.939 -9.182 1.00 93.94 333 TYR A CA 1
ATOM 2696 C C . TYR A 1 333 ? -4.521 10.027 -9.928 1.00 93.94 333 TYR A C 1
ATOM 2698 O O . TYR A 1 333 ? -4.182 11.210 -9.825 1.00 93.94 333 TYR A O 1
ATOM 2706 N N . TYR A 1 334 ? -5.634 9.656 -10.570 1.00 93.81 334 TYR A N 1
ATOM 2707 C CA . TYR A 1 334 ? -6.459 10.576 -11.353 1.00 93.81 334 TYR A CA 1
ATOM 2708 C C . TYR A 1 334 ? -6.963 11.753 -10.512 1.00 93.81 334 TYR A C 1
ATOM 2710 O O . TYR A 1 334 ? -6.833 12.906 -10.915 1.00 93.81 334 TYR A O 1
ATOM 2718 N N . TYR A 1 335 ? -7.486 11.497 -9.310 1.00 91.19 335 TYR A N 1
ATOM 2719 C CA . TYR A 1 335 ? -8.051 12.540 -8.445 1.00 91.19 335 TYR A CA 1
ATOM 2720 C C . TYR A 1 335 ? -6.997 13.392 -7.712 1.00 91.19 335 TYR A C 1
ATOM 2722 O O . TYR A 1 335 ? -7.326 14.464 -7.198 1.00 91.19 335 TYR A O 1
ATOM 2730 N N . SER A 1 336 ? -5.728 12.969 -7.692 1.00 89.00 336 SER A N 1
ATOM 2731 C CA . SER A 1 336 ? -4.605 13.764 -7.166 1.00 89.00 336 SER A CA 1
ATOM 2732 C C . SER A 1 336 ? -3.988 14.720 -8.195 1.00 89.00 336 SER A C 1
ATOM 2734 O O . SER A 1 336 ? -3.333 15.697 -7.821 1.00 89.00 336 SER A O 1
ATOM 2736 N N . MET A 1 337 ? -4.181 14.460 -9.493 1.00 79.88 337 MET A N 1
ATOM 2737 C CA . MET A 1 337 ? -3.579 15.250 -10.576 1.00 79.88 337 MET A CA 1
ATOM 2738 C C . MET A 1 337 ? -4.609 15.959 -11.459 1.00 79.88 337 MET A C 1
ATOM 2740 O O . MET A 1 337 ? -4.346 17.085 -11.878 1.00 79.88 337 MET A O 1
ATOM 2744 N N . LYS A 1 338 ? -5.777 15.337 -11.682 1.00 66.38 338 LYS A N 1
ATOM 2745 C CA . LYS A 1 338 ? -6.839 15.741 -12.621 1.00 66.38 338 LYS A CA 1
ATOM 2746 C C . LYS A 1 338 ? -6.295 16.001 -14.034 1.00 66.38 338 LYS A C 1
ATOM 2748 O O . LYS A 1 338 ? -6.612 17.012 -14.655 1.00 66.38 338 LYS A O 1
ATOM 2753 N N . GLN A 1 339 ? -5.429 15.108 -14.505 1.00 65.88 339 GLN A N 1
ATOM 2754 C CA . GLN A 1 339 ? -4.822 15.169 -15.833 1.00 65.88 339 GLN A CA 1
ATOM 2755 C C . GLN A 1 339 ? -5.234 13.961 -16.668 1.00 65.88 339 GLN A C 1
ATOM 2757 O O . GLN A 1 339 ? -5.237 12.837 -16.170 1.00 65.88 339 GLN A O 1
ATOM 2762 N N . GLY A 1 340 ? -5.541 14.242 -17.933 1.00 71.19 340 GLY A N 1
ATOM 2763 C CA . GLY A 1 340 ? -5.991 13.280 -18.930 1.00 71.19 340 GLY A CA 1
ATOM 2764 C C . GLY A 1 340 ? -7.454 12.875 -18.768 1.00 71.19 340 GLY A C 1
ATOM 2765 O O . GLY A 1 340 ? -7.973 12.831 -17.655 1.00 71.19 340 GLY A O 1
ATOM 2766 N N . ASN A 1 341 ? -8.130 12.593 -19.880 1.00 84.31 341 ASN A N 1
ATOM 2767 C CA . ASN A 1 341 ? -9.511 12.094 -19.861 1.00 84.31 341 ASN A CA 1
ATOM 2768 C C . ASN A 1 341 ? -9.552 10.567 -19.795 1.00 84.31 341 ASN A C 1
ATOM 2770 O O . ASN A 1 341 ? -10.464 9.997 -19.200 1.00 84.31 341 ASN A O 1
ATOM 2774 N N . LEU A 1 342 ? -8.542 9.906 -20.361 1.00 93.25 342 LEU A N 1
ATOM 2775 C CA . LEU A 1 342 ? -8.436 8.457 -20.419 1.00 93.25 342 LEU A CA 1
ATOM 2776 C C . LEU A 1 342 ? -7.065 8.006 -19.912 1.00 93.25 342 LEU A C 1
ATOM 2778 O O . LEU A 1 342 ? -6.070 8.056 -20.635 1.00 93.25 342 LEU A O 1
ATOM 2782 N N . VAL A 1 343 ? -7.019 7.538 -18.667 1.00 95.62 343 VAL A N 1
ATOM 2783 C CA . VAL A 1 343 ? -5.776 7.127 -17.998 1.00 95.62 343 VAL A CA 1
ATOM 2784 C C . VAL A 1 343 ? -5.911 5.696 -17.510 1.00 95.62 343 VAL A C 1
ATOM 2786 O O . VAL A 1 343 ? -6.947 5.313 -16.963 1.00 95.62 343 VAL A O 1
ATOM 2789 N N . SER A 1 344 ? -4.857 4.903 -17.684 1.00 97.00 344 SER A N 1
ATOM 2790 C CA . SER A 1 344 ? -4.787 3.558 -17.117 1.00 97.00 344 SER A CA 1
ATOM 2791 C C . SER A 1 344 ? -3.578 3.383 -16.210 1.00 97.00 344 SER A C 1
ATOM 2793 O O . SER A 1 344 ? -2.516 3.931 -16.478 1.00 97.00 344 SER A O 1
ATOM 2795 N N . LEU A 1 345 ? -3.734 2.595 -15.152 1.00 96.62 345 LEU A N 1
ATOM 2796 C CA . LEU A 1 345 ? -2.643 2.081 -14.336 1.00 96.62 345 LEU A CA 1
ATOM 2797 C C . LEU A 1 345 ? -2.439 0.616 -14.686 1.00 96.62 345 LEU A C 1
ATOM 2799 O O . LEU A 1 345 ? -3.371 -0.170 -14.559 1.00 96.62 345 LEU A O 1
ATOM 2803 N N . LEU A 1 346 ? -1.222 0.257 -15.060 1.00 95.25 346 LEU A N 1
ATOM 2804 C CA . LEU A 1 346 ? -0.758 -1.112 -15.167 1.00 95.25 346 LEU A CA 1
ATOM 2805 C C . LEU A 1 346 ? 0.078 -1.421 -13.923 1.00 95.25 346 LEU A C 1
ATOM 2807 O O . LEU A 1 346 ? 1.154 -0.852 -13.727 1.00 95.25 346 LEU A O 1
ATOM 2811 N N . PHE A 1 347 ? -0.411 -2.332 -13.084 1.00 91.69 347 PHE A N 1
ATOM 2812 C CA . PHE A 1 347 ? 0.295 -2.814 -11.903 1.00 91.69 347 PHE A CA 1
ATOM 2813 C C . PHE A 1 347 ? 0.805 -4.238 -12.129 1.00 91.69 347 PHE A C 1
ATOM 2815 O O . PHE A 1 347 ? 0.039 -5.140 -12.468 1.00 91.69 347 PHE A O 1
ATOM 2822 N N . TYR A 1 348 ? 2.109 -4.435 -11.942 1.00 87.19 348 TYR A N 1
ATOM 2823 C CA . TYR A 1 348 ? 2.763 -5.738 -11.988 1.00 87.19 348 TYR A CA 1
ATOM 2824 C C . TYR A 1 348 ? 3.539 -5.947 -10.678 1.00 87.19 348 TYR A C 1
ATOM 2826 O O . TYR A 1 348 ? 4.679 -5.474 -10.550 1.00 87.19 348 TYR A O 1
ATOM 2834 N N . PRO A 1 349 ? 2.944 -6.633 -9.688 1.00 77.06 349 PRO A N 1
ATOM 2835 C CA . PRO A 1 349 ? 3.643 -6.999 -8.469 1.00 77.06 349 PRO A CA 1
ATOM 2836 C C . PRO A 1 349 ? 4.671 -8.107 -8.738 1.00 77.06 349 PRO A C 1
ATOM 2838 O O . PRO A 1 349 ? 4.509 -8.949 -9.619 1.00 77.06 349 PRO A O 1
ATOM 2841 N N . GLN A 1 350 ? 5.758 -8.125 -7.967 1.00 69.88 350 GLN A N 1
ATOM 2842 C CA . GLN A 1 350 ? 6.809 -9.127 -8.141 1.00 69.88 350 GLN A CA 1
ATOM 2843 C C . GLN A 1 350 ? 6.283 -10.536 -7.830 1.00 69.88 350 GLN A C 1
ATOM 2845 O O . GLN A 1 350 ? 5.731 -10.769 -6.758 1.00 69.88 350 GLN A O 1
ATOM 2850 N N . GLY A 1 351 ? 6.496 -11.471 -8.761 1.00 65.12 351 GLY A N 1
ATOM 2851 C CA . GLY A 1 351 ? 6.094 -12.874 -8.614 1.00 65.12 351 GLY A CA 1
ATOM 2852 C C . GLY A 1 351 ? 4.597 -13.140 -8.787 1.00 65.12 351 GLY A C 1
ATOM 2853 O O . GLY A 1 351 ? 4.165 -14.253 -8.506 1.00 65.12 351 GLY A O 1
ATOM 2854 N N . LEU A 1 352 ? 3.821 -12.144 -9.231 1.00 72.44 352 LEU A N 1
ATOM 2855 C CA . LEU A 1 352 ? 2.367 -12.211 -9.373 1.00 72.44 352 LEU A CA 1
ATOM 2856 C C . LEU A 1 352 ? 1.898 -11.755 -10.753 1.00 72.44 352 LEU A C 1
ATOM 2858 O O . LEU A 1 352 ? 2.660 -11.197 -11.544 1.00 72.44 352 LEU A O 1
ATOM 2862 N N . ASP A 1 353 ? 0.614 -11.989 -11.008 1.00 78.06 353 ASP A N 1
ATOM 2863 C CA . ASP A 1 353 ? -0.058 -11.567 -12.226 1.00 78.06 353 ASP A CA 1
ATOM 2864 C C . ASP A 1 353 ? -0.273 -10.052 -12.294 1.00 78.06 353 ASP A C 1
ATOM 2866 O O . ASP A 1 353 ? -0.463 -9.364 -11.289 1.00 78.06 353 ASP A O 1
ATOM 2870 N N . CYS A 1 354 ? -0.300 -9.550 -13.525 1.00 85.38 354 CYS A N 1
ATOM 2871 C CA . CYS A 1 354 ? -0.567 -8.156 -13.834 1.00 85.38 354 CYS A CA 1
ATOM 2872 C C . CYS A 1 354 ? -2.065 -7.823 -13.770 1.00 85.38 354 CYS A C 1
ATOM 2874 O O . CYS A 1 354 ? -2.906 -8.602 -14.231 1.00 85.38 354 CYS A O 1
ATOM 2876 N N . GLY A 1 355 ? -2.381 -6.627 -13.271 1.00 90.06 355 GLY A N 1
ATOM 2877 C CA . GLY A 1 355 ? -3.714 -6.034 -13.311 1.00 90.06 355 GLY A CA 1
ATOM 2878 C C . GLY A 1 355 ? -3.691 -4.624 -13.896 1.00 90.06 355 GLY A C 1
ATOM 2879 O O . GLY A 1 355 ? -2.693 -3.906 -13.802 1.00 90.06 355 GLY A O 1
ATOM 2880 N N . VAL A 1 356 ? -4.810 -4.221 -14.496 1.00 94.69 356 VAL A N 1
ATOM 2881 C CA . VAL A 1 356 ? -4.999 -2.892 -15.081 1.00 94.69 356 VAL A CA 1
ATOM 2882 C C . VAL A 1 356 ? -6.241 -2.227 -14.496 1.00 94.69 356 VAL A C 1
ATOM 2884 O O . VAL A 1 356 ? -7.281 -2.856 -14.354 1.00 94.69 356 VAL A O 1
ATOM 2887 N N . GLY A 1 357 ? -6.149 -0.941 -14.179 1.00 95.62 357 GLY A N 1
ATOM 2888 C CA . GLY A 1 357 ? -7.290 -0.105 -13.809 1.00 95.62 357 GLY A CA 1
ATOM 2889 C C . GLY A 1 357 ? -7.389 1.071 -14.767 1.00 95.62 357 GLY A C 1
ATOM 2890 O O . GLY A 1 357 ? -6.369 1.675 -15.083 1.00 95.62 357 GLY A O 1
ATOM 2891 N N . THR A 1 358 ? -8.594 1.424 -15.212 1.00 96.56 358 THR A N 1
ATOM 2892 C CA . THR A 1 358 ? -8.797 2.482 -16.219 1.00 96.56 358 THR A CA 1
ATOM 2893 C C . THR A 1 358 ? -9.859 3.477 -15.772 1.00 96.56 358 THR A C 1
ATOM 2895 O O . THR A 1 358 ? -10.925 3.090 -15.287 1.00 96.56 358 THR A O 1
ATOM 2898 N N . ILE A 1 359 ? -9.587 4.765 -15.980 1.00 95.25 359 ILE A N 1
ATOM 2899 C CA . ILE A 1 359 ? -10.546 5.858 -15.814 1.00 95.25 359 ILE A CA 1
ATOM 2900 C C . ILE A 1 359 ? -10.802 6.524 -17.161 1.00 95.25 359 ILE A C 1
ATOM 2902 O O . ILE A 1 359 ? -9.848 6.866 -17.851 1.00 95.25 359 ILE A O 1
ATOM 2906 N N . ILE A 1 360 ? -12.083 6.723 -17.489 1.00 94.62 360 ILE A N 1
ATOM 2907 C CA . ILE A 1 360 ? -12.561 7.482 -18.655 1.00 94.62 3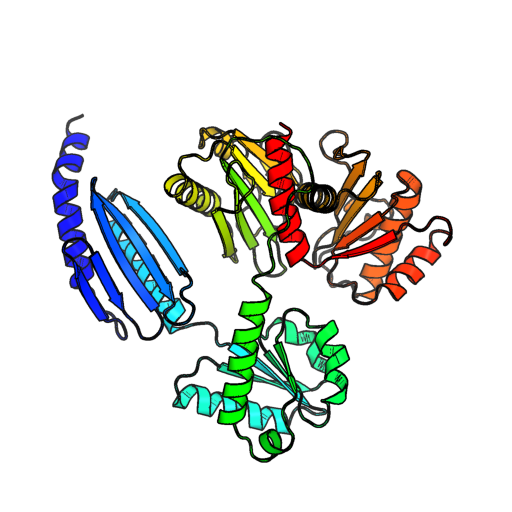60 ILE A CA 1
ATOM 2908 C C . ILE A 1 360 ? -13.465 8.601 -18.150 1.00 94.62 360 ILE A C 1
ATOM 2910 O O . ILE A 1 360 ? -14.444 8.325 -17.457 1.00 94.62 360 ILE A O 1
ATOM 2914 N N . ASP A 1 361 ? -13.126 9.853 -18.442 1.00 90.56 361 ASP A N 1
ATOM 2915 C CA . ASP A 1 361 ? -13.876 11.051 -18.047 1.00 90.56 361 ASP A CA 1
ATOM 2916 C C . ASP A 1 361 ? -14.227 11.071 -16.545 1.00 90.56 361 ASP A C 1
ATOM 2918 O O . ASP A 1 361 ? -15.344 11.371 -16.116 1.00 90.56 361 ASP A O 1
ATOM 2922 N N . GLY A 1 362 ? -13.262 10.682 -15.704 1.00 89.31 362 GLY A N 1
ATOM 2923 C CA . GLY A 1 362 ? -13.427 10.589 -14.250 1.00 89.31 362 GLY A CA 1
ATOM 2924 C C . GLY A 1 362 ? -14.270 9.404 -13.761 1.00 89.31 362 GLY A C 1
ATOM 2925 O O . GLY A 1 362 ? -14.525 9.290 -12.553 1.00 89.31 362 GLY A O 1
ATOM 2926 N N . GLN A 1 363 ? -14.688 8.504 -14.652 1.00 92.06 363 GLN A N 1
ATOM 2927 C CA . GLN A 1 363 ? -15.398 7.270 -14.325 1.00 92.06 363 GLN A CA 1
ATOM 2928 C C . GLN A 1 363 ? -14.459 6.066 -14.355 1.00 92.06 363 GLN A C 1
ATOM 2930 O O . GLN A 1 363 ? -13.795 5.793 -15.348 1.00 92.06 363 GLN A O 1
ATOM 2935 N N . LEU A 1 364 ? -14.437 5.317 -13.254 1.00 93.94 364 LEU A N 1
ATOM 2936 C CA . LEU A 1 364 ? -13.694 4.066 -13.157 1.00 93.94 364 LEU A CA 1
ATOM 2937 C C . LEU A 1 364 ? -14.402 2.966 -13.958 1.00 93.94 364 LEU A C 1
ATOM 2939 O O . LEU A 1 364 ? -15.564 2.648 -13.685 1.00 93.94 364 LEU A O 1
ATOM 2943 N N . ILE A 1 365 ? -13.684 2.338 -14.885 1.00 94.44 365 ILE A N 1
ATOM 2944 C CA . ILE A 1 365 ? -14.199 1.237 -15.698 1.00 94.44 365 ILE A CA 1
ATOM 2945 C C . ILE A 1 365 ? -14.041 -0.077 -14.947 1.00 94.44 365 ILE A C 1
ATOM 2947 O O . ILE A 1 365 ? -12.937 -0.546 -14.706 1.00 94.44 365 ILE A O 1
ATOM 2951 N N . LYS A 1 366 ? -15.175 -0.689 -14.600 1.00 89.12 366 LYS A N 1
ATOM 2952 C CA . LYS A 1 366 ? -15.215 -1.989 -13.908 1.00 89.12 366 LYS A CA 1
ATOM 2953 C C . LYS A 1 366 ? -15.594 -3.146 -14.831 1.00 89.12 366 LYS A C 1
ATOM 2955 O O . LYS A 1 366 ? -15.258 -4.292 -14.559 1.00 89.12 366 LYS A O 1
ATOM 2960 N N . GLY A 1 367 ? -16.293 -2.860 -15.930 1.00 88.88 367 GLY A N 1
ATOM 2961 C CA . GLY A 1 367 ? -16.856 -3.889 -16.806 1.00 88.88 367 GLY A CA 1
ATOM 2962 C C . GLY A 1 367 ? -17.925 -4.751 -16.119 1.00 88.88 367 GLY A C 1
ATOM 2963 O O . GLY A 1 367 ? -18.288 -4.549 -14.957 1.00 88.88 367 GLY A O 1
ATOM 2964 N N . HIS A 1 368 ? -18.456 -5.730 -16.853 1.00 86.88 368 HIS A N 1
ATOM 2965 C CA . HIS A 1 368 ? -19.408 -6.690 -16.296 1.00 86.88 368 HIS A CA 1
ATOM 2966 C C . HIS A 1 368 ? -18.725 -7.548 -15.219 1.00 86.88 368 HIS A C 1
ATOM 2968 O O . HIS A 1 368 ? -17.613 -8.028 -15.425 1.00 86.88 368 HIS A O 1
ATOM 2974 N N . LYS A 1 369 ? -19.384 -7.727 -14.064 1.00 81.00 369 LYS A N 1
ATOM 2975 C CA . LYS A 1 369 ? -18.863 -8.492 -12.911 1.00 81.00 369 LYS A CA 1
ATOM 2976 C C . LYS A 1 369 ? -17.468 -8.053 -12.422 1.00 81.00 369 LYS A C 1
ATOM 2978 O O . LYS A 1 369 ? -16.736 -8.870 -11.881 1.00 81.00 369 LYS A O 1
ATOM 2983 N N . ASN A 1 370 ? -17.116 -6.773 -12.579 1.00 81.50 370 ASN A N 1
ATOM 2984 C CA . ASN A 1 370 ? -15.810 -6.219 -12.188 1.00 81.50 370 ASN A CA 1
ATOM 2985 C C . ASN A 1 370 ? -14.599 -6.854 -12.911 1.00 81.50 370 ASN A C 1
ATOM 2987 O O . ASN A 1 370 ? -13.510 -6.872 -12.351 1.00 81.50 370 ASN A O 1
ATOM 2991 N N . PHE A 1 371 ? -14.779 -7.396 -14.121 1.00 85.00 371 PHE A N 1
ATOM 2992 C CA . PHE A 1 371 ? -13.722 -8.123 -14.840 1.00 85.00 371 PHE A CA 1
ATOM 2993 C C . PHE A 1 371 ? -12.790 -7.236 -15.689 1.00 85.00 371 PHE A C 1
ATOM 2995 O O . PHE A 1 371 ? -11.788 -7.718 -16.216 1.00 85.00 371 PHE A O 1
ATOM 3002 N N . ALA A 1 372 ? -13.112 -5.953 -15.887 1.00 90.19 372 ALA A N 1
ATOM 3003 C CA . ALA A 1 372 ? -12.267 -5.084 -16.705 1.00 90.19 372 ALA A CA 1
ATOM 3004 C C . ALA A 1 372 ? -10.860 -4.963 -16.100 1.00 90.19 372 ALA A C 1
ATOM 3006 O O . ALA A 1 372 ? -10.726 -4.706 -14.907 1.00 90.19 372 ALA A O 1
ATOM 3007 N N . GLY A 1 373 ? -9.833 -5.128 -16.940 1.00 89.69 373 GLY A N 1
ATOM 3008 C CA . GLY A 1 373 ? -8.436 -4.974 -16.533 1.00 89.69 373 GLY A CA 1
ATOM 3009 C C . GLY A 1 373 ? -7.764 -6.222 -15.949 1.00 89.69 373 GLY A C 1
ATOM 3010 O O . GLY A 1 373 ? -6.589 -6.167 -15.593 1.00 89.69 373 GLY A O 1
ATOM 3011 N N . GLU A 1 374 ? -8.447 -7.370 -15.924 1.00 88.25 374 GLU A N 1
ATOM 3012 C CA . GLU A 1 374 ? -7.864 -8.675 -15.572 1.00 88.25 374 GLU A CA 1
ATOM 3013 C C . GLU A 1 374 ? -6.990 -9.230 -16.719 1.00 88.25 374 GLU A C 1
ATOM 3015 O O . GLU A 1 374 ? -7.281 -10.255 -17.340 1.00 88.25 374 GLU A O 1
ATOM 3020 N N . VAL A 1 375 ? -5.903 -8.521 -17.035 1.00 88.88 375 VAL A N 1
ATOM 3021 C CA . VAL A 1 375 ? -5.051 -8.770 -18.213 1.00 88.88 375 VAL A CA 1
ATOM 3022 C C . VAL A 1 375 ? -4.294 -10.096 -18.170 1.00 88.88 375 VAL A C 1
ATOM 3024 O O . VAL A 1 375 ? -3.834 -10.569 -19.208 1.00 88.88 375 VAL A O 1
ATOM 3027 N N . LYS A 1 376 ? -4.223 -10.765 -17.015 1.00 83.38 376 LYS A N 1
ATOM 3028 C CA . LYS A 1 376 ? -3.712 -12.141 -16.901 1.00 83.38 376 LYS A CA 1
ATOM 3029 C C . LYS A 1 376 ? -4.444 -13.148 -17.796 1.00 83.38 376 LYS A C 1
ATOM 3031 O O . LYS A 1 376 ? -3.861 -14.150 -18.184 1.00 83.38 376 LYS A O 1
ATOM 3036 N N . PHE A 1 377 ? -5.687 -12.854 -18.184 1.00 84.75 377 PHE A N 1
ATOM 3037 C CA . PHE A 1 377 ? -6.475 -13.688 -19.095 1.00 84.75 377 PHE A CA 1
ATOM 3038 C C . PHE A 1 377 ? -6.320 -13.319 -20.581 1.00 84.75 377 PHE A C 1
ATOM 3040 O O . PHE A 1 377 ? -7.048 -13.855 -21.416 1.00 84.75 377 PHE A O 1
ATOM 3047 N N . LEU A 1 378 ? -5.415 -12.402 -20.947 1.00 86.25 378 LEU A N 1
ATOM 3048 C CA . LEU A 1 378 ? -5.138 -12.116 -22.359 1.00 86.25 378 LEU A CA 1
ATOM 3049 C C . LEU A 1 378 ? -4.547 -13.353 -23.061 1.00 86.25 378 LEU A C 1
ATOM 3051 O O . LEU A 1 378 ? -3.756 -14.064 -22.446 1.00 86.25 378 LEU A O 1
ATOM 3055 N N . PRO A 1 379 ? -4.854 -13.607 -24.349 1.00 81.44 379 PRO A N 1
ATOM 3056 C CA . PRO A 1 379 ? -4.424 -14.825 -25.047 1.00 81.44 379 PRO A CA 1
ATOM 3057 C C . PRO A 1 379 ? -2.916 -15.103 -24.981 1.00 81.44 379 PRO A C 1
ATOM 3059 O O . PRO A 1 379 ? -2.513 -16.232 -24.724 1.00 81.44 379 PRO A O 1
ATOM 3062 N N . HIS A 1 380 ? -2.082 -14.067 -25.103 1.00 75.62 380 HIS A N 1
ATOM 3063 C CA . HIS A 1 380 ? -0.621 -14.190 -25.015 1.00 75.62 380 HIS A CA 1
ATOM 3064 C C . HIS A 1 380 ? -0.098 -14.478 -23.590 1.00 75.62 380 HIS A C 1
ATOM 3066 O O . HIS A 1 380 ? 1.107 -14.625 -23.399 1.00 75.62 380 HIS A O 1
ATOM 3072 N N . ASN A 1 381 ? -0.979 -14.506 -22.584 1.00 69.56 381 ASN A N 1
ATOM 3073 C CA . ASN A 1 381 ? -0.670 -14.835 -21.190 1.00 69.56 381 ASN A CA 1
ATOM 3074 C C . ASN A 1 381 ? -1.104 -16.255 -20.803 1.00 69.56 381 ASN A C 1
ATOM 3076 O O . ASN A 1 381 ? -0.644 -16.762 -19.786 1.00 69.56 381 ASN A O 1
ATOM 3080 N N . ILE A 1 382 ? -1.946 -16.907 -21.612 1.00 58.16 382 ILE A N 1
ATOM 3081 C CA . ILE A 1 382 ? -2.517 -18.233 -21.321 1.00 58.16 382 ILE A CA 1
ATOM 3082 C C . ILE A 1 382 ? -1.533 -19.368 -21.669 1.00 58.16 382 ILE A C 1
ATOM 3084 O O . ILE A 1 382 ? -1.628 -20.456 -21.108 1.00 58.16 382 ILE A O 1
ATOM 3088 N N . GLU A 1 383 ? -0.556 -19.128 -22.549 1.00 53.28 383 GLU A N 1
ATOM 3089 C CA . GLU A 1 383 ? 0.352 -20.173 -23.056 1.00 53.28 383 GLU A CA 1
ATOM 3090 C C . GLU A 1 383 ? 1.435 -20.637 -22.059 1.00 53.28 383 GLU A C 1
ATOM 3092 O O . GLU A 1 383 ? 2.080 -21.653 -22.297 1.00 53.28 383 GLU A O 1
ATOM 3097 N N . ASN A 1 384 ? 1.606 -19.967 -20.914 1.00 50.38 384 ASN A N 1
ATOM 3098 C CA . ASN A 1 384 ? 2.582 -20.343 -19.886 1.00 50.38 384 ASN A CA 1
ATOM 3099 C C . ASN A 1 384 ? 1.861 -20.664 -18.573 1.00 50.38 384 ASN A C 1
ATOM 3101 O O . ASN A 1 384 ? 1.633 -19.774 -17.771 1.00 50.38 384 ASN A O 1
ATOM 3105 N N . VAL A 1 385 ? 1.477 -21.923 -18.353 1.00 45.75 385 VAL A N 1
ATOM 3106 C CA . VAL A 1 385 ? 0.660 -22.346 -17.192 1.00 45.75 385 VAL A CA 1
ATOM 3107 C C . VAL A 1 385 ? 1.476 -22.479 -15.886 1.00 45.75 385 VAL A C 1
ATOM 3109 O O . VAL A 1 385 ? 0.893 -22.548 -14.809 1.00 45.75 385 VAL A O 1
ATOM 3112 N N . ASP A 1 386 ? 2.811 -22.393 -15.938 1.00 45.91 386 ASP A N 1
ATOM 3113 C CA . ASP A 1 386 ? 3.697 -22.440 -14.759 1.00 45.91 386 ASP A CA 1
ATOM 3114 C C . ASP A 1 386 ? 4.217 -21.036 -14.360 1.00 45.91 386 ASP A C 1
ATOM 3116 O O . ASP A 1 386 ? 5.404 -20.731 -14.471 1.00 45.91 386 ASP A O 1
ATOM 3120 N N . ILE A 1 387 ? 3.346 -20.125 -13.902 1.00 46.91 387 ILE A N 1
ATOM 3121 C CA . ILE A 1 387 ? 3.711 -18.714 -13.595 1.00 46.91 387 ILE A CA 1
ATOM 3122 C C . ILE A 1 387 ? 4.102 -18.485 -12.122 1.00 46.91 387 ILE A C 1
ATOM 3124 O O . ILE A 1 387 ? 3.822 -17.448 -11.530 1.00 46.91 387 ILE A O 1
ATOM 3128 N N . HIS A 1 388 ? 4.822 -19.424 -11.514 1.00 49.41 388 HIS A N 1
ATOM 3129 C CA . HIS A 1 388 ? 5.570 -19.146 -10.275 1.00 49.41 388 HIS A CA 1
ATOM 3130 C C . HIS A 1 388 ? 7.087 -19.057 -10.514 1.00 49.41 388 HIS A C 1
ATOM 3132 O O . HIS A 1 388 ? 7.878 -19.097 -9.574 1.00 49.41 388 HIS A O 1
ATOM 3138 N N . VAL A 1 389 ? 7.502 -18.911 -11.778 1.00 51.72 389 VAL A N 1
ATOM 3139 C CA . VAL A 1 389 ? 8.909 -18.862 -12.196 1.00 51.72 389 VAL A CA 1
ATOM 3140 C C . VAL A 1 389 ? 9.431 -17.422 -12.234 1.00 51.72 389 VAL A C 1
ATOM 3142 O O . VAL A 1 389 ? 8.761 -16.504 -12.710 1.00 51.72 389 VAL A O 1
ATOM 3145 N N . ASN A 1 390 ? 10.660 -17.248 -11.741 1.00 58.53 390 ASN A N 1
ATOM 3146 C CA . ASN A 1 390 ? 11.477 -16.035 -11.804 1.00 58.53 390 ASN A CA 1
ATOM 3147 C C . ASN A 1 390 ? 11.639 -15.531 -13.253 1.00 58.53 390 ASN A C 1
ATOM 3149 O O . ASN A 1 390 ? 12.620 -15.872 -13.912 1.00 58.53 390 ASN A O 1
ATOM 3153 N N . ARG A 1 391 ? 10.697 -14.720 -13.750 1.00 71.56 391 ARG A N 1
ATOM 3154 C CA . ARG A 1 391 ? 10.864 -14.003 -15.023 1.00 71.56 391 ARG A CA 1
ATOM 3155 C C . ARG A 1 391 ? 12.031 -13.024 -14.909 1.00 71.56 391 ARG A C 1
ATOM 3157 O O . ARG A 1 391 ? 12.143 -12.293 -13.922 1.00 71.56 391 ARG A O 1
ATOM 3164 N N . THR A 1 392 ? 12.875 -12.996 -15.929 1.00 80.06 392 THR A N 1
ATOM 3165 C CA . THR A 1 392 ? 13.923 -11.986 -16.084 1.00 80.06 392 THR A CA 1
ATOM 3166 C C . THR A 1 392 ? 13.300 -10.596 -16.271 1.00 80.06 392 THR A C 1
ATOM 3168 O O . THR A 1 392 ? 12.156 -10.483 -16.729 1.00 80.06 392 THR A O 1
ATOM 3171 N N . PRO A 1 393 ? 14.017 -9.508 -15.937 1.00 81.12 393 PRO A N 1
ATOM 3172 C CA . PRO A 1 393 ? 13.548 -8.153 -16.219 1.00 81.12 393 PRO A CA 1
ATOM 3173 C C . PRO A 1 393 ? 13.152 -7.951 -17.688 1.00 81.12 393 PRO A C 1
ATOM 3175 O O . PRO A 1 393 ? 12.158 -7.286 -17.969 1.00 81.12 393 PRO A O 1
ATOM 3178 N N . GLU A 1 394 ? 13.884 -8.562 -18.619 1.00 83.44 394 GLU A N 1
ATOM 3179 C CA . GLU A 1 394 ? 13.615 -8.515 -20.055 1.00 83.44 394 GLU A CA 1
ATOM 3180 C C . GLU A 1 394 ? 12.282 -9.184 -20.423 1.00 83.44 394 GLU A C 1
ATOM 3182 O O . GLU A 1 394 ? 11.481 -8.582 -21.138 1.00 83.44 394 GLU A O 1
ATOM 3187 N N . GLU A 1 395 ? 11.997 -10.377 -19.893 1.00 84.25 395 GLU A N 1
ATOM 3188 C CA . GLU A 1 395 ? 10.715 -11.070 -20.107 1.00 84.25 395 GLU A CA 1
ATOM 3189 C C . GLU A 1 395 ? 9.539 -10.297 -19.500 1.00 84.25 395 GLU A C 1
ATOM 3191 O O . GLU A 1 39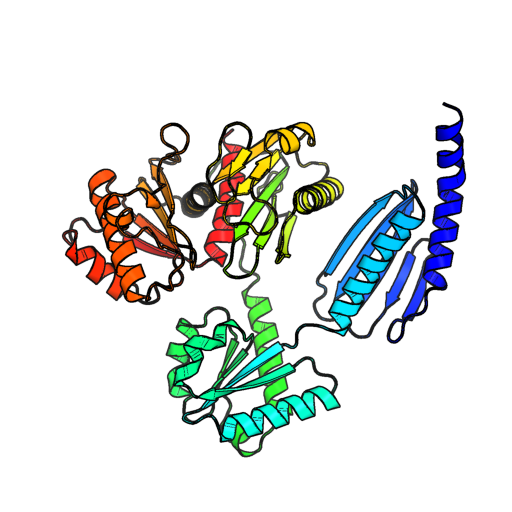5 ? 8.447 -10.262 -20.072 1.00 84.25 395 GLU A O 1
ATOM 3196 N N . ILE A 1 396 ? 9.749 -9.651 -18.347 1.00 85.12 396 ILE A N 1
ATOM 3197 C CA . ILE A 1 396 ? 8.735 -8.783 -17.742 1.00 85.12 396 ILE A CA 1
ATOM 3198 C C . ILE A 1 396 ? 8.482 -7.578 -18.649 1.00 85.12 396 ILE A C 1
ATOM 3200 O O . ILE A 1 396 ? 7.326 -7.285 -18.938 1.00 85.12 396 ILE A O 1
ATOM 3204 N N . ILE A 1 397 ? 9.528 -6.908 -19.142 1.00 88.62 397 ILE A N 1
ATOM 3205 C CA . ILE A 1 397 ? 9.387 -5.782 -20.076 1.00 88.62 397 ILE A CA 1
ATOM 3206 C C . ILE A 1 397 ? 8.637 -6.220 -21.338 1.00 88.62 397 ILE A C 1
ATOM 3208 O O . ILE A 1 397 ? 7.701 -5.537 -21.741 1.00 88.62 397 ILE A O 1
ATOM 3212 N N . GLU A 1 398 ? 8.979 -7.364 -21.931 1.00 89.31 398 GLU A N 1
ATOM 3213 C CA . GLU A 1 398 ? 8.272 -7.876 -23.108 1.00 89.31 398 GLU A CA 1
ATOM 3214 C C . GLU A 1 398 ? 6.785 -8.130 -22.816 1.00 89.31 398 GLU A C 1
ATOM 3216 O O . GLU A 1 398 ? 5.913 -7.748 -23.601 1.00 89.31 398 GLU A O 1
ATOM 3221 N N . HIS A 1 399 ? 6.479 -8.745 -21.673 1.00 88.38 399 HIS A N 1
ATOM 3222 C CA . HIS A 1 399 ? 5.107 -8.989 -21.243 1.00 88.38 399 HIS A CA 1
ATOM 3223 C C . HIS A 1 399 ? 4.326 -7.683 -21.051 1.00 88.38 399 HIS A C 1
ATOM 3225 O O . HIS A 1 399 ? 3.215 -7.548 -21.567 1.00 88.38 399 HIS A O 1
ATOM 3231 N N . LEU A 1 400 ? 4.915 -6.704 -20.360 1.00 91.62 400 LEU A N 1
ATOM 3232 C CA . LEU A 1 400 ? 4.331 -5.376 -20.186 1.00 91.62 400 LEU A CA 1
ATOM 3233 C C . LEU A 1 400 ? 4.070 -4.707 -21.535 1.00 91.62 400 LEU A C 1
ATOM 3235 O O . LEU A 1 400 ? 2.981 -4.179 -21.744 1.00 91.62 400 LEU A O 1
ATOM 3239 N N . SER A 1 401 ? 5.010 -4.799 -22.477 1.00 93.25 401 SER A N 1
ATOM 3240 C CA . SER A 1 401 ? 4.859 -4.239 -23.820 1.00 93.25 401 SER A CA 1
ATOM 3241 C C . SER A 1 401 ? 3.677 -4.836 -24.581 1.00 93.25 401 SER A C 1
ATOM 3243 O O . SER A 1 401 ? 2.918 -4.089 -25.196 1.00 93.25 401 SER A O 1
ATOM 3245 N N . LYS A 1 402 ? 3.456 -6.156 -24.495 1.00 92.88 402 LYS A N 1
ATOM 3246 C CA . LYS A 1 402 ? 2.288 -6.823 -25.106 1.00 92.88 402 LYS A CA 1
ATOM 3247 C C . LYS A 1 402 ? 0.970 -6.363 -24.479 1.00 92.88 402 LYS A C 1
ATOM 3249 O O . LYS A 1 402 ? 0.003 -6.098 -25.199 1.00 92.88 402 LYS A O 1
ATOM 3254 N N . VAL A 1 403 ? 0.933 -6.220 -23.151 1.00 93.56 403 VAL A N 1
ATOM 3255 C CA . VAL A 1 403 ? -0.245 -5.703 -22.433 1.00 93.56 403 VAL A CA 1
ATOM 3256 C C . VAL A 1 403 ? -0.524 -4.254 -22.835 1.00 93.56 403 VAL A C 1
ATOM 3258 O O . VAL A 1 403 ? -1.655 -3.921 -23.183 1.00 93.56 403 VAL A O 1
ATOM 3261 N N . MET A 1 404 ? 0.501 -3.401 -22.854 1.00 94.50 404 MET A N 1
ATOM 3262 C CA . MET A 1 404 ? 0.379 -1.993 -23.234 1.00 94.50 404 MET A CA 1
ATOM 3263 C C . MET A 1 404 ? -0.069 -1.836 -24.685 1.00 94.50 404 MET A C 1
ATOM 3265 O O . MET A 1 404 ? -0.990 -1.071 -24.944 1.00 94.50 404 MET A O 1
ATOM 3269 N N . ALA A 1 405 ? 0.501 -2.606 -25.614 1.00 94.69 405 ALA A N 1
ATOM 3270 C CA . ALA A 1 405 ? 0.059 -2.633 -27.006 1.00 94.69 405 ALA A CA 1
ATOM 3271 C C . ALA A 1 405 ? -1.417 -3.041 -27.124 1.00 94.69 405 ALA A C 1
ATOM 3273 O O . ALA A 1 405 ? -2.195 -2.369 -27.798 1.00 94.69 405 ALA A O 1
ATOM 3274 N N . SER A 1 406 ? -1.830 -4.088 -26.399 1.00 93.56 406 SER A N 1
ATOM 3275 C CA . SER A 1 406 ? -3.229 -4.529 -26.358 1.00 93.56 406 SER A CA 1
ATOM 3276 C C . SER A 1 406 ? -4.157 -3.418 -25.856 1.00 93.56 406 SER A C 1
ATOM 3278 O O . SER A 1 406 ? -5.201 -3.161 -26.452 1.00 93.56 406 SER A O 1
ATOM 3280 N N . MET A 1 407 ? -3.768 -2.710 -24.793 1.00 93.12 407 MET A N 1
ATOM 3281 C CA . MET A 1 407 ? -4.529 -1.572 -24.272 1.00 93.12 407 MET A CA 1
ATOM 3282 C C . MET A 1 407 ? -4.596 -0.419 -25.276 1.00 93.12 407 MET A C 1
ATOM 3284 O O . MET A 1 407 ? -5.675 0.130 -25.497 1.00 93.12 407 MET A O 1
ATOM 3288 N N . SER A 1 408 ? -3.478 -0.081 -25.919 1.00 94.00 408 SER A N 1
ATOM 3289 C CA . SER A 1 408 ? -3.423 0.959 -26.947 1.00 94.00 408 SER A CA 1
ATOM 3290 C C . SER A 1 408 ? -4.336 0.652 -28.134 1.00 94.00 408 SER A C 1
ATOM 3292 O O . SER A 1 408 ? -4.957 1.564 -28.666 1.00 94.00 408 SER A O 1
ATOM 3294 N N . CYS A 1 409 ? -4.490 -0.619 -28.513 1.00 92.50 409 CYS A N 1
ATOM 3295 C CA . CYS A 1 409 ? -5.386 -1.014 -29.601 1.00 92.50 409 CYS A CA 1
ATOM 3296 C C . CYS A 1 409 ? -6.870 -1.064 -29.204 1.00 92.50 409 CYS A C 1
ATOM 3298 O O . CYS A 1 409 ? -7.727 -0.842 -30.056 1.00 92.50 409 CYS A O 1
ATOM 3300 N N . VAL A 1 410 ? -7.193 -1.399 -27.950 1.00 92.88 410 VAL A N 1
ATOM 3301 C CA . VAL A 1 410 ? -8.588 -1.620 -27.519 1.00 92.88 410 VAL A CA 1
ATOM 3302 C C . VAL A 1 410 ? -9.226 -0.361 -26.942 1.00 92.88 410 VAL A C 1
ATOM 3304 O O . VAL A 1 410 ? -10.379 -0.068 -27.249 1.00 92.88 410 VAL A O 1
ATOM 3307 N N . ILE A 1 411 ? -8.501 0.358 -26.083 1.00 93.50 411 ILE A N 1
ATOM 3308 C CA . ILE A 1 411 ? -9.013 1.548 -25.390 1.00 93.50 411 ILE A CA 1
ATOM 3309 C C . ILE A 1 411 ? -8.265 2.829 -25.767 1.00 93.50 411 ILE A C 1
ATOM 3311 O O . ILE A 1 411 ? -8.854 3.889 -25.629 1.00 93.50 411 ILE A O 1
ATOM 3315 N N . ALA A 1 412 ? -7.027 2.739 -26.270 1.00 94.50 412 ALA A N 1
ATOM 3316 C CA . ALA A 1 412 ? -6.198 3.875 -26.696 1.00 94.50 412 ALA A CA 1
ATOM 3317 C C . ALA A 1 412 ? -6.017 4.963 -25.611 1.00 94.50 412 ALA A C 1
ATOM 3319 O O . ALA A 1 412 ? -6.464 6.096 -25.793 1.00 94.50 412 ALA A O 1
ATOM 3320 N N . PRO A 1 413 ? -5.385 4.642 -24.463 1.00 94.81 413 PRO A N 1
ATOM 3321 C CA . PRO A 1 413 ? -5.265 5.588 -23.361 1.00 94.81 413 PRO A CA 1
ATOM 3322 C C . PRO A 1 413 ? -4.307 6.740 -23.674 1.00 94.81 413 PRO A C 1
ATOM 3324 O O . PRO A 1 413 ? -3.304 6.548 -24.351 1.00 94.81 413 PRO A O 1
ATOM 3327 N N . GLU A 1 414 ? -4.580 7.928 -23.129 1.00 94.38 414 GLU A N 1
ATOM 3328 C CA . GLU A 1 414 ? -3.679 9.087 -23.246 1.00 94.38 414 GLU A CA 1
ATOM 3329 C C . GLU A 1 414 ? -2.389 8.846 -22.451 1.00 94.38 414 GLU A C 1
ATOM 3331 O O . GLU A 1 414 ? -1.282 9.119 -22.927 1.00 94.38 414 GLU A O 1
ATOM 3336 N N . THR A 1 415 ? -2.545 8.276 -21.251 1.00 94.62 415 THR A N 1
ATOM 3337 C CA . THR A 1 415 ? -1.448 7.945 -20.339 1.00 94.62 415 THR A CA 1
ATOM 3338 C C . THR A 1 415 ? -1.612 6.532 -19.780 1.00 94.62 415 THR A C 1
ATOM 3340 O O . THR A 1 415 ? -2.683 6.158 -19.291 1.00 94.62 415 THR A O 1
ATOM 3343 N N . ILE A 1 416 ? -0.525 5.758 -19.803 1.00 95.81 416 ILE A N 1
ATOM 3344 C CA . ILE A 1 416 ? -0.371 4.520 -19.040 1.00 95.81 416 ILE A CA 1
ATOM 3345 C C . ILE A 1 416 ? 0.635 4.773 -17.918 1.00 95.81 416 ILE A C 1
ATOM 3347 O O . ILE A 1 416 ? 1.838 4.913 -18.138 1.00 95.81 416 ILE A O 1
ATOM 3351 N N . VAL A 1 417 ? 0.126 4.801 -16.694 1.00 95.12 417 VAL A N 1
ATOM 3352 C CA . VAL A 1 417 ? 0.932 4.759 -15.481 1.00 95.12 417 VAL A CA 1
ATOM 3353 C C . VAL A 1 417 ? 1.346 3.310 -15.256 1.00 95.12 417 VAL A C 1
ATOM 3355 O O . VAL A 1 417 ? 0.509 2.415 -15.287 1.00 95.12 417 VAL A O 1
ATOM 3358 N N . VAL A 1 418 ? 2.625 3.054 -15.034 1.00 93.56 418 VAL A N 1
ATOM 3359 C CA . VAL A 1 418 ? 3.174 1.715 -14.834 1.00 93.56 418 VAL A CA 1
ATOM 3360 C C . VAL A 1 418 ? 3.789 1.639 -13.444 1.00 93.56 418 VAL A C 1
ATOM 3362 O O . VAL A 1 418 ? 4.669 2.420 -13.081 1.00 93.56 418 VAL A O 1
ATOM 3365 N N . CYS A 1 419 ? 3.330 0.663 -12.668 1.00 90.44 419 CYS A N 1
ATOM 3366 C CA . CYS A 1 419 ? 3.921 0.287 -11.396 1.00 90.44 419 CYS A CA 1
ATOM 3367 C C . CYS A 1 419 ? 4.477 -1.133 -11.518 1.00 90.44 419 CYS A C 1
ATOM 3369 O O . CYS A 1 419 ? 3.750 -2.118 -11.399 1.00 90.44 419 CYS A O 1
ATOM 3371 N N . CYS A 1 420 ? 5.772 -1.235 -11.810 1.00 86.25 420 CYS A N 1
ATOM 3372 C CA . CYS A 1 420 ? 6.475 -2.506 -11.915 1.00 86.25 420 CYS A CA 1
ATOM 3373 C C . CYS A 1 420 ? 7.931 -2.327 -11.486 1.00 86.25 420 CYS A C 1
ATOM 3375 O O . CYS A 1 420 ? 8.675 -1.571 -12.107 1.00 86.25 420 CYS A O 1
ATOM 3377 N N . ARG A 1 421 ? 8.357 -3.061 -10.451 1.00 78.50 421 ARG A N 1
ATOM 3378 C CA . ARG A 1 421 ? 9.725 -2.978 -9.911 1.00 78.50 421 ARG A CA 1
ATOM 3379 C C . ARG A 1 421 ? 10.801 -3.363 -10.935 1.00 78.50 421 ARG A C 1
ATOM 3381 O O . ARG A 1 421 ? 11.903 -2.833 -10.881 1.00 78.50 421 ARG A O 1
ATOM 3388 N N . ALA A 1 422 ? 10.487 -4.272 -11.858 1.00 77.56 422 ALA A N 1
ATOM 3389 C CA . ALA A 1 422 ? 11.432 -4.725 -12.878 1.00 77.56 422 ALA A CA 1
ATOM 3390 C C . ALA A 1 422 ? 11.713 -3.662 -13.956 1.00 77.56 422 ALA A C 1
ATOM 3392 O O . ALA A 1 422 ? 12.724 -3.745 -14.652 1.00 77.56 422 ALA A O 1
ATOM 3393 N N . VAL A 1 423 ? 10.847 -2.651 -14.097 1.00 78.81 423 VAL A N 1
ATOM 3394 C CA . VAL A 1 423 ? 11.037 -1.571 -15.069 1.00 78.81 423 VAL A CA 1
ATOM 3395 C C . VAL A 1 423 ? 11.921 -0.491 -14.458 1.00 78.81 423 VAL A C 1
ATOM 3397 O O . VAL A 1 423 ? 11.448 0.450 -13.827 1.00 78.81 423 VAL A O 1
ATOM 3400 N N . THR A 1 424 ? 13.227 -0.616 -14.674 1.00 68.12 424 THR A N 1
ATOM 3401 C CA . THR A 1 424 ? 14.225 0.369 -14.219 1.00 68.12 424 THR A CA 1
ATOM 3402 C C . THR A 1 424 ? 14.664 1.328 -15.323 1.00 68.12 424 THR A C 1
ATOM 3404 O O . THR A 1 424 ? 15.235 2.381 -15.047 1.00 68.12 424 THR A O 1
ATOM 3407 N N . ASP A 1 425 ? 14.431 0.959 -16.584 1.00 75.62 425 ASP A N 1
ATOM 3408 C CA . ASP A 1 425 ? 14.784 1.754 -17.754 1.00 75.62 425 ASP A CA 1
ATOM 3409 C C . ASP A 1 425 ? 13.541 1.989 -18.606 1.00 75.62 425 ASP A C 1
ATOM 3411 O O . ASP A 1 425 ? 13.090 1.133 -19.370 1.00 75.62 425 ASP A O 1
ATOM 3415 N N . MET A 1 426 ? 12.994 3.192 -18.468 1.00 83.44 426 MET A N 1
ATOM 3416 C CA . MET A 1 426 ? 11.839 3.624 -19.238 1.00 83.44 426 MET A CA 1
ATOM 3417 C C . MET A 1 426 ? 12.147 3.529 -20.747 1.00 83.44 426 MET A C 1
ATOM 3419 O O . MET A 1 426 ? 11.303 3.099 -21.531 1.00 83.44 426 MET A O 1
ATOM 3423 N N . LYS A 1 427 ? 13.365 3.885 -21.182 1.00 86.75 427 LYS A N 1
ATOM 3424 C CA . LYS A 1 427 ? 13.715 3.900 -22.606 1.00 86.75 427 LYS A CA 1
ATOM 3425 C C . LYS A 1 427 ? 13.576 2.507 -23.218 1.00 86.75 427 LYS A C 1
ATOM 3427 O O . LYS A 1 427 ? 12.938 2.381 -24.258 1.00 86.75 427 LYS A O 1
ATOM 3432 N N . LYS A 1 428 ? 14.071 1.475 -22.528 1.00 88.06 428 LYS A N 1
ATOM 3433 C CA . LYS A 1 428 ? 13.900 0.074 -22.943 1.00 88.06 428 LYS A CA 1
ATOM 3434 C C . LYS A 1 428 ? 12.434 -0.337 -23.029 1.00 88.06 428 LYS A C 1
ATOM 3436 O O . LYS A 1 428 ? 12.059 -1.020 -23.977 1.00 88.06 428 LYS A O 1
ATOM 3441 N N . LEU A 1 429 ? 11.603 0.079 -22.069 1.00 90.19 429 LEU A N 1
ATOM 3442 C CA . LEU A 1 429 ? 10.168 -0.208 -22.117 1.00 90.19 429 LEU A CA 1
ATOM 3443 C C . LEU A 1 429 ? 9.521 0.435 -23.352 1.00 90.19 429 LEU A C 1
ATOM 3445 O O . LEU A 1 429 ? 8.830 -0.256 -24.092 1.00 90.19 429 LEU A O 1
ATOM 3449 N N . LYS A 1 430 ? 9.793 1.718 -23.629 1.00 92.69 430 LYS A N 1
ATOM 3450 C CA . LYS A 1 430 ? 9.297 2.387 -24.848 1.00 92.69 430 LYS A CA 1
ATOM 3451 C C . LYS A 1 430 ? 9.769 1.695 -26.118 1.00 92.69 430 LYS A C 1
ATOM 3453 O O . LYS A 1 430 ? 8.947 1.397 -26.975 1.00 92.69 430 LYS A O 1
ATOM 3458 N N . GLU A 1 431 ? 11.066 1.412 -26.219 1.00 93.75 431 GLU A N 1
ATOM 3459 C CA . GLU A 1 431 ? 11.636 0.698 -27.363 1.00 93.75 431 GLU A CA 1
ATOM 3460 C C . GLU A 1 431 ? 10.936 -0.659 -27.550 1.00 93.75 431 GLU A C 1
ATOM 3462 O O . GLU A 1 431 ? 10.553 -0.996 -28.665 1.00 93.75 431 GLU A O 1
ATOM 3467 N N . SER A 1 432 ? 10.675 -1.405 -26.473 1.00 93.75 432 SER A N 1
ATOM 3468 C CA . SER A 1 432 ? 9.953 -2.682 -26.523 1.00 93.75 432 SER A CA 1
ATOM 3469 C C . SER A 1 432 ? 8.484 -2.529 -26.952 1.00 93.75 432 SER A C 1
ATOM 3471 O O . SER A 1 432 ? 8.031 -3.284 -27.809 1.00 93.75 432 SER A O 1
ATOM 3473 N N . VAL A 1 433 ? 7.752 -1.526 -26.455 1.00 94.81 433 VAL A N 1
ATOM 3474 C CA . VAL A 1 433 ? 6.365 -1.231 -26.879 1.00 94.81 433 VAL A CA 1
ATOM 3475 C C . VAL A 1 433 ? 6.303 -0.871 -28.369 1.00 94.81 433 VAL A C 1
ATOM 3477 O O . VAL A 1 433 ? 5.403 -1.329 -29.074 1.00 94.81 433 VAL A O 1
ATOM 3480 N N . MET A 1 434 ? 7.293 -0.129 -28.875 1.00 95.19 434 MET A N 1
ATOM 3481 C CA . MET A 1 434 ? 7.388 0.269 -30.287 1.00 95.19 434 MET A CA 1
ATOM 3482 C C . MET A 1 434 ? 7.568 -0.908 -31.261 1.00 95.19 434 MET A C 1
ATOM 3484 O O . MET A 1 434 ? 7.364 -0.741 -32.461 1.00 95.19 434 MET A O 1
ATOM 3488 N N . HIS A 1 435 ? 7.912 -2.107 -30.776 1.00 95.38 435 HIS A N 1
ATOM 3489 C CA . HIS A 1 435 ? 7.913 -3.311 -31.616 1.00 95.38 435 HIS A CA 1
ATOM 3490 C C . HIS A 1 435 ? 6.494 -3.775 -31.974 1.00 95.38 435 HIS A C 1
ATOM 3492 O O . HIS A 1 435 ? 6.320 -4.509 -32.945 1.00 95.38 435 HIS A O 1
ATOM 3498 N N . TYR A 1 436 ? 5.490 -3.366 -31.193 1.00 94.06 436 TYR A N 1
ATOM 3499 C CA . TYR A 1 436 ? 4.105 -3.810 -31.339 1.00 94.06 436 TYR A CA 1
ATOM 3500 C C . TYR A 1 436 ? 3.180 -2.723 -31.889 1.00 94.06 436 TYR A C 1
ATOM 3502 O O . TYR A 1 436 ? 2.226 -3.050 -32.593 1.00 94.06 436 TYR A O 1
ATOM 3510 N N . ILE A 1 437 ? 3.442 -1.448 -31.581 1.00 94.69 437 ILE A N 1
ATOM 3511 C CA . ILE A 1 437 ? 2.641 -0.312 -32.058 1.00 94.69 437 ILE A CA 1
ATOM 3512 C C . ILE A 1 437 ? 3.530 0.818 -32.604 1.00 94.69 437 ILE A C 1
ATOM 3514 O O . ILE A 1 437 ? 4.616 1.043 -32.067 1.00 94.69 437 ILE A O 1
ATOM 3518 N N . PRO A 1 438 ? 3.092 1.559 -33.641 1.00 94.12 438 PRO A N 1
ATOM 3519 C CA . PRO A 1 438 ? 3.824 2.723 -34.141 1.00 94.12 438 PRO A CA 1
ATOM 3520 C C . PRO A 1 438 ? 3.972 3.829 -33.085 1.00 94.12 438 PRO A C 1
ATOM 3522 O O . PRO A 1 438 ? 3.091 4.017 -32.245 1.00 94.12 438 PRO A O 1
ATOM 3525 N N . GLU A 1 439 ? 5.056 4.609 -33.169 1.00 92.75 439 GLU A N 1
ATOM 3526 C CA . GLU A 1 439 ? 5.361 5.693 -32.218 1.00 92.75 439 GLU A CA 1
ATOM 3527 C C . GLU A 1 439 ? 4.241 6.743 -32.122 1.00 92.75 439 GLU A C 1
ATOM 3529 O O . GLU A 1 439 ? 3.942 7.224 -31.034 1.00 92.75 439 GLU A O 1
ATOM 3534 N N . GLU A 1 440 ? 3.571 7.048 -33.237 1.00 92.94 440 GLU A N 1
ATOM 3535 C CA . GLU A 1 440 ? 2.459 8.012 -33.305 1.00 92.94 440 GLU A CA 1
ATOM 3536 C C . GLU A 1 440 ? 1.222 7.607 -32.484 1.00 92.94 440 GLU A C 1
ATOM 3538 O O . GLU A 1 440 ? 0.413 8.466 -32.139 1.00 92.94 440 GLU A O 1
ATOM 3543 N N . TYR A 1 441 ? 1.094 6.321 -32.141 1.00 91.69 441 TYR A N 1
ATOM 3544 C CA . TYR A 1 441 ? 0.010 5.781 -31.317 1.00 91.69 441 TYR A CA 1
ATOM 3545 C C . TYR A 1 441 ? 0.474 5.405 -29.903 1.00 91.69 441 TYR A C 1
ATOM 3547 O O . TYR A 1 441 ? -0.284 4.782 -29.154 1.00 91.69 441 TYR A O 1
ATOM 3555 N N . MET A 1 442 ? 1.714 5.737 -29.519 1.00 92.56 442 MET A N 1
ATOM 3556 C CA . MET A 1 442 ? 2.184 5.443 -28.170 1.00 92.56 442 MET A CA 1
ATOM 3557 C C . MET A 1 442 ? 1.517 6.352 -27.131 1.00 92.56 442 MET A C 1
ATOM 3559 O O . MET A 1 442 ? 1.535 7.576 -27.280 1.00 92.56 442 MET A O 1
ATOM 3563 N N . PRO A 1 443 ? 1.015 5.779 -26.024 1.00 92.94 443 PRO A N 1
ATOM 3564 C CA . PRO A 1 443 ? 0.555 6.569 -24.896 1.00 92.94 443 PRO A CA 1
ATOM 3565 C C . PRO A 1 443 ? 1.736 7.254 -24.201 1.00 92.94 443 PRO A C 1
ATOM 3567 O O . PRO A 1 443 ? 2.888 6.807 -24.272 1.00 92.94 443 PRO A O 1
ATOM 3570 N N . THR A 1 444 ? 1.444 8.303 -23.435 1.00 93.25 444 THR A N 1
ATOM 3571 C CA . THR A 1 444 ? 2.402 8.801 -22.443 1.00 93.25 444 THR A CA 1
ATOM 3572 C C . THR A 1 444 ? 2.618 7.714 -21.392 1.00 93.25 444 THR A C 1
ATOM 3574 O O . THR A 1 444 ? 1.661 7.131 -20.893 1.00 93.25 444 THR A O 1
ATOM 3577 N N . ILE A 1 445 ? 3.873 7.414 -21.056 1.00 93.00 445 ILE A N 1
ATOM 3578 C CA . ILE A 1 445 ? 4.209 6.387 -20.062 1.00 93.00 445 ILE A CA 1
ATOM 3579 C C . ILE A 1 445 ? 4.826 7.064 -18.847 1.00 93.00 445 ILE A C 1
ATOM 3581 O O . ILE A 1 445 ? 5.829 7.772 -18.976 1.00 93.00 445 ILE A O 1
ATOM 3585 N N . GLU A 1 446 ? 4.251 6.807 -17.677 1.00 91.38 446 GLU A N 1
ATOM 3586 C CA . GLU A 1 446 ? 4.741 7.300 -16.390 1.00 91.38 446 GLU A CA 1
ATOM 3587 C C . GLU A 1 446 ? 5.084 6.135 -15.467 1.00 91.38 446 GLU A C 1
ATOM 3589 O O . GLU A 1 446 ? 4.337 5.167 -15.392 1.00 91.38 446 GLU A O 1
ATOM 3594 N N . LEU A 1 447 ? 6.196 6.230 -14.737 1.00 88.12 447 LEU A N 1
ATOM 3595 C CA . LEU A 1 447 ? 6.589 5.218 -13.756 1.00 88.12 447 LEU A CA 1
ATOM 3596 C C . LEU A 1 447 ? 6.257 5.693 -12.345 1.00 88.12 447 LEU A C 1
ATOM 3598 O O . LEU A 1 447 ? 6.595 6.816 -11.967 1.00 88.12 447 LEU A O 1
ATOM 3602 N N . ILE A 1 448 ? 5.636 4.815 -11.561 1.00 86.69 448 ILE A N 1
ATOM 3603 C CA . ILE A 1 448 ? 5.407 5.023 -10.129 1.00 86.69 448 ILE A CA 1
ATOM 3604 C C . ILE A 1 448 ? 5.927 3.831 -9.327 1.00 86.69 448 ILE A C 1
ATOM 3606 O O . ILE A 1 448 ? 5.910 2.688 -9.787 1.00 86.69 448 ILE A O 1
ATOM 3610 N N . ASN A 1 449 ? 6.362 4.087 -8.097 1.00 82.25 449 ASN A N 1
ATOM 3611 C CA . ASN A 1 449 ? 6.824 3.041 -7.187 1.00 82.25 449 ASN A CA 1
ATOM 3612 C C . ASN A 1 449 ? 5.712 2.559 -6.233 1.00 82.25 449 ASN A C 1
ATOM 3614 O O . ASN A 1 449 ? 4.638 3.155 -6.142 1.00 82.25 449 ASN A O 1
ATOM 3618 N N . ASN A 1 450 ? 5.984 1.489 -5.479 1.00 79.44 450 ASN A N 1
ATOM 3619 C CA . ASN A 1 450 ? 5.013 0.895 -4.550 1.00 79.44 450 ASN A CA 1
ATOM 3620 C C . ASN A 1 450 ? 4.566 1.848 -3.425 1.00 79.44 450 ASN A C 1
ATOM 3622 O O . ASN A 1 450 ? 3.450 1.721 -2.931 1.00 79.44 450 ASN A O 1
ATOM 3626 N N . HIS A 1 451 ? 5.402 2.811 -3.022 1.00 78.44 451 HIS A N 1
ATOM 3627 C CA . HIS A 1 451 ? 5.006 3.813 -2.026 1.00 78.44 451 HIS A CA 1
ATOM 3628 C C . HIS A 1 451 ? 3.958 4.765 -2.606 1.00 78.44 451 HIS A C 1
ATOM 3630 O O . HIS A 1 451 ? 2.950 5.055 -1.969 1.00 78.44 451 HIS A O 1
ATOM 3636 N N . GLN A 1 452 ? 4.172 5.232 -3.836 1.00 85.69 452 GLN A N 1
ATOM 3637 C CA . GLN A 1 452 ? 3.181 6.041 -4.538 1.00 85.69 452 GLN A CA 1
ATOM 3638 C C . GLN A 1 452 ? 1.906 5.237 -4.793 1.00 85.69 452 GLN A C 1
ATOM 3640 O O . GLN A 1 452 ? 0.820 5.763 -4.581 1.00 85.69 452 GLN A O 1
ATOM 3645 N N . LEU A 1 453 ? 2.027 3.961 -5.181 1.00 88.25 453 LEU A N 1
ATOM 3646 C CA . LEU A 1 453 ? 0.886 3.060 -5.343 1.00 88.25 453 LEU A CA 1
ATOM 3647 C C . LEU A 1 453 ? 0.055 2.980 -4.057 1.00 88.25 453 LEU A C 1
ATOM 3649 O O . LEU A 1 453 ? -1.145 3.221 -4.109 1.00 88.25 453 LEU A O 1
ATOM 3653 N N . ARG A 1 454 ? 0.695 2.735 -2.905 1.00 89.94 454 ARG A N 1
ATOM 3654 C CA . ARG A 1 454 ? 0.052 2.750 -1.582 1.00 89.94 454 ARG A CA 1
ATOM 3655 C C . ARG A 1 454 ? -0.702 4.058 -1.338 1.00 89.94 454 ARG A C 1
ATOM 3657 O O . ARG A 1 454 ? -1.873 4.038 -0.958 1.00 89.94 454 ARG A O 1
ATOM 3664 N N . ASP A 1 455 ? -0.045 5.194 -1.565 1.00 91.69 455 ASP A N 1
ATOM 3665 C CA . ASP A 1 455 ? -0.645 6.507 -1.329 1.00 91.69 455 ASP A CA 1
ATOM 3666 C C . ASP A 1 455 ? -1.859 6.757 -2.227 1.00 91.69 455 ASP A C 1
ATOM 3668 O O . ASP A 1 455 ? -2.874 7.279 -1.756 1.00 91.69 455 ASP A O 1
ATOM 3672 N N . TYR A 1 456 ? -1.768 6.358 -3.497 1.00 94.56 456 TYR A N 1
ATOM 3673 C CA . TYR A 1 456 ? -2.873 6.430 -4.440 1.00 94.56 456 TYR A CA 1
ATOM 3674 C C . TYR A 1 456 ? -3.997 5.457 -4.081 1.00 94.56 456 TYR A C 1
ATOM 3676 O O . TYR A 1 456 ? -5.156 5.844 -4.164 1.00 94.56 456 TYR A O 1
ATOM 3684 N N . SER A 1 457 ? -3.709 4.233 -3.635 1.00 95.19 457 SER A N 1
ATOM 3685 C CA . SER A 1 457 ? -4.741 3.279 -3.210 1.00 95.19 457 SER A CA 1
ATOM 3686 C C . SER A 1 457 ? -5.560 3.830 -2.044 1.00 95.19 457 SER A C 1
ATOM 3688 O O . SER A 1 457 ? -6.788 3.786 -2.086 1.00 95.19 457 SER A O 1
ATOM 3690 N N . LEU A 1 458 ? -4.907 4.418 -1.035 1.00 95.44 458 LEU A N 1
ATOM 3691 C CA . LEU A 1 458 ? -5.591 5.028 0.111 1.00 95.44 458 LEU A CA 1
ATOM 3692 C C . LEU A 1 458 ? -6.425 6.251 -0.298 1.00 95.44 458 LEU A C 1
ATOM 3694 O O . LEU A 1 458 ? -7.592 6.356 0.080 1.00 95.44 458 LEU A O 1
ATOM 3698 N N . LEU A 1 459 ? -5.860 7.152 -1.111 1.00 94.38 459 LEU A N 1
ATOM 3699 C CA . LEU A 1 459 ? -6.582 8.328 -1.606 1.00 94.38 459 LEU A CA 1
ATOM 3700 C C . LEU A 1 459 ? -7.751 7.938 -2.522 1.00 94.38 459 LEU A C 1
ATOM 3702 O O . LEU A 1 459 ? -8.841 8.494 -2.430 1.00 94.38 459 LEU A O 1
ATOM 3706 N N . GLY A 1 460 ? -7.551 6.975 -3.412 1.00 94.81 460 GLY A N 1
ATOM 3707 C CA . GLY A 1 460 ? -8.598 6.500 -4.303 1.00 94.81 460 GLY A CA 1
ATOM 3708 C C . GLY A 1 460 ? -9.707 5.780 -3.555 1.00 94.81 460 GLY A C 1
ATOM 3709 O O . GLY A 1 460 ? -10.875 5.948 -3.897 1.00 94.81 460 GLY A O 1
ATOM 3710 N N . GLN A 1 461 ? -9.370 5.050 -2.491 1.00 96.00 461 GLN A N 1
ATOM 3711 C CA . GLN A 1 461 ? -10.365 4.448 -1.616 1.00 96.00 461 GLN A CA 1
ATOM 3712 C C . GLN A 1 461 ? -11.214 5.508 -0.902 1.00 96.00 461 GLN A C 1
ATOM 3714 O O . GLN A 1 461 ? -12.436 5.350 -0.847 1.00 96.00 461 GLN A O 1
ATOM 3719 N N . LEU A 1 462 ? -10.610 6.616 -0.457 1.00 94.62 462 LEU A N 1
ATOM 3720 C CA . LEU A 1 462 ? -11.353 7.793 -0.003 1.00 94.62 462 LEU A CA 1
ATOM 3721 C C . LEU A 1 462 ? -12.335 8.253 -1.092 1.00 94.62 462 LEU A C 1
ATOM 3723 O O . LEU A 1 462 ? -13.532 8.313 -0.829 1.00 94.62 462 LEU A O 1
ATOM 3727 N N . VAL A 1 463 ? -11.883 8.487 -2.329 1.00 93.00 463 VAL A N 1
ATOM 3728 C CA . VAL A 1 463 ? -12.765 8.932 -3.432 1.00 93.00 463 VAL A CA 1
ATOM 3729 C C . VAL A 1 463 ? -13.920 7.960 -3.694 1.00 93.00 463 VAL A C 1
ATOM 3731 O O . VAL A 1 463 ? -15.054 8.392 -3.917 1.00 93.00 463 VAL A O 1
ATOM 3734 N N . LEU A 1 464 ? -13.673 6.649 -3.650 1.00 92.69 464 LEU A N 1
ATOM 3735 C CA . LEU A 1 464 ? -14.733 5.649 -3.802 1.00 92.69 464 LEU A CA 1
ATOM 3736 C C . LEU A 1 464 ? -15.765 5.717 -2.668 1.00 92.69 464 LEU A C 1
ATOM 3738 O O . LEU A 1 464 ? -16.947 5.480 -2.925 1.00 92.69 464 LEU A O 1
ATOM 3742 N N . CYS A 1 465 ? -15.343 6.068 -1.451 1.00 93.25 465 CYS A N 1
ATOM 3743 C CA . CYS A 1 465 ? -16.240 6.303 -0.320 1.00 93.25 465 CYS A CA 1
ATOM 3744 C C . CYS A 1 465 ? -17.086 7.579 -0.462 1.00 93.25 465 CYS A C 1
ATOM 3746 O O . CYS A 1 465 ? -18.210 7.628 0.046 1.00 93.25 465 CYS A O 1
ATOM 3748 N N . LEU A 1 466 ? -16.574 8.591 -1.168 1.00 90.19 466 LEU A N 1
ATOM 3749 C CA . LEU A 1 466 ? -17.291 9.841 -1.435 1.00 90.19 466 LEU A CA 1
ATOM 3750 C C . LEU A 1 466 ? -18.368 9.678 -2.513 1.00 90.19 466 LEU A C 1
ATOM 3752 O O . LEU A 1 466 ? -19.466 10.208 -2.386 1.00 90.19 466 LEU A O 1
ATOM 3756 N N . LYS A 1 467 ? -18.069 8.926 -3.577 1.00 82.06 467 LYS A N 1
ATOM 3757 C CA . LYS A 1 467 ? -18.940 8.797 -4.758 1.00 82.06 467 LYS A CA 1
ATOM 3758 C C . LYS A 1 467 ? -20.148 7.859 -4.587 1.00 82.06 467 LYS A C 1
ATOM 3760 O O . LYS A 1 467 ? -20.879 7.667 -5.560 1.00 82.06 467 LYS A O 1
ATOM 3765 N N . ARG A 1 468 ? -20.334 7.210 -3.431 1.00 61.41 468 ARG A N 1
ATOM 3766 C CA . ARG A 1 468 ? -21.336 6.142 -3.247 1.00 61.41 468 ARG A CA 1
ATOM 3767 C C . ARG A 1 468 ? -22.162 6.259 -1.988 1.00 61.41 468 ARG A C 1
ATOM 3769 O O . ARG A 1 468 ? -21.616 6.522 -0.893 1.00 61.41 468 ARG A O 1
#

pLDDT: mean 82.9, std 12.27, range [33.97, 97.81]

Organism: NCBI:txid1796628

Sequence (468 aa):
MVNHMIDDFFKEVYCQVYKLWILNYQKEGCRIYSRADDQVMIETEYGLGSVMFHPLNIMELTVIHKSTQKIELYLHFQMKNFKHAIDLFYELIDTIEKLMNQPKIKILLSCSGGLTTMFFAEKINEASNIMNFNYEAEAVAYTKIYEVADDYDVVLLAPQISYMLPQIQKMLEQQIVLTIPAKIFGTYDVAAIFHQIDYALANKKAKQKKKALSLKTDIEYYETILSIAIIRTKENIVIAYRVYAPNYEILMENDIVKEIMTMDDIFNTIDTILALYPSITKIGFSSPGIIQENYIRLPVINGLNDLDIGAIKAHYKQKIIFGNDVNTAITGYYYSMKQGNLVSLLFYPQGLDCGVGTIIDGQLIKGHKNFAGEVKFLPHNIENVDIHVNRTPEEIIEHLSKVMASMSCVIAPETIVVCCRAVTDMKKLKESVMHYIPEEYMPTIELINNHQLRDYSLLGQLVLCLKR

InterPro domains:
  IPR000600 ROK family [PF00480] (263-375)
  IPR003501 Phosphotransferase system, EIIB component, type 2/3 [PF02302] (106-193)
  IPR013012 Phosphotransferase system, EIIB component, type 3 [PS51100] (104-207)
  IPR036095 PTS system IIB component-like superfamily [SSF52794] (105-199)
  IPR043129 ATPase, nucleotide binding domain [SSF53067] (226-417)
  IPR051819 PTS system sugar-specific EIIB domain-containing protein [PTHR34581] (106-197)

Secondary structure (DSSP, 8-state):
-HHHHHHHHHHHHHHHHHHHHHHT---TT-EEEEEETTEEEEE-SSEEEEEEEEGGGEEEEEEEETTT--EEEEEEEE-SSHHHHHHHHHHHHHHHHHHHTPPPEEEEEEESSSHHHHHHHHHHHHHHHHHT--EEEEEEEGGGHHHHGGG-SEEEE-GGGGGGHHHHHHH-TTSEEEEPPHHHHHHT-HHHHHHHHHHHHHHHHHHH-PPPPPP-S-----SEEEEEEEEE-SS-EEEEEEEE-TTS-EEEEEEEEESS--HHHHHHHHHHHHHH-TTEEEEEEEESSEE-SSEEE-TTSTT-SEEEHHHHHHH-SSEEEEEEHHHHHHHHHHHHH---SEEEEEEE-TTS--EEEEEETTEEE--GGG-TT-GGGSHHHHT---TTS---HHHHHHHHHHHHHHHHHHT--SEEEEEETT---HHHHHHHHTTTS-GGGPPEEEE--HHHHHHHHHHHHHHHHH--

Radius of gyration: 25.66 Å; chains: 1; bounding box: 72×42×76 Å

Foldseek 3Di:
DVVVVVVLVCQVVLLVVLVVVQQPDDDPQWDWDAPDPQKIWTDHPFKIWMWGQDPPQKIWIWIAGPPPRDTQDTAIDHDPDNVVSVVVVVVSVVSVVCRVVPQAQEEEEEDQAFPLQQVLQVVLVVCCVVVVNRHHYGYDYPVCCLVCVVVHQEYEYEPRCQVCQVVVCLLCVRHHYYYDDNVCSVVSVNVVVVVVVVVSVVVVVVVVPPDFQDFPDPQQFAAKEKEWEWDDAPQWIKTWIFIAHNVRDTPDTDIDIGRADDPVVVVSVVVVVCVVPVRHQEYFYAYAAADDDQWGQDCPGHHDRIHGPVVVPVVDPHHYYYDYLQQLLVLLVCRSPVDFQKEKEWEDHPQDDIFMWIHHNSDTDQPPSRCPGNCCPPPVNVPDPPSSDDDALLNVLLVVLVSQLVCLVPPLGQEYEYEDSSCSDVVSSLVSNCVRDPPVSHHHYHYDYVVSSSSSSRSSSVVSVSVD